Protein AF-0000000065926075 (afdb_homodimer)

Sequence (396 aa):
MTAQNENAQAQAEQVEVANEAQLEQTAEVQQEQPVEAELAAAYARINELETYVAEADNREKDIQLRAQAEIQNIRRRAEQDIEKAHKFALEKFSKELLTVVDNLERGLNALDTAVTDEKTQALVDGVEMTHKEFISTLAKFGVEAVGVVGEAFNPEVHEAISMQPAEGIEANHISVVLQKGYTLQGRVLRPAMVMVAGMTAQNENAQAQAEQVEVANEAQLEQTAEVQQEQPVEAELAAAYARINELETYVAEADNREKDIQLRAQAEIQNIRRRAEQDIEKAHKFALEKFSKELLTVVDNLERGLNALDTAVTDEKTQALVDGVEMTHKEFISTLAKFGVEAVGVVGEAFNPEVHEAISMQPAEGIEANHISVVLQKGYTLQGRVLRPAMVMVAG

InterPro domains:
  IPR000740 GrpE nucleotide exchange factor [MF_01151] (4-198)
  IPR000740 GrpE nucleotide exchange factor [PF01025] (30-197)
  IPR000740 GrpE nucleotide exchange factor [PR00773] (65-81)
  IPR000740 GrpE nucleotide exchange factor [PR00773] (93-108)
  IPR000740 GrpE nucleotide exchange factor [PR00773] (150-165)
  IPR000740 GrpE nucleotide exchange factor [PR00773] (177-196)
  IPR000740 GrpE nucleotide exchange factor [PS01071] (153-196)
  IPR000740 GrpE nucleotide exchange factor [PTHR21237] (4-197)
  IPR000740 GrpE nucleotide exchange factor [cd00446] (61-196)
  IPR009012 GrpE nucleotide exchange factor, head [G3DSA:2.30.22.10] (142-197)
  IPR009012 GrpE nucleotide exchange factor, head [SSF51064] (143-197)
  IPR013805 GrpE nucleotide exchange factor, coiled-coil [G3DSA:3.90.20.20] (36-141)
  IPR013805 GrpE nucleotide exchange factor, coiled-coil [SSF58014] (57-142)

Secondary structure (DSSP, 8-state):
----------GGGSGGGGGGSS-----------HHHHHHHHHHHHHHHHHHHHHHHHHHHHHHHHHHHHHHHHHHHHHHHHHHHHHHHHHHHHHHHHHHHHHHHHHHHHHHHTT--SHHHHHHHHHHHHHHHHHHHHHHHTTEEEE--TTSBP-TTTEEEEEEE--TTS-TTBEEEEEE-EEEETTEEEEPEEEEEE-/-------TTSGGGGGGGGGGSS-----------HHHHHHHHHHHHHHHHHHHHHHHHHHHHHHHHHHHHHHHHHHHHHHHHHHHHHHHHHHHHHHHHHHHHHHHHHHHHHHHTT--SHHHHHHHHHHHHHHHHHHHHHHHTTEEEE--TTSBP-TTTEEEEEEE--TTS-TTBEEEEEE-EEEETTEEEEPEEEEEE-

Solvent-accessible surface area (backbone atoms only — not comparable to full-atom values): 22048 Å² total; per-residue (Å²): 147,89,76,76,96,95,82,87,81,69,77,80,74,69,73,76,72,65,81,72,67,74,77,69,67,76,73,70,71,74,67,76,49,76,61,59,58,52,36,54,52,36,52,51,51,36,52,53,40,52,52,48,42,54,52,49,54,50,49,38,52,48,51,52,53,50,42,52,51,49,46,53,50,50,54,52,51,39,55,52,47,27,54,49,34,29,52,50,47,49,48,58,54,48,58,60,48,46,56,42,54,50,48,50,51,54,48,49,58,56,40,65,75,58,53,80,48,71,68,47,43,52,49,46,50,50,53,49,50,43,49,50,48,43,50,49,54,39,38,75,72,38,34,38,81,36,77,52,70,66,37,71,68,42,80,84,49,36,39,77,77,46,72,41,79,37,90,96,45,58,68,51,11,25,63,40,72,80,36,76,10,32,23,48,77,84,39,72,74,39,56,8,35,26,29,26,10,83,144,82,75,87,82,72,78,93,73,74,78,83,68,74,71,79,68,70,78,72,66,74,74,68,67,76,72,73,70,74,66,74,48,75,63,58,59,51,36,53,53,36,51,51,49,36,52,53,40,52,53,48,43,54,50,49,53,51,49,39,52,48,51,52,52,51,42,51,51,50,45,51,50,51,53,53,50,37,55,52,47,28,53,49,33,31,53,51,49,49,48,60,54,48,58,60,47,47,56,43,54,49,48,50,50,53,50,48,58,56,41,64,75,57,52,80,47,71,70,46,42,52,49,47,49,50,52,50,49,44,49,51,50,43,50,50,54,39,40,77,73,35,35,38,81,35,79,51,70,65,37,72,68,42,79,85,49,35,39,77,78,46,73,41,80,37,91,94,43,58,68,52,12,26,64,39,71,79,36,75,10,31,23,49,76,83,38,74,73,38,54,8,34,25,28,26,9,84

Structure (mmCIF, N/CA/C/O backbone):
data_AF-0000000065926075-model_v1
#
loop_
_entity.id
_entity.type
_entity.pdbx_description
1 polymer 'Protein GrpE'
#
loop_
_atom_site.group_PDB
_atom_site.id
_atom_site.type_symbol
_atom_site.label_atom_id
_atom_site.label_alt_id
_atom_site.label_comp_id
_atom_site.label_asym_id
_atom_site.label_entity_id
_atom_site.label_seq_id
_atom_site.pdbx_PDB_ins_code
_atom_site.Cartn_x
_atom_site.Cartn_y
_atom_site.Cartn_z
_atom_site.occupancy
_atom_site.B_iso_or_equiv
_atom_site.auth_seq_id
_atom_site.auth_comp_id
_atom_site.auth_asym_id
_atom_site.auth_atom_id
_atom_site.pdbx_PDB_model_num
ATOM 1 N N . MET A 1 1 ? -9.992 143.375 -10.656 1 23.66 1 MET A N 1
ATOM 2 C CA . MET A 1 1 ? -10.391 143.375 -9.25 1 23.66 1 MET A CA 1
ATOM 3 C C . MET A 1 1 ? -9.805 142.125 -8.531 1 23.66 1 MET A C 1
ATOM 5 O O . MET A 1 1 ? -9.898 141 -9.016 1 23.66 1 MET A O 1
ATOM 9 N N . THR A 1 2 ? -8.875 142.25 -7.398 1 25.83 2 THR A N 1
ATOM 10 C CA . THR A 1 2 ? -7.844 142 -6.418 1 25.83 2 THR A CA 1
ATOM 11 C C . THR A 1 2 ? -8.359 141 -5.414 1 25.83 2 THR A C 1
ATOM 13 O O . THR A 1 2 ? -7.645 140 -5.043 1 25.83 2 THR A O 1
ATOM 16 N N . ALA A 1 3 ? -9.312 141.25 -4.551 1 27.55 3 ALA A N 1
ATOM 17 C CA . ALA A 1 3 ? -9.312 141.25 -3.088 1 27.55 3 ALA A CA 1
ATOM 18 C C . ALA A 1 3 ? -9.805 139.875 -2.551 1 27.55 3 ALA A C 1
ATOM 20 O O . ALA A 1 3 ? -9.641 139.625 -1.365 1 27.55 3 ALA A O 1
ATOM 21 N N . GLN A 1 4 ? -10.852 139.25 -3.004 1 21.69 4 GLN A N 1
ATOM 22 C CA . GLN A 1 4 ? -11.742 138.875 -1.931 1 21.69 4 GLN A CA 1
ATOM 23 C C . GLN A 1 4 ? -11.148 137.75 -1.144 1 21.69 4 GLN A C 1
ATOM 25 O O . GLN A 1 4 ? -11.195 137.75 0.088 1 21.69 4 GLN A O 1
ATOM 30 N N . ASN A 1 5 ? -11.367 136.375 -1.494 1 26.7 5 ASN A N 1
ATOM 31 C CA . ASN A 1 5 ? -11.977 135.375 -0.561 1 26.7 5 ASN A CA 1
ATOM 32 C C . ASN A 1 5 ? -11.008 135 0.536 1 26.7 5 ASN A C 1
ATOM 34 O O . ASN A 1 5 ? -9.805 134.875 0.292 1 26.7 5 ASN A O 1
ATOM 38 N N . GLU A 1 6 ? -11.453 134.5 1.974 1 25.2 6 GLU A N 1
ATOM 39 C CA . GLU A 1 6 ? -11.688 134.375 3.406 1 25.2 6 GLU A CA 1
ATOM 40 C C . GLU A 1 6 ? -10.773 133.25 4.012 1 25.2 6 GLU A C 1
ATOM 42 O O . GLU A 1 6 ? -10.273 132.375 3.303 1 25.2 6 GLU A O 1
ATOM 47 N N . ASN A 1 7 ? -10.789 132.875 5.473 1 26.73 7 ASN A N 1
ATOM 48 C CA . ASN A 1 7 ? -10.258 132.875 6.828 1 26.73 7 ASN A CA 1
ATOM 49 C C . ASN A 1 7 ? -9.883 131.5 7.227 1 26.73 7 ASN A C 1
ATOM 51 O O . ASN A 1 7 ? -8.844 131.25 7.84 1 26.73 7 ASN A O 1
ATOM 55 N N . ALA A 1 8 ? -10.867 130.375 7.414 1 28.59 8 ALA A N 1
ATOM 56 C CA . ALA A 1 8 ? -11 129.5 8.578 1 28.59 8 ALA A CA 1
ATOM 57 C C . ALA A 1 8 ? -10.055 128.375 8.477 1 28.59 8 ALA A C 1
ATOM 59 O O . ALA A 1 8 ? -10.414 127.312 7.891 1 28.59 8 ALA A O 1
ATOM 60 N N . GLN A 1 9 ? -8.883 128.375 7.965 1 26.55 9 GLN A N 1
ATOM 61 C CA . GLN A 1 9 ? -7.969 127.25 7.906 1 26.55 9 GLN A CA 1
ATOM 62 C C . GLN A 1 9 ? -7.523 126.812 9.305 1 26.55 9 GLN A C 1
ATOM 64 O O . GLN A 1 9 ? -6.453 126.25 9.469 1 26.55 9 GLN A O 1
ATOM 69 N N . ALA A 1 10 ? -8.078 127.562 10.445 1 26.67 10 ALA A N 1
ATOM 70 C CA . ALA A 1 10 ? -7.426 127.5 11.75 1 26.67 10 ALA A CA 1
ATOM 71 C C . ALA A 1 10 ? -7.453 126.062 12.305 1 26.67 10 ALA A C 1
ATOM 73 O O . ALA A 1 10 ? -6.445 125.625 12.82 1 26.67 10 ALA A O 1
ATOM 74 N N . GLN A 1 11 ? -8.641 125.562 12.859 1 24.52 11 GLN A N 1
ATOM 75 C CA . GLN A 1 11 ? -8.758 124.938 14.18 1 24.52 11 GLN A CA 1
ATOM 76 C C . GLN A 1 11 ? -8.391 123.438 14.148 1 24.52 11 GLN A C 1
ATOM 78 O O . GLN A 1 11 ? -8.344 122.812 15.188 1 24.52 11 GLN A O 1
ATOM 83 N N . ALA A 1 12 ? -8.461 122.75 13.031 1 30.38 12 ALA A N 1
ATOM 84 C CA . ALA A 1 12 ? -8.727 121.312 13.203 1 30.38 12 ALA A CA 1
ATOM 85 C C . ALA A 1 12 ? -7.48 120.562 13.688 1 30.38 12 ALA A C 1
ATOM 87 O O . ALA A 1 12 ? -7.457 119.375 13.734 1 30.38 12 ALA A O 1
ATOM 88 N N . GLU A 1 13 ? -6.312 121.25 13.914 1 28.25 13 GLU A N 1
ATOM 89 C CA . GLU A 1 13 ? -5.16 120.375 14.055 1 28.25 13 GLU A CA 1
ATOM 90 C C . GLU A 1 13 ? -5.16 119.688 15.422 1 28.25 13 GLU A C 1
ATOM 92 O O . GLU A 1 13 ? -4.207 118.938 15.766 1 28.25 13 GLU A O 1
ATOM 97 N N . GLN A 1 14 ? -6.008 120.188 16.422 1 28.91 14 GLN A N 1
ATOM 98 C CA . GLN A 1 14 ? -5.574 119.875 17.781 1 28.91 14 GLN A CA 1
ATOM 99 C C . GLN A 1 14 ? -5.723 118.375 18.062 1 28.91 14 GLN A C 1
ATOM 101 O O . GLN A 1 14 ? -5.02 117.812 18.906 1 28.91 14 GLN A O 1
ATOM 106 N N . VAL A 1 15 ? -6.867 117.688 17.75 1 31.95 15 VAL A N 1
ATOM 107 C CA . VAL A 1 15 ? -7.395 116.75 18.703 1 31.95 15 VAL A CA 1
ATOM 108 C C . VAL A 1 15 ? -6.648 115.438 18.578 1 31.95 15 VAL A C 1
ATOM 110 O O . VAL A 1 15 ? -6.957 114.438 19.281 1 31.95 15 VAL A O 1
ATOM 113 N N . GLU A 1 16 ? -5.906 115.125 17.484 1 32.94 16 GLU A N 1
ATOM 114 C CA . GLU A 1 16 ? -5.84 113.688 17.312 1 32.94 16 GLU A CA 1
ATOM 115 C C . GLU A 1 16 ? -4.867 113.062 18.297 1 32.94 16 GLU A 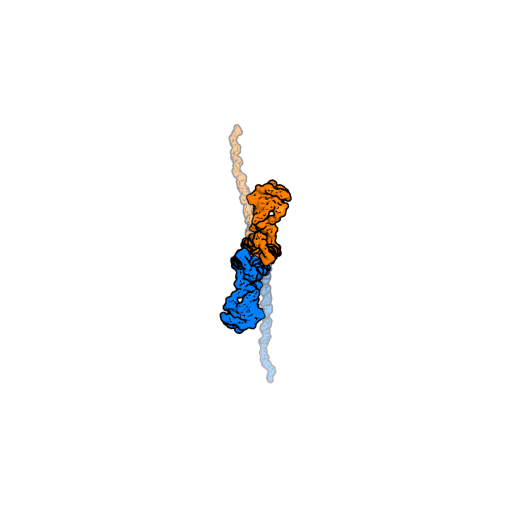C 1
ATOM 117 O O . GLU A 1 16 ? -4.59 111.812 18.219 1 32.94 16 GLU A O 1
ATOM 122 N N . VAL A 1 17 ? -4.035 113.812 19.078 1 35.47 17 VAL A N 1
ATOM 123 C CA . VAL A 1 17 ? -2.865 113.062 19.594 1 35.47 17 VAL A CA 1
ATOM 124 C C . VAL A 1 17 ? -3.27 112.188 20.781 1 35.47 17 VAL A C 1
ATOM 126 O O . VAL A 1 17 ? -2.42 111.562 21.406 1 35.47 17 VAL A O 1
ATOM 129 N N . ALA A 1 18 ? -4.445 112.438 21.391 1 31.17 18 ALA A N 1
ATOM 130 C CA . ALA A 1 18 ? -4.438 112 22.781 1 31.17 18 ALA A CA 1
ATOM 131 C C . ALA A 1 18 ? -4.465 110.5 22.875 1 31.17 18 ALA A C 1
ATOM 133 O O . ALA A 1 18 ? -4.043 109.938 23.891 1 31.17 18 ALA A O 1
ATOM 134 N N . ASN A 1 19 ? -5.215 109.812 21.984 1 32.72 19 ASN A N 1
ATOM 135 C CA . ASN A 1 19 ? -5.77 108.625 22.609 1 32.72 19 ASN A CA 1
ATOM 136 C C . ASN A 1 19 ? -4.73 107.5 22.703 1 32.72 19 ASN A C 1
ATOM 138 O O . ASN A 1 19 ? -4.93 106.438 22.141 1 32.72 19 ASN A O 1
ATOM 142 N N . GLU A 1 20 ? -3.447 107.75 22.328 1 34.22 20 GLU A N 1
ATOM 143 C CA . GLU A 1 20 ? -2.643 106.562 22.172 1 34.22 20 GLU A CA 1
ATOM 144 C C . GLU A 1 20 ? -2.361 105.875 23.531 1 34.22 20 GLU A C 1
ATOM 146 O O . GLU A 1 20 ? -1.607 104.938 23.609 1 34.22 20 GLU A O 1
ATOM 151 N N . ALA A 1 21 ? -2.629 106.625 24.625 1 34.44 21 ALA A N 1
ATOM 152 C CA . ALA A 1 21 ? -1.917 106.125 25.812 1 34.44 21 ALA A CA 1
ATOM 153 C C . ALA A 1 21 ? -2.443 104.812 26.266 1 34.44 21 ALA A C 1
ATOM 155 O O . ALA A 1 21 ? -1.695 104 26.812 1 34.44 21 ALA A O 1
ATOM 156 N N . GLN A 1 22 ? -3.77 104.625 26.406 1 34.62 22 GLN A N 1
ATOM 157 C CA . GLN A 1 22 ? -4.164 103.812 27.547 1 34.62 22 GLN A CA 1
ATOM 158 C C . GLN A 1 22 ? -3.951 102.312 27.25 1 34.62 22 GLN A C 1
ATOM 160 O O . GLN A 1 22 ? -4.227 101.5 28.109 1 34.62 22 GLN A O 1
ATOM 165 N N . LEU A 1 23 ? -3.896 101.938 25.984 1 36.06 23 LEU A N 1
ATOM 166 C CA . LEU A 1 23 ? -4.238 100.5 25.891 1 36.06 23 LEU A CA 1
ATOM 167 C C . LEU A 1 23 ? -3.082 99.625 26.375 1 36.06 23 LEU A C 1
ATOM 169 O O . LEU A 1 23 ? -2.404 99 25.562 1 36.06 23 LEU A O 1
ATOM 173 N N . GLU A 1 24 ? -2.152 100.188 27.141 1 37.41 24 GLU A N 1
ATOM 174 C CA . GLU A 1 24 ? -1.188 99.188 27.5 1 37.41 24 GLU A CA 1
ATOM 175 C C . GLU A 1 24 ? -1.853 98.062 28.297 1 37.41 24 GLU A C 1
ATOM 177 O O . GLU A 1 24 ? -2.053 98.188 29.5 1 37.41 24 GLU A O 1
ATOM 182 N N . GLN A 1 25 ? -3.117 97.562 27.906 1 36.59 25 GLN A N 1
ATOM 183 C CA . GLN A 1 25 ? -3.586 96.375 28.625 1 36.59 25 GLN A CA 1
ATOM 184 C C . GLN A 1 25 ? -2.486 95.312 28.719 1 36.59 25 GLN A C 1
ATOM 186 O O . GLN A 1 25 ? -1.855 95 27.719 1 36.59 25 GLN A O 1
ATOM 191 N N . THR A 1 26 ? -1.886 95.25 29.828 1 39.88 26 THR A N 1
ATOM 192 C CA . THR A 1 26 ? -1.003 94.125 30.25 1 39.88 26 THR A CA 1
ATOM 193 C C . THR A 1 26 ? -1.528 92.812 29.75 1 39.88 26 THR A C 1
ATOM 195 O O . THR A 1 26 ? -2.617 92.375 30.141 1 39.88 26 THR A O 1
ATOM 198 N N . ALA A 1 27 ? -1.444 92.5 28.5 1 42.78 27 ALA A N 1
ATOM 199 C CA . ALA A 1 27 ? -1.615 91.125 28.062 1 42.78 27 ALA A CA 1
ATOM 200 C C . ALA A 1 27 ? -1.082 90.125 29.109 1 42.78 27 ALA A C 1
ATOM 202 O O . ALA A 1 27 ? 0.115 90.125 29.406 1 42.78 27 ALA A O 1
ATOM 203 N N . GLU A 1 28 ? -1.813 90 30.188 1 39.59 28 GLU A N 1
ATOM 204 C CA . GLU A 1 28 ? -1.52 88.812 30.984 1 39.59 28 GLU A CA 1
ATOM 205 C C . GLU A 1 28 ? -1.194 87.562 30.094 1 39.59 28 GLU A C 1
ATOM 207 O O . GLU A 1 28 ? -2.062 87.062 29.375 1 39.59 28 GLU A O 1
ATOM 212 N N . VAL A 1 29 ? -0.122 87.562 29.391 1 44.41 29 VAL A N 1
ATOM 213 C CA . VAL A 1 29 ? 0.396 86.312 28.844 1 44.41 29 VAL A CA 1
ATOM 214 C C . VAL A 1 29 ? 0.031 85.125 29.766 1 44.41 29 VAL A C 1
ATOM 216 O O . VAL A 1 29 ? 0.531 85.062 30.891 1 44.41 29 VAL A O 1
ATOM 219 N N . GLN A 1 30 ? -1.232 84.75 29.828 1 41.62 30 GLN A N 1
ATOM 220 C CA . GLN A 1 30 ? -1.538 83.5 30.469 1 41.62 30 GLN A CA 1
ATOM 221 C C . GLN A 1 30 ? -0.411 82.5 30.266 1 41.62 30 GLN A C 1
ATOM 223 O O . GLN A 1 30 ? -0.199 82 29.156 1 41.62 30 GLN A O 1
ATOM 228 N N . GLN A 1 31 ? 0.698 82.562 30.797 1 46.09 31 GLN A N 1
ATOM 229 C CA . GLN A 1 31 ? 1.706 81.5 30.922 1 46.09 31 GLN A CA 1
ATOM 230 C C . GLN A 1 31 ? 1.059 80.125 31.016 1 46.09 31 GLN A C 1
ATOM 232 O O . GLN A 1 31 ? 0.271 79.875 31.922 1 46.09 31 GLN A O 1
ATOM 237 N N . GLU A 1 32 ? 0.637 79.562 29.984 1 56.25 32 GLU A N 1
ATOM 238 C CA . GLU A 1 32 ? 0.248 78.188 30.047 1 56.25 32 GLU A CA 1
ATOM 239 C C . GLU A 1 32 ? 0.965 77.438 31.188 1 56.25 32 GLU A C 1
ATOM 241 O O . GLU A 1 32 ? 2.197 77.438 31.234 1 56.25 32 GLU A O 1
ATOM 246 N N . GLN A 1 33 ? 0.382 77.312 32.188 1 68.44 33 GLN A N 1
ATOM 247 C CA . GLN A 1 33 ? 0.952 76.75 33.406 1 68.44 33 GLN A CA 1
ATOM 248 C C . GLN A 1 33 ? 1.537 75.375 33.125 1 68.44 33 GLN A C 1
ATOM 250 O O . GLN A 1 33 ? 1.069 74.625 32.25 1 68.44 33 GLN A O 1
ATOM 255 N N . PRO A 1 34 ? 2.738 75.125 33.5 1 83.5 34 PRO A N 1
ATOM 256 C CA . PRO A 1 34 ? 3.49 73.875 33.375 1 83.5 34 PRO A CA 1
ATOM 257 C C . PRO A 1 34 ? 2.613 72.625 33.531 1 83.5 34 PRO A C 1
ATOM 259 O O . PRO A 1 34 ? 2.826 71.625 32.844 1 83.5 34 PRO A O 1
ATOM 262 N N . VAL A 1 35 ? 1.498 72.75 34.094 1 85.44 35 VAL A N 1
ATOM 263 C CA . VAL A 1 35 ? 0.646 71.562 34.375 1 85.44 35 VAL A CA 1
ATOM 264 C C . VAL A 1 35 ? -0.263 71.312 33.188 1 85.44 35 VAL A C 1
ATOM 266 O O . VAL A 1 35 ? -0.575 70.188 32.875 1 85.44 35 VAL A O 1
ATOM 269 N N . GLU A 1 36 ? -0.697 72.375 32.438 1 85.31 36 GLU A N 1
ATOM 270 C CA . GLU A 1 36 ? -1.544 72.25 31.25 1 85.31 36 GLU A CA 1
ATOM 271 C C . GLU A 1 36 ? -0.778 71.625 30.094 1 85.31 36 GLU A C 1
ATOM 273 O O . GLU A 1 36 ? -1.33 70.812 29.359 1 85.31 36 GLU A O 1
ATOM 278 N N . ALA A 1 37 ? 0.458 71.938 29.953 1 89.19 37 ALA A N 1
ATOM 279 C CA . ALA A 1 37 ? 1.319 71.375 28.938 1 89.19 37 ALA A CA 1
ATOM 280 C C . ALA A 1 37 ? 1.571 69.875 29.219 1 89.19 37 ALA A C 1
ATOM 282 O O . ALA A 1 37 ? 1.579 69.062 28.297 1 89.19 37 ALA A O 1
ATOM 283 N N . GLU A 1 38 ? 1.763 69.5 30.453 1 91.25 38 GLU A N 1
ATOM 284 C CA . GLU A 1 38 ? 1.948 68.125 30.859 1 91.25 38 GLU A CA 1
ATOM 285 C C . GLU A 1 38 ? 0.686 67.312 30.625 1 91.25 38 GLU A C 1
ATOM 287 O O . GLU A 1 38 ? 0.762 66.125 30.219 1 91.25 38 GLU A O 1
ATOM 292 N N . LEU A 1 39 ? -0.464 67.875 30.828 1 92.12 39 LEU A N 1
ATOM 293 C CA . LEU A 1 39 ? -1.745 67.25 30.609 1 92.12 39 LEU A CA 1
ATOM 294 C C . LEU A 1 39 ? -1.96 66.938 29.125 1 92.12 39 LEU A C 1
ATOM 296 O O . LEU A 1 39 ? -2.398 65.875 28.75 1 92.12 39 LEU A O 1
ATOM 300 N N . ALA A 1 40 ? -1.624 67.938 28.281 1 92.19 40 ALA A N 1
ATOM 301 C CA . ALA A 1 40 ? -1.728 67.75 26.844 1 92.19 40 ALA A CA 1
ATOM 302 C C . ALA A 1 40 ? -0.816 66.625 26.359 1 92.19 40 ALA A C 1
ATOM 304 O O . ALA A 1 40 ? -1.211 65.812 25.516 1 92.19 40 ALA A O 1
ATOM 305 N N . ALA A 1 41 ? 0.347 66.5 26.906 1 94.12 41 ALA A N 1
ATOM 306 C CA . ALA A 1 41 ? 1.298 65.438 26.578 1 94.12 41 ALA A CA 1
ATOM 307 C C . ALA A 1 41 ? 0.783 64.062 27.031 1 94.12 41 ALA A C 1
ATOM 309 O O . ALA A 1 41 ? 0.95 63.094 26.328 1 94.12 41 ALA A O 1
ATOM 310 N N . ALA A 1 42 ? 0.134 64 28.172 1 94.75 42 ALA A N 1
ATOM 311 C CA . ALA A 1 42 ? -0.427 62.781 28.703 1 94.75 42 ALA A CA 1
ATOM 312 C C . ALA A 1 42 ? -1.563 62.25 27.828 1 94.75 42 ALA A C 1
ATOM 314 O O . ALA A 1 42 ? -1.645 61.062 27.547 1 94.75 42 ALA A O 1
ATOM 315 N N . TYR A 1 43 ? -2.387 63.188 27.359 1 95 43 TYR A N 1
ATOM 316 C CA . TYR A 1 43 ? -3.492 62.812 26.5 1 95 43 TYR A CA 1
ATOM 317 C C . TYR A 1 43 ? -2.98 62.312 25.156 1 95 43 TYR A C 1
ATOM 319 O O . TYR A 1 43 ? -3.535 61.375 24.578 1 95 43 TYR A O 1
ATOM 327 N N . ALA A 1 44 ? -1.901 62.906 24.688 1 95.81 44 ALA A N 1
ATOM 328 C CA . ALA A 1 44 ? -1.277 62.438 23.453 1 95.81 44 ALA A CA 1
ATOM 329 C C . ALA A 1 44 ? -0.734 61.031 23.609 1 95.81 44 ALA A C 1
ATOM 331 O O . ALA A 1 44 ? -0.9 60.188 22.719 1 95.81 44 ALA A O 1
ATOM 332 N N . ARG A 1 45 ? -0.102 60.719 24.703 1 97.12 45 ARG A N 1
ATOM 333 C CA . ARG A 1 45 ? 0.431 59.406 25 1 97.12 45 ARG A CA 1
ATOM 334 C C . ARG A 1 45 ? -0.692 58.375 25.125 1 97.12 45 ARG A C 1
ATOM 336 O O . ARG A 1 45 ? -0.563 57.25 24.641 1 97.12 45 ARG A O 1
ATOM 343 N N . ILE A 1 46 ? -1.782 58.75 25.719 1 96.75 46 ILE A N 1
ATOM 344 C CA . ILE A 1 46 ? -2.943 57.875 25.844 1 96.75 46 ILE A CA 1
ATOM 345 C C . ILE A 1 46 ? -3.482 57.5 24.469 1 96.75 46 ILE A C 1
ATOM 347 O O . ILE A 1 46 ? -3.764 56.312 24.203 1 96.75 46 ILE A O 1
ATOM 351 N N . ASN A 1 47 ? -3.574 58.531 23.625 1 96.75 47 ASN A N 1
ATOM 352 C CA . ASN A 1 47 ? -4.051 58.281 22.266 1 96.75 47 ASN A CA 1
ATOM 353 C C . ASN A 1 47 ? -3.127 57.344 21.516 1 96.75 47 ASN A C 1
ATOM 355 O O . ASN A 1 47 ? -3.596 56.438 20.797 1 96.75 47 ASN A O 1
ATOM 359 N N . GLU A 1 48 ? -1.854 57.5 21.625 1 96.69 48 GLU A N 1
ATOM 360 C CA . GLU A 1 48 ? -0.862 56.656 21 1 96.69 48 GLU A CA 1
ATOM 361 C C . GLU A 1 48 ? -1 55.219 21.5 1 96.69 48 GLU A C 1
ATOM 363 O O . GLU A 1 48 ? -0.996 54.25 20.703 1 96.69 48 GLU A O 1
ATOM 368 N N . LEU A 1 49 ? -1.162 55.031 22.797 1 96.94 49 LEU A N 1
ATOM 369 C CA . LEU A 1 49 ? -1.256 53.719 23.406 1 96.94 49 LEU A CA 1
ATOM 370 C C . LEU A 1 49 ? -2.568 53.031 23.047 1 96.94 49 LEU A C 1
ATOM 372 O O . LEU A 1 49 ? -2.596 51.812 22.781 1 96.94 49 LEU A O 1
ATOM 376 N N . GLU A 1 50 ? -3.646 53.812 22.984 1 96.56 50 GLU A N 1
ATOM 377 C CA . GLU A 1 50 ? -4.941 53.25 22.594 1 96.56 50 GLU A CA 1
ATOM 378 C C . GLU A 1 50 ? -4.922 52.75 21.141 1 96.56 50 GLU A C 1
ATOM 380 O O . GLU A 1 50 ? -5.484 51.719 20.828 1 96.56 50 GLU A O 1
ATOM 385 N N . THR A 1 51 ? -4.254 53.5 20.281 1 96.75 51 THR A N 1
ATOM 386 C CA . THR A 1 51 ? -4.086 53.062 18.891 1 96.75 51 THR A CA 1
ATOM 387 C C . THR A 1 51 ? -3.271 51.781 18.797 1 96.75 51 THR A C 1
ATOM 389 O O . THR A 1 51 ? -3.641 50.875 18.078 1 96.75 51 THR A O 1
ATOM 392 N N . TYR A 1 52 ? -2.223 51.719 19.562 1 96.31 52 TYR A N 1
ATOM 393 C CA . TYR A 1 52 ? -1.368 50.531 19.594 1 96.31 52 TYR A CA 1
ATOM 394 C C . TYR A 1 52 ? -2.135 49.312 20.078 1 96.31 52 TYR A C 1
ATOM 396 O O . TYR A 1 52 ? -2.008 48.25 19.516 1 96.31 52 TYR A O 1
ATOM 404 N N . VAL A 1 53 ? -2.883 49.562 21.125 1 95 53 VAL A N 1
ATOM 405 C CA . VAL A 1 53 ? -3.672 48.469 21.703 1 95 53 VAL A CA 1
ATOM 406 C C . VAL A 1 53 ? -4.641 47.938 20.656 1 95 53 VAL A C 1
ATOM 408 O O . VAL A 1 53 ? -4.754 46.719 20.5 1 95 53 VAL A O 1
ATOM 411 N N . ALA A 1 54 ? -5.297 48.812 19.969 1 94.94 54 ALA A N 1
ATOM 412 C CA . ALA A 1 54 ? -6.246 48.406 18.938 1 94.94 54 ALA A CA 1
ATOM 413 C C . ALA A 1 54 ? -5.551 47.594 17.828 1 94.94 54 ALA A C 1
ATOM 415 O O . ALA A 1 54 ? -6.059 46.562 17.391 1 94.94 54 ALA A O 1
ATOM 416 N N . GLU A 1 55 ? -4.41 48.031 17.422 1 95.31 55 GLU A N 1
ATOM 417 C CA . GLU A 1 55 ? -3.635 47.344 16.375 1 95.31 55 GLU A CA 1
ATOM 418 C C . GLU A 1 55 ? -3.139 45.969 16.859 1 95.31 55 GLU A C 1
ATOM 420 O O . GLU A 1 55 ? -3.174 45 16.125 1 95.31 55 GLU A O 1
ATOM 425 N N . ALA A 1 56 ? -2.686 45.938 18.094 1 93.25 56 ALA A N 1
ATOM 426 C CA . ALA A 1 56 ? -2.178 44.688 18.688 1 93.25 56 ALA A CA 1
ATOM 427 C C . ALA A 1 56 ? -3.279 43.656 18.781 1 93.25 56 ALA A C 1
ATOM 429 O O . ALA A 1 56 ? -3.055 42.469 18.453 1 93.25 56 ALA A O 1
ATOM 430 N N . ASP A 1 57 ? -4.445 44.094 19.188 1 93.62 57 ASP A N 1
ATOM 431 C CA . ASP A 1 57 ? -5.586 43.188 19.297 1 93.62 57 ASP A CA 1
ATOM 432 C C . ASP A 1 57 ? -5.977 42.625 17.938 1 93.62 57 ASP A C 1
ATOM 434 O O . ASP A 1 57 ? -6.273 41.438 17.797 1 93.62 57 ASP A O 1
ATOM 438 N N . ASN A 1 58 ? -5.922 43.531 16.953 1 95.12 58 ASN A N 1
ATOM 439 C CA . ASN A 1 58 ? -6.234 43.094 15.594 1 95.12 58 ASN A CA 1
ATOM 440 C C . ASN A 1 58 ? -5.188 42.125 15.062 1 95.12 58 ASN A C 1
ATOM 442 O O . ASN A 1 58 ? -5.527 41.125 14.406 1 95.12 58 ASN A O 1
ATOM 446 N N . ARG A 1 59 ? -3.949 42.312 15.328 1 93.62 59 ARG A N 1
ATOM 447 C CA . ARG A 1 59 ? -2.865 41.438 14.906 1 93.62 59 ARG A CA 1
ATOM 448 C C . ARG A 1 59 ? -2.988 40.062 15.562 1 93.62 59 ARG A C 1
ATOM 450 O O . ARG A 1 59 ? -2.793 39.031 14.906 1 93.62 59 ARG A O 1
ATOM 457 N N . GLU A 1 60 ? -3.316 40.125 16.797 1 93.75 60 GLU A N 1
ATOM 458 C CA . GLU A 1 60 ? -3.494 38.875 17.547 1 93.75 60 GLU A CA 1
ATOM 459 C C . GLU A 1 60 ? -4.598 38 16.938 1 93.75 60 GLU A C 1
ATOM 461 O O . GLU A 1 60 ? -4.418 36.812 16.719 1 93.75 60 GLU A O 1
ATOM 466 N N . LYS A 1 61 ? -5.691 38.75 16.703 1 93.5 61 LYS A N 1
ATOM 467 C CA . LYS A 1 61 ? -6.824 38.031 16.094 1 93.5 61 LYS A CA 1
ATOM 468 C C . LYS A 1 61 ? -6.453 37.5 14.719 1 93.5 61 LYS A C 1
ATOM 470 O O . LYS A 1 61 ? -6.805 36.375 14.383 1 93.5 61 LYS A O 1
ATOM 475 N N . ASP A 1 62 ? -5.691 38.219 13.969 1 95.25 62 ASP A N 1
ATOM 476 C CA . ASP A 1 62 ? -5.281 37.812 12.625 1 95.25 62 ASP A CA 1
ATOM 477 C C . ASP A 1 62 ? -4.324 36.625 12.68 1 95.25 62 ASP A C 1
ATOM 479 O O . ASP A 1 62 ? -4.457 35.656 11.906 1 95.25 62 ASP A O 1
ATOM 483 N N . ILE A 1 63 ? -3.422 36.719 13.641 1 93.44 63 ILE A N 1
ATOM 484 C CA . ILE A 1 63 ? -2.445 35.656 13.805 1 93.44 63 ILE A CA 1
ATOM 485 C C . ILE A 1 63 ? -3.162 34.344 14.156 1 93.44 63 ILE A C 1
ATOM 487 O O . ILE A 1 63 ? -2.854 33.281 13.594 1 93.44 63 ILE A O 1
ATOM 491 N N . GLN A 1 64 ? -4.137 34.438 15.023 1 93.69 64 GLN A N 1
ATOM 492 C CA . GLN A 1 64 ? -4.891 33.25 15.453 1 93.69 64 GLN A CA 1
ATOM 493 C C . GLN A 1 64 ? -5.676 32.656 14.289 1 93.69 64 GLN A C 1
ATOM 495 O O . GLN A 1 64 ? -5.656 31.422 14.086 1 93.69 64 GLN A O 1
ATOM 500 N N . LEU A 1 65 ? -6.305 33.562 13.555 1 95.62 65 LEU A N 1
ATOM 501 C CA . LEU A 1 65 ? -7.113 33.125 12.43 1 95.62 65 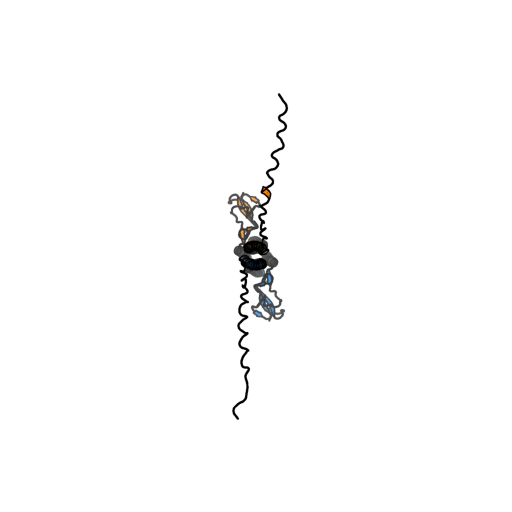LEU A CA 1
ATOM 502 C C . LEU A 1 65 ? -6.234 32.469 11.359 1 95.62 65 LEU A C 1
ATOM 504 O O . LEU A 1 65 ? -6.594 31.438 10.789 1 95.62 65 LEU A O 1
ATOM 508 N N . ARG A 1 66 ? -5.125 33 11.078 1 93.75 66 ARG A N 1
ATOM 509 C CA . ARG A 1 66 ? -4.203 32.469 10.078 1 93.75 66 ARG A CA 1
ATOM 510 C C . ARG A 1 66 ? -3.619 31.141 10.523 1 93.75 66 ARG A C 1
ATOM 512 O O . ARG A 1 66 ? -3.514 30.219 9.727 1 93.75 66 ARG A O 1
ATOM 519 N N . ALA A 1 67 ? -3.305 31.047 11.797 1 93.44 67 ALA A N 1
ATOM 520 C CA . ALA A 1 67 ? -2.773 29.797 12.352 1 93.44 67 ALA A CA 1
ATOM 521 C C . ALA A 1 67 ? -3.787 28.672 12.219 1 93.44 67 ALA A C 1
ATOM 523 O O . ALA A 1 67 ? -3.439 27.562 11.82 1 93.44 67 ALA A O 1
ATOM 524 N N . GLN A 1 68 ? -5.02 28.938 12.523 1 94.12 68 GLN A N 1
ATOM 525 C CA . GLN A 1 68 ? -6.086 27.938 12.445 1 94.12 68 GLN A CA 1
ATOM 526 C C . GLN A 1 68 ? -6.305 27.484 11.008 1 94.12 68 GLN A C 1
ATOM 528 O O . GLN A 1 68 ? -6.477 26.297 10.742 1 94.12 68 GLN A O 1
ATOM 533 N N . ALA A 1 69 ? -6.234 28.453 10.117 1 95.81 69 ALA A N 1
ATOM 534 C CA . ALA A 1 69 ? -6.41 28.125 8.703 1 95.81 69 ALA A CA 1
ATOM 535 C C . ALA A 1 69 ? -5.266 27.25 8.203 1 95.81 69 ALA A C 1
ATOM 537 O O . ALA A 1 69 ? -5.492 26.281 7.473 1 95.81 69 ALA A O 1
ATOM 538 N N . GLU A 1 70 ? -4.117 27.625 8.625 1 95.44 70 GLU A N 1
ATOM 539 C CA . GLU A 1 70 ? -2.941 26.859 8.211 1 95.44 70 GLU A CA 1
ATOM 540 C C . GLU A 1 70 ? -2.99 25.438 8.758 1 95.44 70 GLU A C 1
ATOM 542 O O . GLU A 1 70 ? -2.691 24.484 8.031 1 95.44 70 GLU A O 1
ATOM 547 N N . ILE A 1 71 ? -3.426 25.359 9.992 1 94.56 71 ILE A N 1
ATOM 548 C CA . ILE A 1 71 ? -3.537 24.062 10.641 1 94.56 71 ILE A CA 1
ATOM 549 C C . ILE A 1 71 ? -4.566 23.203 9.898 1 94.56 71 ILE A C 1
ATOM 551 O O . ILE A 1 71 ? -4.312 22.031 9.609 1 94.56 71 ILE A O 1
ATOM 555 N N . GLN A 1 72 ? -5.66 23.75 9.562 1 95.56 72 GLN A N 1
ATOM 556 C CA . GLN A 1 72 ? -6.715 23.031 8.859 1 95.56 72 GLN A CA 1
ATOM 557 C C . GLN A 1 72 ? -6.25 22.594 7.473 1 95.56 72 GLN A C 1
ATOM 559 O O . GLN A 1 72 ? -6.527 21.469 7.047 1 95.56 72 GLN A O 1
ATOM 564 N N . ASN A 1 73 ? -5.473 23.422 6.848 1 96.12 73 ASN A N 1
ATOM 565 C CA . ASN A 1 73 ? -4.938 23.109 5.527 1 96.12 73 ASN A CA 1
ATOM 566 C C . ASN A 1 73 ? -3.938 21.953 5.59 1 96.12 73 ASN A C 1
ATOM 568 O O . ASN A 1 73 ? -3.961 21.062 4.746 1 96.12 73 ASN A O 1
ATOM 572 N N . ILE A 1 74 ? -3.188 22.016 6.602 1 95.38 74 ILE A N 1
ATOM 573 C CA . ILE A 1 74 ? -2.172 20.984 6.77 1 95.38 74 ILE A CA 1
ATOM 574 C C . ILE A 1 74 ? -2.842 19.641 7.051 1 95.38 74 ILE A C 1
ATOM 576 O O . ILE A 1 74 ? -2.438 18.609 6.508 1 95.38 74 ILE A O 1
ATOM 580 N N . ARG A 1 75 ? -3.861 19.672 7.871 1 93.75 75 ARG A N 1
ATOM 581 C CA . ARG A 1 75 ? -4.594 18.453 8.203 1 93.75 75 ARG A CA 1
ATOM 582 C C . ARG A 1 75 ? -5.258 17.859 6.961 1 93.75 75 ARG A C 1
ATOM 584 O O . ARG A 1 75 ? -5.176 16.656 6.723 1 93.75 75 ARG A O 1
ATOM 591 N N . ARG A 1 76 ? -5.816 18.719 6.18 1 95.06 76 ARG A N 1
ATOM 592 C CA . ARG A 1 76 ? -6.484 18.281 4.957 1 95.06 76 ARG A CA 1
ATOM 593 C C . ARG A 1 76 ? -5.488 17.672 3.973 1 95.06 76 ARG A C 1
ATOM 595 O O . ARG A 1 76 ? -5.734 16.609 3.398 1 95.06 76 ARG A O 1
ATOM 602 N N . ARG A 1 77 ? -4.41 18.328 3.758 1 94.38 77 ARG A N 1
ATOM 603 C CA . ARG A 1 77 ? -3.377 17.844 2.848 1 94.38 77 ARG A CA 1
ATOM 604 C C . ARG A 1 77 ? -2.799 16.516 3.336 1 94.38 77 ARG A C 1
ATOM 606 O O . ARG A 1 77 ? -2.547 15.609 2.537 1 94.38 77 ARG A O 1
ATOM 613 N N . ALA A 1 78 ? -2.604 16.469 4.676 1 92.75 78 ALA A N 1
ATOM 614 C CA . ALA A 1 78 ? -2.078 15.242 5.258 1 92.75 78 ALA A CA 1
ATOM 615 C C . ALA A 1 78 ? -3.008 14.062 4.984 1 92.75 78 ALA A C 1
ATOM 617 O O . ALA A 1 78 ? -2.549 12.969 4.633 1 92.75 78 ALA A O 1
ATOM 618 N N . GLU A 1 79 ? -4.25 14.219 5.105 1 93.06 79 GLU A N 1
ATOM 619 C CA . GLU A 1 79 ? -5.238 13.172 4.844 1 93.06 79 GLU A CA 1
ATOM 620 C C . GLU A 1 79 ? -5.18 12.719 3.387 1 93.06 79 GLU A C 1
ATOM 622 O O . GLU A 1 79 ? -5.223 11.516 3.107 1 93.06 79 GLU A O 1
ATOM 627 N N . GLN A 1 80 ? -5.027 13.68 2.5 1 93.5 80 GLN A N 1
ATOM 628 C CA . GLN A 1 80 ? -4.938 13.367 1.079 1 93.5 80 GLN A CA 1
ATOM 629 C C . GLN A 1 80 ? -3.65 12.602 0.766 1 93.5 80 GLN A C 1
ATOM 631 O O . GLN A 1 80 ? -3.664 11.641 -0.006 1 93.5 80 GLN A O 1
ATOM 636 N N . ASP A 1 81 ? -2.668 13.031 1.418 1 92 81 ASP A N 1
ATOM 637 C CA . ASP A 1 81 ? -1.369 12.406 1.19 1 92 81 ASP A CA 1
ATOM 638 C C . ASP A 1 81 ? -1.352 10.969 1.709 1 92 81 ASP A C 1
ATOM 640 O O . ASP A 1 81 ? -0.726 10.094 1.108 1 92 81 ASP A O 1
ATOM 644 N N . ILE A 1 82 ? -2.01 10.789 2.785 1 89.94 82 ILE A N 1
ATOM 645 C CA . ILE A 1 82 ? -2.129 9.445 3.35 1 89.94 82 ILE A CA 1
ATOM 646 C C . ILE A 1 82 ? -2.857 8.531 2.365 1 89.94 82 ILE A C 1
ATOM 648 O O . ILE A 1 82 ? -2.416 7.41 2.105 1 89.94 82 ILE A O 1
ATOM 652 N N . GLU A 1 83 ? -3.863 8.953 1.764 1 87.81 83 GLU A N 1
ATOM 653 C CA . GLU A 1 83 ? -4.637 8.188 0.79 1 87.81 83 GLU A CA 1
ATOM 654 C C . GLU A 1 83 ? -3.814 7.898 -0.463 1 87.81 83 GLU A C 1
ATOM 656 O O . GLU A 1 83 ? -3.832 6.781 -0.978 1 87.81 83 GLU A O 1
ATOM 661 N N . LYS A 1 84 ? -3.098 8.875 -0.883 1 85.94 84 LYS A N 1
ATOM 662 C CA . LYS A 1 84 ? -2.254 8.719 -2.064 1 85.94 84 LYS A CA 1
ATOM 663 C C . LYS A 1 84 ? -1.131 7.719 -1.81 1 85.94 84 LYS A C 1
ATOM 665 O O . LYS A 1 84 ? -0.817 6.898 -2.672 1 85.94 84 LYS A O 1
ATOM 670 N N . ALA A 1 85 ? -0.624 7.824 -0.62 1 85.25 85 ALA A N 1
ATOM 671 C CA . ALA A 1 85 ? 0.444 6.895 -0.257 1 85.25 85 ALA A CA 1
ATOM 672 C C . ALA A 1 85 ? -0.051 5.453 -0.286 1 85.25 85 ALA A C 1
ATOM 674 O O . ALA A 1 85 ? 0.642 4.562 -0.784 1 85.25 85 ALA A O 1
ATOM 675 N N . HIS A 1 86 ? -1.159 5.281 0.24 1 85 86 HIS A N 1
ATOM 676 C CA . HIS A 1 86 ? -1.782 3.963 0.243 1 85 86 HIS A CA 1
ATOM 677 C C . HIS A 1 86 ? -1.991 3.449 -1.178 1 85 86 HIS A C 1
ATOM 679 O O . HIS A 1 86 ? -1.596 2.326 -1.501 1 85 86 HIS A O 1
ATOM 685 N N . LYS A 1 87 ? -2.43 4.195 -2.082 1 83.44 87 LYS A N 1
ATOM 686 C CA . LYS A 1 87 ? -2.723 3.834 -3.467 1 83.44 87 LYS A CA 1
ATOM 687 C C . LYS A 1 87 ? -1.439 3.586 -4.254 1 83.44 87 LYS A C 1
ATOM 689 O O . LYS A 1 87 ? -1.358 2.637 -5.035 1 83.44 87 LYS A O 1
ATOM 694 N N . PHE A 1 88 ? -0.411 4.391 -4.004 1 83.56 88 PHE A N 1
ATOM 695 C CA . PHE A 1 88 ? 0.85 4.273 -4.727 1 83.56 88 PHE A CA 1
ATOM 696 C C . PHE A 1 88 ? 1.585 2.998 -4.328 1 83.56 88 PHE A C 1
ATOM 698 O O . PHE A 1 88 ? 2.188 2.334 -5.172 1 83.56 88 PHE A O 1
ATOM 705 N N . ALA A 1 89 ? 1.457 2.705 -3.086 1 85 89 ALA A N 1
ATOM 706 C CA . ALA A 1 89 ? 2.105 1.479 -2.627 1 85 89 ALA A CA 1
ATOM 707 C C . ALA A 1 89 ? 1.524 0.255 -3.33 1 85 89 ALA A C 1
ATOM 709 O O . ALA A 1 89 ? 2.268 -0.616 -3.787 1 85 89 ALA A O 1
ATOM 710 N N . LEU A 1 90 ? 0.283 0.293 -3.525 1 90.94 90 LEU A N 1
ATOM 711 C CA . LEU A 1 90 ? -0.392 -0.84 -4.145 1 90.94 90 LEU A CA 1
ATOM 712 C C . LEU A 1 90 ? -0.124 -0.877 -5.648 1 90.94 90 LEU A C 1
ATOM 714 O O . LEU A 1 90 ? -0.045 -1.954 -6.242 1 90.94 90 LEU A O 1
ATOM 718 N N . GLU A 1 91 ? 0.119 0.319 -6.148 1 93.12 91 GLU A N 1
ATOM 719 C CA . GLU A 1 91 ? 0.312 0.396 -7.594 1 93.12 91 GLU A CA 1
ATOM 720 C C . GLU A 1 91 ? 1.61 -0.287 -8.016 1 93.12 91 GLU A C 1
ATOM 722 O O . GLU A 1 91 ? 1.606 -1.146 -8.898 1 93.12 91 GLU A O 1
ATOM 727 N N . LYS A 1 92 ? 2.652 0.047 -7.406 1 90.5 92 LYS A N 1
ATOM 728 C CA . LYS A 1 92 ? 3.945 -0.528 -7.766 1 90.5 92 LYS A CA 1
ATOM 729 C C . LYS A 1 92 ? 3.977 -2.027 -7.484 1 90.5 92 LYS A C 1
ATOM 731 O O . LYS A 1 92 ? 4.449 -2.809 -8.312 1 90.5 92 LYS A O 1
ATOM 736 N N . PHE A 1 93 ? 3.461 -2.395 -6.348 1 94.06 93 PHE A N 1
ATOM 737 C CA . PHE A 1 93 ? 3.402 -3.795 -5.945 1 94.06 93 PHE A CA 1
ATOM 738 C C . PHE A 1 93 ? 2.566 -4.605 -6.93 1 94.06 93 PHE A C 1
ATOM 740 O O . PHE A 1 93 ? 3.008 -5.648 -7.41 1 94.06 93 PHE A O 1
ATOM 747 N N . SER A 1 94 ? 1.483 -4.066 -7.301 1 96.62 94 SER A N 1
ATOM 748 C CA . SER A 1 94 ? 0.562 -4.746 -8.211 1 96.62 94 SER A CA 1
ATOM 749 C C . SER A 1 94 ? 1.175 -4.914 -9.594 1 96.62 94 SER A C 1
ATOM 751 O O . SER A 1 94 ? 1.05 -5.977 -10.211 1 96.62 94 SER A O 1
ATOM 753 N N . LYS A 1 95 ? 1.886 -3.941 -10.047 1 95.19 95 LYS A N 1
ATOM 754 C CA . LYS A 1 95 ? 2.51 -4 -11.359 1 95.19 95 LYS A CA 1
ATOM 755 C C . LYS A 1 95 ? 3.523 -5.141 -11.438 1 95.19 95 LYS A C 1
ATOM 757 O O . LYS A 1 95 ? 3.559 -5.879 -12.422 1 95.19 95 LYS A O 1
ATOM 762 N N . GLU A 1 96 ? 4.23 -5.277 -10.422 1 94.69 96 GLU A N 1
ATOM 763 C CA . GLU A 1 96 ? 5.227 -6.344 -10.383 1 94.69 96 GLU A CA 1
ATOM 764 C C . GLU A 1 96 ? 4.566 -7.715 -10.289 1 94.69 96 GLU A C 1
ATOM 766 O O . GLU A 1 96 ? 5.047 -8.688 -10.883 1 94.69 96 GLU A O 1
ATOM 771 N N . LEU A 1 97 ? 3.453 -7.719 -9.602 1 97.06 97 LEU A N 1
ATOM 772 C CA . LEU A 1 97 ? 2.736 -8.977 -9.43 1 97.06 97 LEU A CA 1
ATOM 773 C C . LEU A 1 97 ? 2.113 -9.438 -10.742 1 97.06 97 LEU A C 1
ATOM 775 O O . LEU A 1 97 ? 1.898 -10.633 -10.945 1 97.06 97 LEU A O 1
ATOM 779 N N . LEU A 1 98 ? 1.912 -8.508 -11.617 1 96.75 98 LEU A N 1
ATOM 780 C CA . LEU A 1 98 ? 1.284 -8.852 -12.883 1 96.75 98 LEU A CA 1
ATOM 781 C C . LEU A 1 98 ? 2.186 -9.766 -13.711 1 96.75 98 LEU A C 1
ATOM 783 O O . LEU A 1 98 ? 1.699 -10.602 -14.469 1 96.75 98 LEU A O 1
ATOM 787 N N . THR A 1 99 ? 3.469 -9.672 -13.484 1 94.12 99 THR A N 1
ATOM 788 C CA . THR A 1 99 ? 4.402 -10.555 -14.172 1 94.12 99 THR A CA 1
ATOM 789 C C . THR A 1 99 ? 4.195 -12.008 -13.727 1 94.12 99 THR A C 1
ATOM 791 O O . THR A 1 99 ? 4.258 -12.922 -14.547 1 94.12 99 THR A O 1
ATOM 794 N N . VAL A 1 100 ? 3.869 -12.195 -12.5 1 95.06 100 VAL A N 1
ATOM 795 C CA . VAL A 1 100 ? 3.615 -13.531 -11.969 1 95.06 100 VAL A CA 1
ATOM 796 C C . VAL A 1 100 ? 2.301 -14.07 -12.523 1 95.06 100 VAL A C 1
ATOM 798 O O . VAL A 1 100 ? 2.229 -15.227 -12.945 1 95.06 100 VAL A O 1
ATOM 801 N N . VAL A 1 101 ? 1.317 -13.234 -12.547 1 95.56 101 VAL A N 1
ATOM 802 C CA . VAL A 1 101 ? 0.018 -13.609 -13.094 1 95.56 101 VAL A CA 1
ATOM 803 C C . VAL A 1 101 ? 0.174 -14.039 -14.555 1 95.56 101 VAL A C 1
ATOM 805 O O . VAL A 1 101 ? -0.326 -15.094 -14.953 1 95.56 101 VAL A O 1
ATOM 808 N N . ASP A 1 102 ? 0.965 -13.25 -15.25 1 93.12 102 ASP A N 1
ATOM 809 C CA . ASP A 1 102 ? 1.184 -13.523 -16.672 1 93.12 102 ASP A CA 1
ATOM 810 C C . ASP A 1 102 ? 1.93 -14.836 -16.859 1 93.12 102 ASP A C 1
ATOM 812 O O . ASP A 1 102 ? 1.619 -15.602 -17.781 1 93.12 102 ASP A O 1
ATOM 816 N N . ASN A 1 103 ? 2.854 -15.031 -16.047 1 90.69 103 ASN A N 1
ATOM 817 C CA . ASN A 1 103 ? 3.621 -16.266 -16.141 1 90.69 103 ASN A CA 1
ATOM 818 C C . ASN A 1 103 ? 2.754 -17.484 -15.844 1 90.69 103 ASN A C 1
ATOM 820 O O . ASN A 1 103 ? 2.869 -18.516 -16.516 1 90.69 103 ASN A O 1
ATOM 824 N N . LEU A 1 104 ? 1.885 -17.375 -14.867 1 91.69 104 LEU A N 1
ATOM 825 C CA . LEU A 1 104 ? 0.959 -18.453 -14.555 1 91.69 104 LEU A CA 1
ATOM 826 C C . LEU A 1 104 ? 0.024 -18.719 -15.734 1 91.69 104 LEU A C 1
ATOM 828 O O . LEU A 1 104 ? -0.227 -19.875 -16.078 1 91.69 104 LEU A O 1
ATOM 832 N N . GLU A 1 105 ? -0.418 -17.672 -16.328 1 90.31 105 GLU A N 1
ATOM 833 C CA . GLU A 1 105 ? -1.312 -17.797 -17.469 1 90.31 105 GLU A CA 1
ATOM 834 C C . GLU A 1 105 ? -0.603 -18.469 -18.656 1 90.31 105 GLU A C 1
ATOM 836 O O . GLU A 1 105 ? -1.171 -19.328 -19.328 1 90.31 105 GLU A O 1
ATOM 841 N N . ARG A 1 106 ? 0.583 -18.062 -18.891 1 86.69 106 ARG A N 1
ATOM 842 C CA . ARG A 1 106 ? 1.383 -18.656 -19.953 1 86.69 106 ARG A CA 1
ATOM 843 C C . ARG A 1 106 ? 1.622 -20.141 -19.688 1 86.69 106 ARG A C 1
ATOM 845 O O . ARG A 1 106 ? 1.544 -20.969 -20.594 1 86.69 106 ARG A O 1
ATOM 852 N N . GLY A 1 107 ? 1.893 -20.391 -18.484 1 83.88 107 GLY A N 1
ATOM 853 C CA . GLY A 1 107 ? 2.062 -21.781 -18.078 1 83.88 107 GLY A CA 1
ATOM 854 C C . GLY A 1 107 ? 0.812 -22.625 -18.297 1 83.88 107 GLY A C 1
ATOM 855 O O . GLY A 1 107 ? 0.888 -23.75 -18.781 1 83.88 107 GLY A O 1
ATOM 856 N N . LEU A 1 108 ? -0.293 -22.047 -17.969 1 86 108 LEU A N 1
ATOM 857 C CA . LEU A 1 108 ? -1.57 -22.734 -18.141 1 86 108 LEU A CA 1
ATOM 858 C C . LEU A 1 108 ? -1.846 -23.016 -19.609 1 86 108 LEU A C 1
ATOM 860 O O . LEU A 1 108 ? -2.287 -24.109 -19.953 1 86 108 LEU A O 1
ATOM 864 N N . ASN A 1 109 ? -1.567 -22.094 -20.453 1 83.62 109 ASN A N 1
ATOM 865 C CA . ASN A 1 109 ? -1.77 -22.281 -21.891 1 83.62 109 ASN A CA 1
ATOM 866 C C . ASN A 1 109 ? -0.876 -23.391 -22.438 1 83.62 109 ASN A C 1
ATOM 868 O O . ASN A 1 109 ? -1.313 -24.188 -23.266 1 83.62 109 ASN A O 1
ATOM 872 N N . ALA A 1 110 ? 0.288 -23.453 -21.906 1 78.12 110 ALA A N 1
ATOM 873 C CA . ALA A 1 110 ? 1.233 -24.484 -22.344 1 78.12 110 ALA A CA 1
ATOM 874 C C . ALA A 1 110 ? 0.801 -25.875 -21.875 1 78.12 110 ALA A C 1
ATOM 876 O O . ALA A 1 110 ? 0.932 -26.859 -22.594 1 78.12 110 ALA A O 1
ATOM 877 N N . LEU A 1 111 ? 0.252 -25.922 -20.641 1 77.19 111 LEU A N 1
ATOM 878 C CA . LEU A 1 111 ? -0.18 -27.172 -20.047 1 77.19 111 LEU A CA 1
ATOM 879 C C . LEU A 1 111 ? -1.429 -27.703 -20.734 1 77.19 111 LEU A C 1
ATOM 881 O O . LEU A 1 111 ? -1.561 -28.922 -20.938 1 77.19 111 LEU A O 1
ATOM 885 N N . ASP A 1 112 ? -2.289 -26.828 -21.047 1 77 112 ASP A N 1
ATOM 886 C CA . ASP A 1 112 ? -3.541 -27.234 -21.688 1 77 112 ASP A CA 1
ATOM 887 C C . ASP A 1 112 ? -3.277 -27.969 -23 1 77 112 ASP A C 1
ATOM 889 O O . ASP A 1 112 ? -3.959 -28.938 -23.312 1 77 112 ASP A O 1
ATOM 893 N N . THR A 1 113 ? -2.209 -27.609 -23.625 1 74.81 113 THR A N 1
ATOM 894 C CA . THR A 1 113 ? -1.88 -28.219 -24.906 1 74.81 113 THR A CA 1
ATOM 895 C C . THR A 1 113 ? -1.159 -29.547 -24.688 1 74.81 113 THR A C 1
ATOM 897 O O . THR A 1 113 ? -1.072 -30.359 -25.609 1 74.81 113 THR A O 1
ATOM 900 N N . ALA A 1 114 ? -0.803 -29.719 -23.406 1 68.69 114 ALA A N 1
ATOM 901 C CA . ALA A 1 114 ? 0.01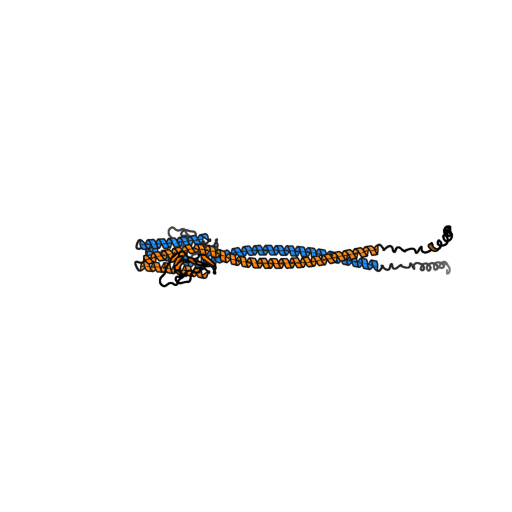6 -30.906 -23.141 1 68.69 114 ALA A CA 1
ATOM 902 C C . ALA A 1 114 ? -0.778 -31.969 -22.391 1 68.69 114 ALA A C 1
ATOM 904 O O . ALA A 1 114 ? -0.239 -33 -22.047 1 68.69 114 ALA A O 1
ATOM 905 N N . VAL A 1 115 ? -2.01 -31.703 -22.172 1 72 115 VAL A N 1
ATOM 906 C CA . VAL A 1 115 ? -2.811 -32.656 -21.406 1 72 115 VAL A CA 1
ATOM 907 C C . VAL A 1 115 ? -2.936 -33.969 -22.172 1 72 115 VAL A C 1
ATOM 909 O O . VAL A 1 115 ? -3.428 -34 -23.312 1 72 115 VAL A O 1
ATOM 912 N N . THR A 1 116 ? -2.316 -35.031 -21.625 1 70.62 116 THR A N 1
ATOM 913 C CA . THR A 1 116 ? -2.346 -36.312 -22.312 1 70.62 116 THR A CA 1
ATOM 914 C C . THR A 1 116 ? -3.061 -37.344 -21.469 1 70.62 116 THR A C 1
ATOM 916 O O . THR A 1 116 ? -3.471 -38.406 -21.969 1 70.62 116 THR A O 1
ATOM 919 N N . ASP A 1 117 ? -3.176 -37.062 -20.172 1 77.25 117 ASP A N 1
ATOM 920 C CA . ASP A 1 117 ? -3.781 -38.062 -19.281 1 77.25 117 ASP A CA 1
ATOM 921 C C . ASP A 1 117 ? -4.465 -37.344 -18.094 1 77.25 117 ASP A C 1
ATOM 923 O 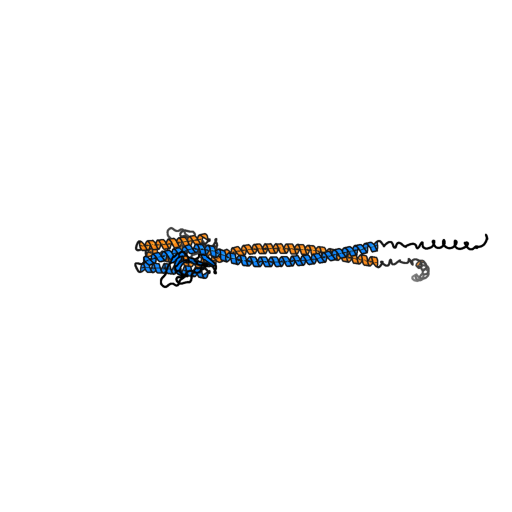O . ASP A 1 117 ? -4.523 -36.125 -18.047 1 77.25 117 ASP A O 1
ATOM 927 N N . GLU A 1 118 ? -5.059 -38.125 -17.25 1 77.12 118 GLU A N 1
ATOM 928 C CA . GLU A 1 118 ? -5.848 -37.625 -16.125 1 77.12 118 GLU A CA 1
ATOM 929 C C . GLU A 1 118 ? -4.969 -36.875 -15.125 1 77.12 118 GLU A C 1
ATOM 931 O O . GLU A 1 118 ? -5.391 -35.875 -14.539 1 77.12 118 GLU A O 1
ATOM 936 N N . LYS A 1 119 ? -3.791 -37.344 -14.992 1 72.44 119 LYS A N 1
ATOM 937 C CA . LYS A 1 119 ? -2.877 -36.719 -14.039 1 72.44 119 LYS A CA 1
ATOM 938 C C . LYS A 1 119 ? -2.482 -35.312 -14.492 1 72.44 119 LYS A C 1
ATOM 940 O O . LYS A 1 119 ? -2.451 -34.406 -13.68 1 72.44 119 LYS A O 1
ATOM 945 N N . THR A 1 120 ? -2.291 -35.25 -15.75 1 76.06 120 THR A N 1
ATOM 946 C CA . THR A 1 120 ? -1.917 -33.938 -16.297 1 76.06 120 THR A CA 1
ATOM 947 C C . THR A 1 120 ? -3.098 -32.969 -16.25 1 76.06 120 THR A C 1
ATOM 949 O O . THR A 1 120 ? -2.916 -31.781 -16.031 1 76.06 120 THR A O 1
ATOM 952 N N . GLN A 1 121 ? -4.246 -33.531 -16.391 1 83.19 121 GLN A N 1
ATOM 953 C CA . GLN A 1 121 ? -5.441 -32.719 -16.281 1 83.19 121 GLN A CA 1
ATOM 954 C C . GLN A 1 121 ? -5.613 -32.156 -14.875 1 83.19 121 GLN A C 1
ATOM 956 O O . GLN A 1 121 ? -6.012 -31.016 -14.695 1 83.19 121 GLN A O 1
ATOM 961 N N . ALA A 1 122 ? -5.359 -32.969 -13.969 1 80.94 122 ALA A N 1
ATOM 962 C CA . ALA A 1 122 ? -5.469 -32.531 -12.578 1 80.94 122 ALA A CA 1
ATOM 963 C C . ALA A 1 122 ? -4.504 -31.406 -12.281 1 80.94 122 ALA A C 1
ATOM 965 O O . ALA A 1 122 ? -4.836 -30.484 -11.531 1 80.94 122 ALA A O 1
ATOM 966 N N . LEU A 1 123 ? -3.416 -31.453 -12.93 1 77.75 123 LEU A N 1
ATOM 967 C CA . LEU A 1 123 ? -2.412 -30.406 -12.758 1 77.75 123 LEU A CA 1
ATOM 968 C C . LEU A 1 123 ? -2.877 -29.094 -13.391 1 77.75 123 LEU A C 1
ATOM 970 O O . LEU A 1 123 ? -2.736 -28.031 -12.789 1 77.75 123 LEU A O 1
ATOM 974 N N . VAL A 1 124 ? -3.385 -29.266 -14.516 1 83.12 124 VAL A N 1
ATOM 975 C CA . VAL A 1 124 ? -3.908 -28.094 -15.211 1 83.12 124 VAL A CA 1
ATOM 976 C C . VAL A 1 124 ? -5.008 -27.438 -14.375 1 83.12 124 VAL A C 1
ATOM 978 O O . VAL A 1 124 ? -5.023 -26.219 -14.188 1 83.12 124 VAL A O 1
ATOM 981 N N . ASP A 1 125 ? -5.758 -28.266 -13.812 1 87.69 125 ASP A N 1
ATOM 982 C CA . ASP A 1 125 ? -6.859 -27.766 -12.992 1 87.69 125 ASP A CA 1
ATOM 983 C C . ASP A 1 125 ? -6.34 -27.062 -11.742 1 87.69 125 ASP A C 1
ATOM 985 O O . ASP A 1 125 ? -6.863 -26.016 -11.344 1 87.69 125 ASP A O 1
ATOM 989 N N . GLY A 1 126 ? -5.305 -27.562 -11.164 1 85.69 126 GLY A N 1
ATOM 990 C CA . GLY A 1 126 ? -4.703 -26.969 -9.984 1 85.69 126 GLY A CA 1
ATOM 991 C C . GLY A 1 126 ? -4.094 -25.609 -10.25 1 85.69 126 GLY A C 1
ATOM 992 O O . GLY A 1 126 ? -4.289 -24.672 -9.469 1 85.69 126 GLY A O 1
ATOM 993 N N . VAL A 1 127 ? -3.402 -25.562 -11.352 1 86.69 127 VAL A N 1
ATOM 994 C CA . VAL A 1 127 ? -2.77 -24.297 -11.719 1 86.69 127 VAL A CA 1
ATOM 995 C C . VAL A 1 127 ? -3.838 -23.266 -12.078 1 86.69 127 VAL A C 1
ATOM 997 O O . VAL A 1 127 ? -3.711 -22.094 -11.734 1 86.69 127 VAL A O 1
ATOM 1000 N N . GLU A 1 128 ? -4.867 -23.734 -12.727 1 91.25 128 GLU A N 1
ATOM 1001 C CA . GLU A 1 128 ? -5.969 -22.844 -13.086 1 91.25 128 GLU A CA 1
ATOM 1002 C C . GLU A 1 128 ? -6.664 -22.297 -11.844 1 91.25 128 GLU A C 1
ATOM 1004 O O . GLU A 1 128 ? -6.984 -21.109 -11.781 1 91.25 128 GLU A O 1
ATOM 1009 N N . MET A 1 129 ? -6.832 -23.141 -10.906 1 92.31 129 MET A N 1
ATOM 1010 C CA . MET A 1 129 ? -7.465 -22.719 -9.664 1 92.31 129 MET A CA 1
ATOM 1011 C C . MET A 1 129 ? -6.609 -21.688 -8.938 1 92.31 129 MET A C 1
ATOM 1013 O O . MET A 1 129 ? -7.129 -20.703 -8.398 1 92.31 129 MET A O 1
ATOM 1017 N N . THR A 1 130 ? -5.344 -21.922 -8.945 1 92.44 130 THR A N 1
ATOM 1018 C CA . THR A 1 130 ? -4.422 -20.984 -8.305 1 92.44 130 THR A CA 1
ATOM 1019 C C . THR A 1 130 ? -4.438 -19.641 -9.023 1 92.44 130 THR A C 1
ATOM 1021 O O . THR A 1 130 ? -4.453 -18.578 -8.383 1 92.44 130 THR A O 1
ATOM 1024 N N . HIS A 1 131 ? -4.453 -19.719 -10.328 1 93.81 131 HIS A N 1
ATOM 1025 C CA . HIS A 1 131 ? -4.508 -18.516 -11.133 1 93.81 131 HIS A CA 1
ATOM 1026 C C . HIS A 1 131 ? -5.781 -17.719 -10.852 1 93.81 131 HIS A C 1
ATOM 1028 O O . HIS A 1 131 ? -5.73 -16.516 -10.633 1 93.81 131 HIS A O 1
ATOM 1034 N N . LYS A 1 132 ? -6.879 -18.375 -10.773 1 94.69 132 LYS A N 1
ATOM 1035 C CA . LYS A 1 132 ? -8.164 -17.734 -10.484 1 94.69 132 LYS A CA 1
ATOM 1036 C C . LYS A 1 132 ? -8.172 -17.125 -9.094 1 94.69 132 LYS A C 1
ATOM 1038 O O . LYS A 1 132 ? -8.664 -16 -8.914 1 94.69 132 LYS A O 1
ATOM 1043 N N . GLU A 1 133 ? -7.617 -17.859 -8.25 1 95.06 133 GLU A N 1
ATOM 1044 C CA . GLU A 1 133 ? -7.523 -17.344 -6.883 1 95.06 133 GLU A CA 1
ATOM 1045 C C . GLU A 1 133 ? -6.648 -16.094 -6.82 1 95.06 133 GLU A C 1
ATOM 1047 O O . GLU A 1 133 ? -6.945 -15.164 -6.078 1 95.06 133 GLU A O 1
ATOM 1052 N N . PHE A 1 134 ? -5.574 -16.094 -7.496 1 96.94 134 PHE A N 1
ATOM 1053 C CA . PHE A 1 134 ? -4.68 -14.953 -7.562 1 96.94 134 PHE A CA 1
ATOM 1054 C C . PHE A 1 134 ? -5.41 -13.727 -8.086 1 96.94 134 PHE A C 1
ATOM 1056 O O . PHE A 1 134 ? -5.395 -12.664 -7.449 1 96.94 134 PHE A O 1
ATOM 1063 N N . ILE A 1 135 ? -6.121 -13.906 -9.141 1 96.38 135 ILE A N 1
ATOM 1064 C CA . ILE A 1 135 ? -6.859 -12.812 -9.766 1 96.38 135 ILE A CA 1
ATOM 1065 C C . ILE A 1 135 ? -7.934 -12.305 -8.805 1 96.38 135 ILE A C 1
ATOM 1067 O O . ILE A 1 135 ? -8.133 -11.094 -8.672 1 96.38 135 ILE A O 1
ATOM 1071 N N . SER A 1 136 ? -8.562 -13.219 -8.203 1 96.5 136 SER A N 1
ATOM 1072 C CA . SER A 1 136 ? -9.602 -12.852 -7.246 1 96.5 136 SER A CA 1
ATOM 1073 C C . SER A 1 136 ? -9.023 -12.047 -6.09 1 96.5 136 SER A C 1
ATOM 1075 O O . SER A 1 136 ? -9.641 -11.078 -5.641 1 96.5 136 SER A O 1
ATOM 1077 N N . THR A 1 137 ? -7.867 -12.453 -5.633 1 96.56 137 THR A N 1
ATOM 1078 C CA . THR A 1 137 ? -7.207 -11.734 -4.551 1 96.56 137 THR A CA 1
ATOM 1079 C C . THR A 1 137 ? -6.836 -10.32 -4.984 1 96.56 137 THR A C 1
ATOM 1081 O O . THR A 1 137 ? -7.07 -9.359 -4.25 1 96.56 137 THR A O 1
ATOM 1084 N N . LEU A 1 138 ? -6.316 -10.203 -6.137 1 96.75 138 LEU A N 1
ATOM 1085 C CA . LEU A 1 138 ? -5.984 -8.883 -6.676 1 96.75 138 LEU A CA 1
ATOM 1086 C C . LEU A 1 138 ? -7.23 -8.008 -6.77 1 96.75 138 LEU A C 1
ATOM 1088 O O . LEU A 1 138 ? -7.191 -6.828 -6.414 1 96.75 138 LEU A O 1
ATOM 1092 N N . ALA A 1 139 ? -8.32 -8.633 -7.148 1 96.06 139 ALA A N 1
ATOM 1093 C CA . ALA A 1 139 ? -9.57 -7.895 -7.309 1 96.06 139 ALA A CA 1
ATOM 1094 C C . ALA A 1 139 ? -10.078 -7.379 -5.965 1 96.06 139 ALA A C 1
ATOM 1096 O O . ALA A 1 139 ? -10.633 -6.277 -5.887 1 96.06 139 ALA A O 1
ATOM 1097 N N . LYS A 1 140 ? -9.906 -8.109 -4.949 1 93.69 140 LYS A N 1
ATOM 1098 C CA . LYS A 1 140 ? -10.305 -7.715 -3.602 1 93.69 140 LYS A CA 1
ATOM 1099 C C . LYS A 1 140 ? -9.609 -6.418 -3.184 1 93.69 140 LYS A C 1
ATOM 1101 O O . LYS A 1 140 ? -10.148 -5.648 -2.389 1 93.69 140 LYS A O 1
ATOM 1106 N N . PHE A 1 141 ? -8.484 -6.18 -3.779 1 92.94 141 PHE A N 1
ATOM 1107 C CA . PHE A 1 141 ? -7.715 -5 -3.404 1 92.94 141 PHE A CA 1
ATOM 1108 C C . PHE A 1 141 ? -7.77 -3.949 -4.504 1 92.94 141 PHE A C 1
ATOM 1110 O O . PHE A 1 141 ? -6.922 -3.055 -4.559 1 92.94 141 PHE A O 1
ATOM 1117 N N . GLY A 1 142 ? -8.711 -4.137 -5.398 1 93.56 142 GLY A N 1
ATOM 1118 C CA . GLY A 1 142 ? -9.016 -3.088 -6.359 1 93.56 142 GLY A CA 1
ATOM 1119 C C . GLY A 1 142 ? -8.289 -3.26 -7.68 1 93.56 142 GLY A C 1
ATOM 1120 O O . GLY A 1 142 ? -8.359 -2.391 -8.555 1 93.56 142 GLY A O 1
ATOM 1121 N N . VAL A 1 143 ? -7.531 -4.32 -7.816 1 96.62 143 VAL A N 1
ATOM 1122 C CA . VAL A 1 143 ? -6.871 -4.609 -9.086 1 96.62 143 VAL A CA 1
ATOM 1123 C C . VAL A 1 143 ? -7.785 -5.465 -9.961 1 96.62 143 VAL A C 1
ATOM 1125 O O . VAL A 1 143 ? -8.023 -6.637 -9.664 1 96.62 143 VAL A O 1
ATOM 1128 N N . GLU A 1 144 ? -8.219 -4.875 -11.008 1 96.62 144 GLU A N 1
ATOM 1129 C CA . GLU A 1 144 ? -9.227 -5.559 -11.82 1 96.62 144 GLU A CA 1
ATOM 1130 C C . GLU A 1 144 ? -8.75 -5.742 -13.258 1 96.62 144 GLU A C 1
ATOM 1132 O O . GLU A 1 144 ? -8.156 -4.836 -13.844 1 96.62 144 GLU A O 1
ATOM 1137 N N . ALA A 1 145 ? -9.016 -6.926 -13.773 1 96.38 145 ALA A N 1
ATOM 1138 C CA . ALA A 1 145 ? -8.609 -7.246 -15.141 1 96.38 145 ALA A CA 1
ATOM 1139 C C . ALA A 1 145 ? -9.484 -6.52 -16.156 1 96.38 145 ALA A C 1
ATOM 1141 O O . ALA A 1 145 ? -10.672 -6.297 -15.914 1 96.38 145 ALA A O 1
ATOM 1142 N N . VAL A 1 146 ? -8.766 -6.125 -17.297 1 96 146 VAL A N 1
ATOM 1143 C CA . VAL A 1 146 ? -9.5 -5.508 -18.406 1 96 146 VAL A CA 1
ATOM 1144 C C . VAL A 1 146 ? -9.102 -6.164 -19.719 1 96 146 VAL A C 1
ATOM 1146 O O . VAL A 1 146 ? -7.992 -6.695 -19.844 1 96 146 VAL A O 1
ATOM 1149 N N . GLY A 1 147 ? -10.07 -6.199 -20.656 1 94.38 147 GLY A N 1
ATOM 1150 C CA . GLY A 1 147 ? -9.844 -6.812 -21.953 1 94.38 147 GLY A CA 1
ATOM 1151 C C . GLY A 1 147 ? -10.539 -8.148 -22.125 1 94.38 147 GLY A C 1
ATOM 1152 O O . GLY A 1 147 ? -10.062 -9.164 -21.594 1 94.38 147 GLY A O 1
ATOM 1153 N N . VAL A 1 148 ? -11.641 -8.156 -22.672 1 94.06 148 VAL A N 1
ATOM 1154 C CA . VAL A 1 148 ? -12.422 -9.359 -22.938 1 94.06 148 VAL A CA 1
ATOM 1155 C C . VAL A 1 148 ? -12.797 -9.406 -24.422 1 94.06 148 VAL A C 1
ATOM 1157 O O . VAL A 1 148 ? -13.172 -8.383 -25 1 94.06 148 VAL A O 1
ATOM 1160 N N . VAL A 1 149 ? -12.688 -10.578 -24.922 1 95.06 149 VAL A N 1
ATOM 1161 C CA . VAL A 1 149 ? -13.062 -10.742 -26.312 1 95.06 149 VAL A CA 1
ATOM 1162 C C . VAL A 1 149 ? -14.531 -10.359 -26.5 1 95.06 149 VAL A C 1
ATOM 1164 O O . VAL A 1 149 ? -15.383 -10.719 -25.703 1 95.06 149 VAL A O 1
ATOM 1167 N N . GLY A 1 150 ? -14.75 -9.586 -27.5 1 94.88 150 GLY A N 1
ATOM 1168 C CA . GLY A 1 150 ? -16.109 -9.18 -27.797 1 94.88 150 GLY A CA 1
ATOM 1169 C C . GLY A 1 150 ? -16.453 -7.797 -27.266 1 94.88 150 GLY A C 1
ATOM 1170 O O . GLY A 1 150 ? -17.438 -7.188 -27.688 1 94.88 150 GLY A O 1
ATOM 1171 N N . GLU A 1 151 ? -15.695 -7.27 -26.453 1 95.19 151 GLU A N 1
ATOM 1172 C CA . GLU A 1 151 ? -15.898 -5.938 -25.891 1 95.19 151 GLU A CA 1
ATOM 1173 C C . GLU A 1 151 ? -15.453 -4.852 -26.875 1 95.19 151 GLU A C 1
ATOM 1175 O O . GLU A 1 151 ? -14.57 -5.078 -27.703 1 95.19 151 GLU A O 1
ATOM 1180 N N . ALA A 1 152 ? -16.125 -3.688 -26.688 1 96.94 152 ALA A N 1
ATOM 1181 C CA . ALA A 1 152 ? -15.734 -2.555 -27.516 1 96.94 152 ALA A CA 1
ATOM 1182 C C . ALA A 1 152 ? -14.344 -2.055 -27.141 1 96.94 152 ALA A C 1
ATOM 1184 O O . ALA A 1 152 ? -14.008 -1.978 -25.953 1 96.94 152 ALA A O 1
ATOM 1185 N N . PHE A 1 153 ? -13.578 -1.715 -28.203 1 97.44 153 PHE A N 1
ATOM 1186 C CA . PHE A 1 153 ? -12.242 -1.183 -27.984 1 97.44 153 PHE A CA 1
ATOM 1187 C C . PHE A 1 153 ? -12.305 0.167 -27.281 1 97.44 153 PHE A C 1
ATOM 1189 O O . PHE A 1 153 ? -13.07 1.044 -27.672 1 97.44 153 PHE A O 1
ATOM 1196 N N . ASN A 1 154 ? -11.625 0.279 -26.203 1 97.25 154 ASN A N 1
ATOM 1197 C CA . ASN A 1 154 ? -11.492 1.517 -25.438 1 97.25 154 ASN A CA 1
ATOM 1198 C C . ASN A 1 154 ? -10.031 1.942 -25.328 1 97.25 154 ASN A C 1
ATOM 1200 O O . ASN A 1 154 ? -9.258 1.325 -24.594 1 97.25 154 ASN A O 1
ATOM 1204 N N . PRO A 1 155 ? -9.617 3.008 -25.938 1 96.06 155 PRO A N 1
ATOM 1205 C CA . PRO A 1 155 ? -8.211 3.414 -25.969 1 96.06 155 PRO A CA 1
ATOM 1206 C C . PRO A 1 155 ? -7.676 3.783 -24.594 1 96.06 155 PRO A C 1
ATOM 1208 O O . PRO A 1 155 ? -6.461 3.879 -24.406 1 96.06 155 PRO A O 1
ATOM 1211 N N . GLU A 1 156 ? -8.531 3.957 -23.656 1 95.81 156 GLU A N 1
ATOM 1212 C CA . GLU A 1 156 ? -8.094 4.316 -22.312 1 95.81 156 GLU A CA 1
ATOM 1213 C C . GLU A 1 156 ? -7.57 3.098 -21.562 1 95.81 156 GLU A C 1
ATOM 1215 O O . GLU A 1 156 ? -6.734 3.229 -20.656 1 95.81 156 GLU A O 1
ATOM 1220 N N . VAL A 1 157 ? -8.07 1.938 -21.953 1 97.25 157 VAL A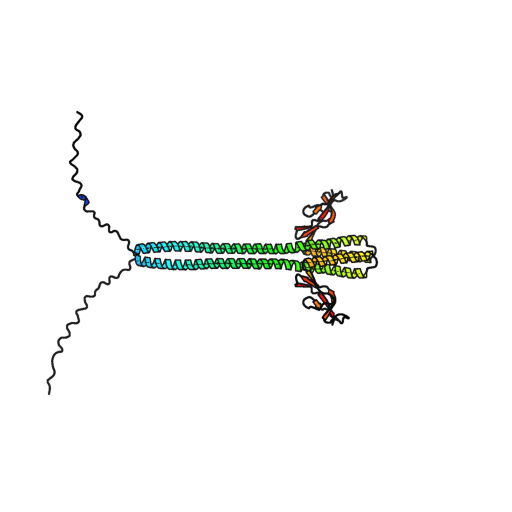 N 1
ATOM 1221 C CA . VAL A 1 157 ? -7.691 0.766 -21.172 1 97.25 157 VAL A CA 1
ATOM 1222 C C . VAL A 1 157 ? -7.207 -0.343 -22.094 1 97.25 157 VAL A C 1
ATOM 1224 O O . VAL A 1 157 ? -6.793 -1.41 -21.641 1 97.25 157 VAL A O 1
ATOM 1227 N N . HIS A 1 158 ? -7.234 -0.074 -23.391 1 97.94 158 HIS A N 1
ATOM 1228 C CA . HIS A 1 158 ? -6.781 -1.055 -24.375 1 97.94 158 HIS A CA 1
ATOM 1229 C C . HIS A 1 158 ? -5.695 -0.473 -25.266 1 97.94 158 HIS A C 1
ATOM 1231 O O . HIS A 1 158 ? -5.699 0.726 -25.562 1 97.94 158 HIS A O 1
ATOM 1237 N N . GLU A 1 159 ? -4.77 -1.285 -25.609 1 97.56 159 GLU A N 1
ATOM 1238 C CA . GLU A 1 159 ? -3.762 -0.988 -26.625 1 97.56 159 GLU A CA 1
ATOM 1239 C C . GLU A 1 159 ? -3.916 -1.896 -27.844 1 97.56 159 GLU A C 1
ATOM 1241 O O . GLU A 1 159 ? -3.705 -3.107 -27.75 1 97.56 159 GLU A O 1
ATOM 1246 N N . ALA A 1 160 ? -4.184 -1.284 -28.922 1 97.12 160 ALA A N 1
ATOM 1247 C CA . ALA A 1 160 ? -4.383 -2.068 -30.141 1 97.12 160 ALA A CA 1
ATOM 1248 C C . ALA A 1 160 ? -3.049 -2.369 -30.828 1 97.12 160 ALA A C 1
ATOM 1250 O O . ALA A 1 160 ? -2.309 -1.452 -31.188 1 97.12 160 ALA A O 1
ATOM 1251 N N . ILE A 1 161 ? -2.84 -3.611 -31.031 1 96.19 161 ILE A N 1
ATOM 1252 C CA . ILE A 1 161 ? -1.599 -4.031 -31.672 1 96.19 161 ILE A CA 1
ATOM 1253 C C . ILE A 1 161 ? -1.817 -4.172 -33.188 1 96.19 161 ILE A C 1
ATOM 1255 O O . ILE A 1 161 ? -0.916 -3.895 -33.969 1 96.19 161 ILE A O 1
ATOM 1259 N N . SER A 1 162 ? -3.033 -4.699 -33.469 1 94.62 162 SER A N 1
ATOM 1260 C CA . SER A 1 162 ? -3.377 -4.898 -34.875 1 94.62 162 SER A CA 1
ATOM 1261 C C . SER A 1 162 ? -4.887 -4.883 -35.062 1 94.62 162 SER A C 1
ATOM 1263 O O . SER A 1 162 ? -5.652 -5.082 -34.125 1 94.62 162 SER A O 1
ATOM 1265 N N . MET A 1 163 ? -5.215 -4.598 -36.312 1 93.81 163 MET A N 1
ATOM 1266 C CA . MET A 1 163 ? -6.605 -4.668 -36.75 1 93.81 163 MET A CA 1
ATOM 1267 C C . MET A 1 163 ? -6.781 -5.703 -37.844 1 93.81 163 MET A C 1
ATOM 1269 O O . MET A 1 163 ? -6.062 -5.68 -38.844 1 93.81 163 MET A O 1
ATOM 1273 N N . GLN A 1 164 ? -7.586 -6.66 -37.469 1 91.94 164 GLN A N 1
ATOM 1274 C CA . GLN A 1 164 ? -7.812 -7.707 -38.469 1 91.94 164 GLN A CA 1
ATOM 1275 C C . GLN A 1 164 ? -9.289 -8.094 -38.531 1 91.94 164 GLN A C 1
ATOM 1277 O O . GLN A 1 164 ? -10 -8.023 -37.531 1 91.94 164 GLN A O 1
ATOM 1282 N N . PRO A 1 165 ? -9.703 -8.484 -39.781 1 89.38 165 PRO A N 1
ATOM 1283 C CA . PRO A 1 165 ? -11.078 -8.984 -39.844 1 89.38 165 PRO A CA 1
ATOM 1284 C C . PRO A 1 165 ? -11.305 -10.203 -38.969 1 89.38 165 PRO A C 1
ATOM 1286 O O . PRO A 1 165 ? -10.414 -11.047 -38.812 1 89.38 165 PRO A O 1
ATOM 1289 N N . ALA A 1 166 ? -12.422 -10.141 -38.125 1 87.44 166 ALA A N 1
ATOM 1290 C CA . ALA A 1 166 ? -12.773 -11.258 -37.281 1 87.44 166 ALA A CA 1
ATOM 1291 C C . ALA A 1 166 ? -14.234 -11.656 -37.469 1 87.44 166 ALA A C 1
ATOM 1293 O O . ALA A 1 166 ? -15.141 -10.836 -37.281 1 87.44 166 ALA A O 1
ATOM 1294 N N . GLU A 1 167 ? -14.328 -12.875 -37.875 1 88.25 167 GLU A N 1
ATOM 1295 C CA . GLU A 1 167 ? -15.695 -13.344 -38.094 1 88.25 167 GLU A CA 1
ATOM 1296 C C . GLU A 1 167 ? -16.5 -13.383 -36.812 1 88.25 167 GLU A C 1
ATOM 1298 O O . GLU A 1 167 ? -16.016 -13.891 -35.781 1 88.25 167 GLU A O 1
ATOM 1303 N N . GLY A 1 168 ? -17.641 -12.742 -36.812 1 91.88 168 GLY A N 1
ATOM 1304 C CA . GLY A 1 168 ? -18.547 -12.852 -35.688 1 91.88 168 GLY A CA 1
ATOM 1305 C C . GLY A 1 168 ? -18.328 -11.781 -34.625 1 91.88 168 GLY A C 1
ATOM 1306 O O . GLY A 1 168 ? -19 -11.766 -33.594 1 91.88 168 GLY A O 1
ATOM 1307 N N . ILE A 1 169 ? -17.312 -11 -34.938 1 91.12 169 ILE A N 1
ATOM 1308 C CA . ILE A 1 169 ? -17.047 -9.914 -33.969 1 91.12 169 ILE A CA 1
ATOM 1309 C C . ILE A 1 169 ? -17.266 -8.57 -34.656 1 91.12 169 ILE A C 1
ATOM 1311 O O . ILE A 1 169 ? -16.781 -8.336 -35.781 1 91.12 169 ILE A O 1
ATOM 1315 N N . GLU A 1 170 ? -18.062 -7.73 -34 1 92.56 170 GLU A N 1
ATOM 1316 C CA . GLU A 1 170 ? -18.391 -6.41 -34.531 1 92.56 170 GLU A CA 1
ATOM 1317 C C . GLU A 1 170 ? -17.125 -5.574 -34.719 1 92.56 170 GLU A C 1
ATOM 1319 O O . GLU A 1 170 ? -16.141 -5.754 -34 1 92.56 170 GLU A O 1
ATOM 1324 N N . ALA A 1 171 ? -17.203 -4.633 -35.688 1 93.75 171 ALA A N 1
ATOM 1325 C CA . ALA A 1 171 ? -16.094 -3.707 -35.906 1 93.75 171 ALA A CA 1
ATOM 1326 C C . ALA A 1 171 ? -15.781 -2.908 -34.656 1 93.75 171 ALA A C 1
ATOM 1328 O O . ALA A 1 171 ? -16.688 -2.492 -33.938 1 93.75 171 ALA A O 1
ATOM 1329 N N . ASN A 1 172 ? -14.492 -2.785 -34.469 1 95.62 172 ASN A N 1
ATOM 1330 C CA . ASN A 1 172 ? -13.984 -2 -33.344 1 95.62 172 ASN A CA 1
ATOM 1331 C C . ASN A 1 172 ? -14.203 -2.715 -32 1 95.62 172 ASN A C 1
ATOM 1333 O O . ASN A 1 172 ? -14.367 -2.07 -30.969 1 95.62 172 ASN A O 1
ATOM 1337 N N . HIS A 1 173 ? -14.328 -4 -32.094 1 97.62 173 HIS A N 1
ATOM 1338 C CA . HIS A 1 173 ? -14.398 -4.824 -30.906 1 97.62 173 HIS A CA 1
ATOM 1339 C C . HIS A 1 173 ? -13.188 -5.746 -30.797 1 97.62 173 HIS A C 1
ATOM 1341 O O . HIS A 1 173 ? -12.539 -6.043 -31.797 1 97.62 173 HIS A O 1
ATOM 1347 N N . ILE A 1 174 ? -12.883 -6.145 -29.594 1 97.56 174 ILE A N 1
ATOM 1348 C CA . ILE A 1 174 ? -11.695 -6.949 -29.328 1 97.56 174 ILE A CA 1
ATOM 1349 C C . ILE A 1 174 ? -11.891 -8.352 -29.891 1 97.56 174 ILE A C 1
ATOM 1351 O O . ILE A 1 174 ? -12.852 -9.047 -29.547 1 97.56 174 ILE A O 1
ATOM 1355 N N . SER A 1 175 ? -10.953 -8.75 -30.766 1 96.62 175 SER A N 1
ATOM 1356 C CA . SER A 1 175 ? -11.023 -10.078 -31.375 1 96.62 175 SER A CA 1
ATOM 1357 C C . SER A 1 175 ? -10.125 -11.062 -30.641 1 96.62 175 SER A C 1
ATOM 1359 O O . SER A 1 175 ? -10.453 -12.25 -30.531 1 96.62 175 SER A O 1
ATOM 1361 N N . VAL A 1 176 ? -8.984 -10.562 -30.203 1 95.06 176 VAL A N 1
ATOM 1362 C CA . VAL A 1 176 ? -8.031 -11.383 -29.469 1 95.06 176 VAL A CA 1
ATOM 1363 C C . VAL A 1 176 ? -7.383 -10.562 -28.359 1 95.06 176 VAL A C 1
ATOM 1365 O O . VAL A 1 176 ? -7.051 -9.391 -28.562 1 95.06 176 VAL A O 1
ATOM 1368 N N . VAL A 1 177 ? -7.277 -11.211 -27.234 1 95.38 177 VAL A N 1
ATOM 1369 C CA . VAL A 1 177 ? -6.516 -10.594 -26.156 1 95.38 177 VAL A CA 1
ATOM 1370 C C . VAL A 1 177 ? -5.129 -11.234 -26.078 1 95.38 177 VAL A C 1
ATOM 1372 O O . VAL A 1 177 ? -5 -12.414 -25.75 1 95.38 177 VAL A O 1
ATOM 1375 N N . LEU A 1 178 ? -4.09 -10.469 -26.375 1 93.62 178 LEU A N 1
ATOM 1376 C CA . LEU A 1 178 ? -2.721 -10.969 -26.312 1 93.62 178 LEU A CA 1
ATOM 1377 C C . LEU A 1 178 ? -2.188 -10.953 -24.891 1 93.62 178 LEU A C 1
ATOM 1379 O O . LEU A 1 178 ? -1.438 -11.844 -24.5 1 93.62 178 LEU A O 1
ATOM 1383 N N . GLN A 1 179 ? -2.584 -9.891 -24.219 1 94.38 179 GLN A N 1
ATOM 1384 C CA . GLN A 1 179 ? -2.221 -9.711 -22.812 1 94.38 179 GLN A CA 1
ATOM 1385 C C . GLN A 1 179 ? -3.289 -8.922 -22.062 1 94.38 179 GLN A C 1
ATOM 1387 O O . GLN A 1 179 ? -3.67 -7.828 -22.484 1 94.38 179 GLN A O 1
ATOM 1392 N N . LYS A 1 180 ? -3.715 -9.516 -21 1 95.56 180 LYS A N 1
ATOM 1393 C CA . LYS A 1 180 ? -4.734 -8.844 -20.203 1 95.56 180 LYS A CA 1
ATOM 1394 C C . LYS A 1 180 ? -4.188 -7.559 -19.594 1 95.56 180 LYS A C 1
ATOM 1396 O O . LYS A 1 180 ? -3.002 -7.48 -19.25 1 95.56 180 LYS A O 1
ATOM 1401 N N . GLY A 1 181 ? -5.047 -6.527 -19.5 1 97.38 181 GLY A N 1
ATOM 1402 C CA . GLY A 1 181 ? -4.754 -5.316 -18.75 1 97.38 181 GLY A CA 1
ATOM 1403 C C . GLY A 1 181 ? -5.34 -5.324 -17.344 1 97.38 181 GLY A C 1
ATOM 1404 O O . GLY A 1 181 ? -6.09 -6.234 -16.984 1 97.38 181 GLY A O 1
ATOM 1405 N N . TYR A 1 182 ? -4.887 -4.324 -16.609 1 98.12 182 TYR A N 1
ATOM 1406 C CA . TYR A 1 182 ? -5.379 -4.227 -15.234 1 98.12 182 TYR A CA 1
ATOM 1407 C C . TYR A 1 182 ? -5.52 -2.773 -14.805 1 98.12 182 TYR A C 1
ATOM 1409 O O . TYR A 1 182 ? -4.766 -1.91 -15.258 1 98.12 182 TYR A O 1
ATOM 1417 N N . THR A 1 183 ? -6.527 -2.551 -14.023 1 96.94 183 THR A N 1
ATOM 1418 C CA . THR A 1 183 ? -6.703 -1.252 -13.383 1 96.94 183 THR A CA 1
ATOM 1419 C C . THR A 1 183 ? -6.621 -1.382 -11.867 1 96.94 183 THR A C 1
ATOM 1421 O O . THR A 1 183 ? -6.859 -2.459 -11.32 1 96.94 183 THR A O 1
ATOM 1424 N N . LEU A 1 184 ? -6.152 -0.275 -11.266 1 95.31 184 LEU A N 1
ATOM 1425 C CA . LEU A 1 184 ? -6.199 -0.153 -9.812 1 95.31 184 LEU A CA 1
ATOM 1426 C C . LEU A 1 184 ? -7.133 0.974 -9.391 1 95.31 184 LEU A C 1
ATOM 1428 O O . LEU A 1 184 ? -6.836 2.15 -9.609 1 95.31 184 LEU A O 1
ATOM 1432 N N . GLN A 1 185 ? -8.219 0.58 -8.844 1 90.19 185 GLN A N 1
ATOM 1433 C CA . GLN A 1 185 ? -9.211 1.568 -8.445 1 90.19 185 GLN A CA 1
ATOM 1434 C C . GLN A 1 185 ? -9.555 2.502 -9.602 1 90.19 185 GLN A C 1
ATOM 1436 O O . GLN A 1 185 ? -9.578 3.725 -9.43 1 90.19 185 GLN A O 1
ATOM 1441 N N . GLY A 1 186 ? -9.664 1.874 -10.703 1 90.88 186 GLY A N 1
ATOM 1442 C CA . GLY A 1 186 ? -10.125 2.613 -11.875 1 90.88 186 GLY A CA 1
ATOM 1443 C C . GLY A 1 186 ? -8.992 3.203 -12.688 1 90.88 186 GLY A C 1
ATOM 1444 O O . GLY A 1 186 ? -9.195 3.621 -13.828 1 90.88 186 GLY A O 1
ATOM 14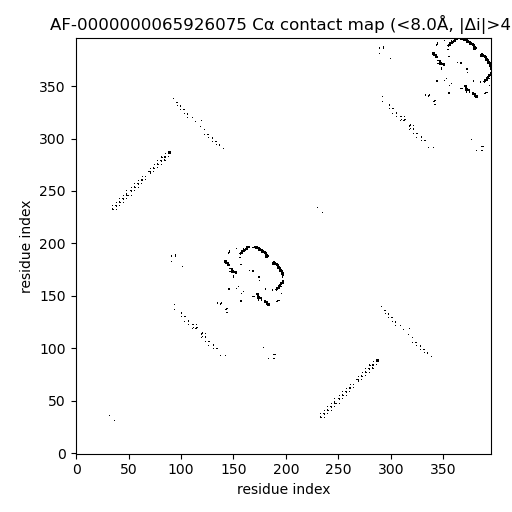45 N N . ARG A 1 187 ? -7.844 3.258 -12.164 1 92.75 187 ARG A N 1
ATOM 1446 C CA . ARG A 1 187 ? -6.688 3.777 -12.891 1 92.75 187 ARG A CA 1
ATOM 1447 C C . ARG A 1 187 ? -5.918 2.652 -13.57 1 92.75 187 ARG A C 1
ATOM 1449 O O . ARG A 1 187 ? -5.711 1.587 -12.984 1 92.75 187 ARG A O 1
ATOM 1456 N N . VAL A 1 188 ? -5.457 3.016 -14.75 1 96.5 188 VAL A N 1
ATOM 1457 C CA . VAL A 1 188 ? -4.824 1.976 -15.555 1 96.5 188 VAL A CA 1
ATOM 1458 C C . VAL A 1 188 ? -3.445 1.65 -14.984 1 96.5 188 VAL A C 1
ATOM 1460 O O . VAL A 1 188 ? -2.609 2.543 -14.82 1 96.5 188 VAL A O 1
ATOM 1463 N N . LEU A 1 189 ? -3.242 0.411 -14.648 1 96.44 189 LEU A N 1
ATOM 1464 C CA . LEU A 1 189 ? -1.92 -0.098 -14.305 1 96.44 189 LEU A CA 1
ATOM 1465 C C . LEU A 1 189 ? -1.153 -0.516 -15.555 1 96.44 189 LEU A C 1
ATOM 1467 O O . LEU A 1 189 ? 0.047 -0.256 -15.664 1 96.44 189 LEU A O 1
ATOM 1471 N N . ARG A 1 190 ? -1.831 -1.192 -16.406 1 96.25 190 ARG A N 1
ATOM 1472 C CA . ARG A 1 190 ? -1.353 -1.684 -17.688 1 96.25 190 ARG A CA 1
ATOM 1473 C C . ARG A 1 190 ? -2.51 -1.896 -18.656 1 96.25 190 ARG A C 1
ATOM 1475 O O . ARG A 1 190 ? -3.488 -2.568 -18.328 1 96.25 190 ARG A O 1
ATOM 1482 N N . PRO A 1 191 ? -2.383 -1.271 -19.812 1 97.5 191 PRO A N 1
ATOM 1483 C CA . PRO A 1 191 ? -3.459 -1.521 -20.766 1 97.5 191 PRO A CA 1
ATOM 1484 C C . PRO A 1 191 ? -3.447 -2.947 -21.312 1 97.5 191 PRO A C 1
ATOM 1486 O O . PRO A 1 191 ? -2.4 -3.602 -21.312 1 97.5 191 PRO A O 1
ATOM 1489 N N . ALA A 1 192 ? -4.664 -3.414 -21.719 1 98.06 192 ALA A N 1
ATOM 1490 C CA . ALA A 1 192 ? -4.727 -4.711 -22.375 1 98.06 192 ALA A CA 1
ATOM 1491 C C . ALA A 1 192 ? -4.199 -4.621 -23.812 1 98.06 192 ALA A C 1
ATOM 1493 O O . ALA A 1 192 ? -4.543 -3.693 -24.547 1 98.06 192 ALA A O 1
ATOM 1494 N N . MET A 1 193 ? -3.303 -5.531 -24.094 1 97.44 193 MET A N 1
ATOM 1495 C CA . MET A 1 193 ? -2.865 -5.641 -25.484 1 97.44 193 MET A CA 1
ATOM 1496 C C . MET A 1 193 ? -3.814 -6.523 -26.281 1 97.44 193 MET A C 1
ATOM 1498 O O . MET A 1 193 ? -3.963 -7.711 -25.984 1 97.44 193 MET A O 1
ATOM 1502 N N . VAL A 1 194 ? -4.414 -5.852 -27.328 1 97.75 194 VAL A N 1
ATOM 1503 C CA . VAL A 1 194 ? -5.516 -6.562 -27.969 1 97.75 194 VAL A CA 1
ATOM 1504 C C . VAL A 1 194 ? -5.418 -6.414 -29.484 1 97.75 194 VAL A C 1
ATOM 1506 O O . VAL A 1 194 ? -4.73 -5.52 -29.984 1 97.75 194 VAL A O 1
ATOM 1509 N N . MET A 1 195 ? -6.047 -7.418 -30.109 1 97.31 195 MET A N 1
ATOM 1510 C CA . MET A 1 195 ? -6.379 -7.262 -31.516 1 97.31 195 MET A CA 1
ATOM 1511 C C . MET A 1 195 ? -7.832 -6.836 -31.688 1 97.31 195 MET A C 1
ATOM 1513 O O . MET A 1 195 ? -8.711 -7.297 -30.969 1 97.31 195 MET A O 1
ATOM 1517 N N . VAL A 1 196 ? -8.078 -5.961 -32.656 1 97.06 196 VAL A N 1
ATOM 1518 C CA . VAL A 1 196 ? -9.414 -5.398 -32.844 1 97.06 196 VAL A CA 1
ATOM 1519 C C . VAL A 1 196 ? -9.977 -5.828 -34.188 1 97.06 196 VAL A C 1
ATOM 1521 O O . VAL A 1 196 ? -9.242 -5.891 -35.188 1 97.06 196 VAL A O 1
ATOM 1524 N N . ALA A 1 197 ? -11.25 -6.059 -34.094 1 94.94 197 ALA A N 1
ATOM 1525 C CA . ALA A 1 197 ? -11.906 -6.387 -35.375 1 94.94 197 ALA A CA 1
ATOM 1526 C C . ALA A 1 197 ? -12.031 -5.152 -36.25 1 94.94 197 ALA A C 1
ATOM 1528 O O . ALA A 1 197 ? -12.359 -4.066 -35.781 1 94.94 197 ALA A O 1
ATOM 1529 N N . GLY A 1 198 ? -11.633 -5.371 -37.438 1 89.25 198 GLY A N 1
ATOM 1530 C CA . GLY A 1 198 ? -11.758 -4.293 -38.406 1 89.25 198 GLY A CA 1
ATOM 1531 C C . GLY A 1 198 ? -12.945 -4.469 -39.344 1 89.25 198 GLY A C 1
ATOM 1532 O O . GLY A 1 198 ? -13.5 -5.562 -39.438 1 89.25 198 GLY A O 1
ATOM 1533 N N . MET B 1 1 ? -3.232 64.25 114.312 1 27.58 1 MET B N 1
ATOM 1534 C CA . MET B 1 1 ? -2.77 65.375 113.562 1 27.58 1 MET B CA 1
ATOM 1535 C C . MET B 1 1 ? -2.994 65.188 112.062 1 27.58 1 MET B C 1
ATOM 1537 O O . MET B 1 1 ? -2.037 65.125 111.25 1 27.58 1 MET B O 1
ATOM 1541 N N . THR B 1 2 ? -4.121 64.438 111.688 1 27.02 2 THR B N 1
ATOM 1542 C CA . THR B 1 2 ? -4.594 63.656 110.562 1 27.02 2 THR B CA 1
ATOM 1543 C C . THR B 1 2 ? -5.039 64.5 109.375 1 27.02 2 THR B C 1
ATOM 1545 O O . THR B 1 2 ? -4.938 64.125 108.25 1 27.02 2 THR B O 1
ATOM 1548 N N . ALA B 1 3 ? -5.789 65.688 109.75 1 29.69 3 ALA B N 1
ATOM 1549 C CA . ALA B 1 3 ? -6.91 66.062 108.875 1 29.69 3 ALA B CA 1
ATOM 1550 C C . ALA B 1 3 ? -6.422 66.688 107.625 1 29.69 3 ALA B C 1
ATOM 1552 O O . ALA B 1 3 ? -6.836 66.312 106.5 1 29.69 3 ALA B O 1
ATOM 1553 N N . GLN B 1 4 ? -6.207 68.062 107.625 1 27.94 4 GLN B N 1
ATOM 1554 C CA . GLN B 1 4 ? -6.785 69.062 106.812 1 27.94 4 GLN B CA 1
ATOM 1555 C C . GLN B 1 4 ? -5.945 69.312 105.5 1 27.94 4 GLN B C 1
ATOM 1557 O O . GLN B 1 4 ? -5.023 70.125 105.5 1 27.94 4 GLN B O 1
ATOM 1562 N N . ASN B 1 5 ? -5.426 68.25 104.875 1 31.86 5 ASN B N 1
ATOM 1563 C CA . ASN B 1 5 ? -4.547 68.375 103.75 1 31.86 5 ASN B CA 1
ATOM 1564 C C . ASN B 1 5 ? -5.27 69 102.562 1 31.86 5 ASN B C 1
ATOM 1566 O O . ASN B 1 5 ? -4.855 68.812 101.375 1 31.86 5 ASN B O 1
ATOM 1570 N N . GLU B 1 6 ? -6.605 69.5 102.75 1 27.14 6 GLU B N 1
ATOM 1571 C CA . GLU B 1 6 ? -7.582 69.5 101.688 1 27.14 6 GLU B CA 1
ATOM 1572 C C . GLU B 1 6 ? -7.266 70.688 100.688 1 27.14 6 GLU B C 1
ATOM 1574 O O . GLU B 1 6 ? -7.398 70.5 99.5 1 27.14 6 GLU B O 1
ATOM 1579 N N . ASN B 1 7 ? -7.223 71.938 101.125 1 28.7 7 ASN B N 1
ATOM 1580 C CA . ASN B 1 7 ? -7.969 73 100.438 1 28.7 7 ASN B CA 1
ATOM 1581 C C . ASN B 1 7 ? -7.188 73.625 99.312 1 28.7 7 ASN B C 1
ATOM 1583 O O . ASN B 1 7 ? -7.562 74.688 98.75 1 28.7 7 ASN B O 1
ATOM 1587 N N . ALA B 1 8 ? -5.871 73.5 99.188 1 31.06 8 ALA B N 1
ATOM 1588 C CA . ALA B 1 8 ? -5.191 74.438 98.312 1 31.06 8 ALA B CA 1
ATOM 1589 C C . ALA B 1 8 ? -5.52 74.188 96.812 1 31.06 8 ALA B C 1
ATOM 1591 O O . ALA B 1 8 ? -4.848 73.375 96.188 1 31.06 8 ALA B O 1
ATOM 1592 N N . GLN B 1 9 ? -6.887 73.875 96.375 1 26.7 9 GLN B N 1
ATOM 1593 C CA . GLN B 1 9 ? -7.457 73.562 95.062 1 26.7 9 GLN B CA 1
ATOM 1594 C C . GLN B 1 9 ? -7.242 74.75 94.125 1 26.7 9 GLN B C 1
ATOM 1596 O O . GLN B 1 9 ? -6.93 74.5 92.938 1 26.7 9 GLN B O 1
ATOM 1601 N N . ALA B 1 10 ? -7.859 76 94.312 1 29.88 10 ALA B N 1
ATOM 1602 C CA . ALA B 1 10 ? -8.703 76.75 93.375 1 29.88 10 ALA B CA 1
ATOM 1603 C C . ALA B 1 10 ? -7.867 77.688 92.5 1 29.88 10 ALA B C 1
ATOM 1605 O O . ALA B 1 10 ? -8.383 78.25 91.562 1 29.88 10 ALA B O 1
ATOM 1606 N N . GLN B 1 11 ? -6.77 78.188 93 1 25.8 11 GLN B N 1
ATOM 1607 C CA . GLN B 1 11 ? -6.512 79.5 92.438 1 25.8 11 GLN B CA 1
ATOM 1608 C C . GLN B 1 11 ? -6.043 79.438 90.938 1 25.8 11 GLN B C 1
ATOM 1610 O O . GLN B 1 11 ? -6.105 80.375 90.188 1 25.8 11 GLN B O 1
ATOM 1615 N N . ALA B 1 12 ? -5.211 78.375 90.562 1 32.88 12 ALA B N 1
ATOM 1616 C CA . ALA B 1 12 ? -4.336 78.625 89.438 1 32.88 12 ALA B CA 1
ATOM 1617 C C . ALA B 1 12 ? -5.094 78.438 88.125 1 32.88 12 ALA B C 1
ATOM 1619 O O . ALA B 1 12 ? -4.496 78.125 87.125 1 32.88 12 ALA B O 1
ATOM 1620 N N . GLU B 1 13 ? -6.512 78.562 88.062 1 27.23 13 GLU B N 1
ATOM 1621 C CA . GLU B 1 13 ? -7.191 78.25 86.812 1 27.23 13 GLU B CA 1
ATOM 1622 C C . GLU B 1 13 ? -6.887 79.312 85.75 1 27.23 13 GLU B C 1
ATOM 1624 O O . GLU B 1 13 ? -7.07 79.062 84.562 1 27.23 13 GLU B O 1
ATOM 1629 N N . GLN B 1 14 ? -6.773 80.625 86.062 1 31.5 14 GLN B N 1
ATOM 1630 C CA . GLN B 1 14 ? -7.309 81.562 85.125 1 31.5 14 GLN B CA 1
ATOM 1631 C C . GLN B 1 14 ? -6.34 81.812 83.938 1 31.5 14 GLN B C 1
ATOM 1633 O O . GLN B 1 14 ? -6.625 82.562 83.062 1 31.5 14 GLN B O 1
ATOM 1638 N N . VAL B 1 15 ? -5.047 81.5 84.062 1 32.16 15 VAL B N 1
ATOM 1639 C CA . VAL B 1 15 ? -4.164 82.25 83.188 1 32.16 15 VAL B CA 1
ATOM 1640 C C . VAL B 1 15 ? -4.316 81.812 81.75 1 32.16 15 VAL B C 1
ATOM 1642 O O . VAL B 1 15 ? -3.734 82.375 80.875 1 32.16 15 VAL B O 1
ATOM 1645 N N . GLU B 1 16 ? -4.637 80.5 81.562 1 33.53 16 GLU B N 1
ATOM 1646 C CA . GLU B 1 16 ? -4.059 80 80.312 1 33.53 16 GLU B CA 1
ATOM 1647 C C . GLU B 1 16 ? -4.879 80.5 79.062 1 33.53 16 GLU B C 1
ATOM 1649 O O . GLU B 1 16 ? -5.188 79.688 78.188 1 33.53 16 GLU B O 1
ATOM 1654 N N . VAL B 1 17 ? -5.879 81.438 79.188 1 35.31 17 VAL B N 1
ATOM 1655 C CA . VAL B 1 17 ? -6.82 81.5 78.062 1 35.31 17 VAL B CA 1
ATOM 1656 C C . VAL B 1 17 ? -6.168 82.188 76.875 1 35.31 17 VAL B C 1
ATOM 1658 O O . VAL B 1 17 ? -6.805 82.438 75.875 1 35.31 17 VAL B O 1
ATOM 1661 N N . ALA B 1 18 ? -5.113 83 77.125 1 33.09 18 ALA B N 1
ATOM 1662 C CA . ALA B 1 18 ? -4.988 84.062 76.125 1 33.09 18 ALA B CA 1
ATOM 1663 C C . ALA B 1 18 ? -4.527 83.5 74.812 1 33.09 18 ALA B C 1
ATOM 1665 O O . ALA B 1 18 ? -4.703 84.125 73.75 1 33.09 18 ALA B O 1
ATOM 1666 N N . ASN B 1 19 ? -3.686 82.438 74.875 1 33.59 19 ASN B N 1
ATOM 1667 C CA . ASN B 1 19 ? -2.832 82.438 73.688 1 33.59 19 ASN B CA 1
ATOM 1668 C C . ASN B 1 19 ? -3.58 81.938 72.438 1 33.59 19 ASN B C 1
ATOM 1670 O O . ASN B 1 19 ? -2.961 81.562 71.438 1 33.59 19 ASN B O 1
ATOM 1674 N N . GLU B 1 20 ? -4.859 81.562 72.562 1 33.94 20 GLU B N 1
ATOM 1675 C CA . GLU B 1 20 ? -5.332 80.688 71.5 1 33.94 20 GLU B CA 1
ATOM 1676 C C . GLU B 1 20 ? -5.543 81.5 70.188 1 33.94 20 GLU B C 1
ATOM 1678 O O . GLU B 1 20 ? -6.078 81 69.25 1 33.94 20 GLU B O 1
ATOM 1683 N N . ALA B 1 21 ? -5.422 82.812 70.312 1 34.09 21 ALA B N 1
ATOM 1684 C CA . ALA B 1 21 ? -6.09 83.5 69.188 1 34.09 21 ALA B CA 1
ATOM 1685 C C . ALA B 1 21 ? -5.363 83.25 67.875 1 34.09 21 ALA B C 1
ATOM 1687 O O . ALA B 1 21 ? -5.996 83.125 66.812 1 34.09 21 ALA B O 1
ATOM 1688 N N . GLN B 1 22 ? -4.035 83.438 67.875 1 35.81 22 GLN B N 1
ATOM 1689 C CA . GLN B 1 22 ? -3.535 84 66.625 1 35.81 22 GLN B CA 1
ATOM 1690 C C . GLN B 1 22 ? -3.471 82.938 65.5 1 35.81 22 GLN B C 1
ATOM 1692 O O . GLN B 1 22 ? -3.059 83.25 64.375 1 35.81 22 GLN B O 1
ATOM 1697 N N . LEU B 1 23 ? -3.428 81.688 65.875 1 36.75 23 LEU B N 1
ATOM 1698 C CA . LEU B 1 23 ? -2.889 80.812 64.812 1 36.75 23 LEU B CA 1
ATOM 1699 C C . LEU B 1 23 ? -3.918 80.625 63.719 1 36.75 23 LEU B C 1
ATOM 1701 O O . LEU B 1 23 ? -4.531 79.562 63.625 1 36.75 23 LEU B O 1
ATOM 1705 N N . GLU B 1 24 ? -4.895 81.562 63.594 1 36.69 24 GLU B N 1
ATOM 1706 C CA . GLU B 1 24 ? -5.738 81.188 62.438 1 36.69 24 GLU B CA 1
ATOM 1707 C C . GLU B 1 24 ? -4.93 81.188 61.156 1 36.69 24 GLU B C 1
ATOM 1709 O O . GLU B 1 24 ? -4.672 82.188 60.562 1 36.69 24 GLU B O 1
ATOM 1714 N N . GLN B 1 25 ? -3.646 80.625 61.156 1 37.38 25 GLN B N 1
ATOM 1715 C CA . GLN B 1 25 ? -3.027 80.438 59.844 1 37.38 25 GLN B CA 1
ATOM 1716 C C . GLN B 1 25 ? -4.02 79.875 58.812 1 37.38 25 GLN B C 1
ATOM 1718 O O . GLN B 1 25 ? -4.664 78.875 59.094 1 37.38 25 GLN B O 1
ATOM 1723 N N . THR B 1 26 ? -4.582 80.688 58.031 1 39.72 26 THR B N 1
ATOM 1724 C CA . THR B 1 26 ? -5.363 80.375 56.844 1 39.72 26 THR B CA 1
ATOM 1725 C C . THR B 1 26 ? -4.746 79.188 56.094 1 39.72 26 THR B C 1
ATOM 1727 O O . THR B 1 26 ? -3.619 79.25 55.625 1 39.72 26 THR B O 1
ATOM 1730 N N . ALA B 1 27 ? -4.816 78 56.625 1 43.38 27 ALA B N 1
ATOM 1731 C CA . ALA B 1 27 ? -4.559 76.875 55.812 1 43.38 27 ALA B CA 1
ATOM 1732 C C . ALA B 1 27 ? -5.039 77.062 54.375 1 43.38 27 ALA B C 1
ATOM 1734 O O . ALA B 1 27 ? -6.238 77.25 54.125 1 43.38 27 ALA B O 1
ATOM 1735 N N . GLU B 1 28 ? -4.328 77.875 53.594 1 39.38 28 GLU B N 1
ATOM 1736 C CA . GLU B 1 28 ? -4.555 77.812 52.156 1 39.38 28 GLU B CA 1
ATOM 1737 C C . GLU B 1 28 ? -4.789 76.375 51.719 1 39.38 28 GLU B C 1
ATOM 1739 O O . GLU B 1 28 ? -3.879 75.5 51.781 1 39.38 28 GLU B O 1
ATOM 1744 N N . VAL B 1 29 ? -5.836 75.688 52.062 1 44.69 29 VAL B N 1
ATOM 1745 C CA . VAL B 1 29 ? -6.266 74.5 51.375 1 44.69 29 VAL B CA 1
ATOM 1746 C C . VAL B 1 29 ? -5.883 74.562 49.906 1 44.69 29 VAL B C 1
ATOM 1748 O O . VAL B 1 29 ? -6.438 75.375 49.156 1 44.69 29 VAL B O 1
ATOM 1751 N N . GLN B 1 30 ? -4.609 74.5 49.594 1 41.78 30 GLN B N 1
ATOM 1752 C CA . GLN B 1 30 ? -4.273 74.375 48.188 1 41.78 30 GLN B CA 1
ATOM 1753 C C . GLN B 1 30 ? -5.316 73.562 47.438 1 41.78 30 GLN B C 1
ATOM 1755 O O . GLN B 1 30 ? -5.434 72.312 47.688 1 41.78 30 GLN B O 1
ATOM 1760 N N . GLN B 1 31 ? -6.469 73.938 47.156 1 46.31 31 GLN B N 1
ATOM 1761 C CA . GLN B 1 31 ? -7.414 73.375 46.219 1 46.31 31 GLN B CA 1
ATOM 1762 C C . GLN B 1 31 ? -6.688 72.688 45.062 1 46.31 31 GLN B C 1
ATOM 1764 O O . GLN B 1 31 ? -5.91 73.312 44.344 1 46.31 31 GLN B O 1
ATOM 1769 N N . GLU B 1 32 ? -6.227 71.562 45.219 1 56.47 32 GLU B N 1
ATOM 1770 C CA . GLU B 1 32 ? -5.754 70.875 44.062 1 56.47 32 GLU B CA 1
ATOM 1771 C C . GLU B 1 32 ? -6.484 71.312 42.781 1 56.47 32 GLU B C 1
ATOM 1773 O O . GLU B 1 32 ? -7.711 71.188 42.719 1 56.47 32 GLU B O 1
ATOM 1778 N N . GLN B 1 33 ? -5.953 72.062 42.094 1 68.69 33 GLN B N 1
ATOM 1779 C CA . GLN B 1 33 ? -6.543 72.688 40.906 1 68.69 33 GLN B CA 1
ATOM 1780 C C . GLN B 1 33 ? -7.043 71.562 39.938 1 68.69 33 GLN B C 1
ATOM 1782 O O . GLN B 1 33 ? -6.504 70.5 39.906 1 68.69 33 GLN B O 1
ATOM 1787 N N . PRO B 1 34 ? -8.234 71.688 39.5 1 83.44 34 PRO B N 1
ATOM 1788 C CA . PRO B 1 34 ? -8.906 70.812 38.562 1 83.44 34 PRO B CA 1
ATOM 1789 C C . PRO B 1 34 ? -7.969 70.25 37.5 1 83.44 34 PRO B C 1
ATOM 1791 O O . PRO B 1 34 ? -8.094 69.062 37.094 1 83.44 34 PRO B O 1
ATOM 1794 N N . VAL B 1 35 ? -6.887 70.875 37.25 1 85.5 35 VAL B N 1
ATOM 1795 C CA . VAL B 1 35 ? -5.977 70.438 36.188 1 85.5 35 VAL B CA 1
ATOM 1796 C C . VAL B 1 35 ? -5.012 69.375 36.719 1 85.5 35 VAL B C 1
ATOM 1798 O O . VAL B 1 35 ? -4.625 68.438 36 1 85.5 35 VAL B O 1
ATOM 1801 N N . GLU B 1 36 ? -4.621 69.438 38.031 1 85.31 36 GLU B N 1
ATOM 1802 C CA . GLU B 1 36 ? -3.727 68.438 38.656 1 85.31 36 GLU B CA 1
ATOM 1803 C C . GLU B 1 36 ? -4.414 67.125 38.812 1 85.31 36 GLU B C 1
ATOM 1805 O O . GLU B 1 36 ? -3.789 66.062 38.625 1 85.31 36 GLU B O 1
ATOM 1810 N N . ALA B 1 37 ? -5.668 67.125 39.156 1 89.12 37 ALA B N 1
ATOM 1811 C CA . ALA B 1 37 ? -6.457 65.938 39.281 1 89.12 37 ALA B CA 1
ATOM 1812 C C . ALA B 1 37 ? -6.629 65.25 37.938 1 89.12 37 ALA B C 1
ATOM 1814 O O . ALA B 1 37 ? -6.555 64 37.812 1 89.12 37 ALA B O 1
ATOM 1815 N N . GLU B 1 38 ? -6.84 66 36.875 1 91.19 38 GLU B N 1
ATOM 1816 C CA . GLU B 1 38 ? -6.953 65.5 35.5 1 91.19 38 GLU B CA 1
ATOM 1817 C C . GLU B 1 38 ? -5.633 64.875 35.031 1 91.19 38 GLU B C 1
ATOM 1819 O O . GLU B 1 38 ? -5.625 63.844 34.344 1 91.19 38 GLU B O 1
ATOM 1824 N N . LEU B 1 39 ? -4.523 65.438 35.406 1 92.12 39 LEU B N 1
ATOM 1825 C CA . LEU B 1 39 ? -3.195 65 35.062 1 92.12 39 LEU B CA 1
ATOM 1826 C C . LEU B 1 39 ? -2.914 63.625 35.719 1 92.12 39 LEU B C 1
ATOM 1828 O O . LEU B 1 39 ? -2.395 62.719 35.094 1 92.12 39 LEU B O 1
ATOM 1832 N N . ALA B 1 40 ? -3.297 63.531 37 1 92.19 40 ALA B N 1
ATOM 1833 C CA . ALA B 1 40 ? -3.135 62.281 37.75 1 92.19 40 ALA B CA 1
ATOM 1834 C C . ALA B 1 40 ? -3.955 61.156 37.094 1 92.19 40 ALA B C 1
ATOM 1836 O O . ALA B 1 40 ? -3.48 60.031 36.969 1 92.19 40 ALA B O 1
ATOM 1837 N N . ALA B 1 41 ? -5.121 61.469 36.656 1 94 41 ALA B N 1
ATOM 1838 C CA . ALA B 1 41 ? -5.988 60.5 35.969 1 94 41 ALA B CA 1
ATOM 1839 C C . ALA B 1 41 ? -5.406 60.062 34.625 1 94 41 ALA B C 1
ATOM 1841 O O . ALA B 1 41 ? -5.484 58.906 34.25 1 94 41 ALA B O 1
ATOM 1842 N N . ALA B 1 42 ? -4.797 60.969 33.906 1 94.69 42 ALA B N 1
ATOM 1843 C CA . ALA B 1 42 ? -4.172 60.688 32.625 1 94.69 42 ALA B CA 1
ATOM 1844 C C . ALA B 1 42 ? -2.975 59.75 32.781 1 94.69 42 ALA B C 1
ATOM 1846 O O . ALA B 1 42 ? -2.807 58.812 32 1 94.69 42 ALA B O 1
ATOM 1847 N N . TYR B 1 43 ? -2.199 60 33.844 1 94.94 43 TYR B N 1
ATOM 1848 C CA . TYR B 1 43 ? -1.042 59.156 34.062 1 94.94 43 TYR B CA 1
ATOM 1849 C C . TYR B 1 43 ? -1.475 57.75 34.469 1 94.94 43 TYR B C 1
ATOM 1851 O O . TYR B 1 43 ? -0.843 56.781 34.094 1 94.94 43 TYR B O 1
ATOM 1859 N N . ALA B 1 44 ? -2.572 57.688 35.188 1 95.88 44 ALA B N 1
ATOM 1860 C CA . ALA B 1 44 ? -3.121 56.375 35.562 1 95.88 44 ALA B CA 1
ATOM 1861 C C . ALA B 1 44 ? -3.574 55.594 34.312 1 95.88 44 ALA B C 1
ATOM 1863 O O . ALA B 1 44 ? -3.324 54.406 34.188 1 95.88 44 ALA B O 1
ATOM 1864 N N . ARG B 1 45 ? -4.227 56.25 33.406 1 97.12 45 ARG B N 1
ATOM 1865 C CA . ARG B 1 45 ? -4.68 55.656 32.156 1 97.12 45 ARG B CA 1
ATOM 1866 C C . ARG B 1 45 ? -3.496 55.219 31.297 1 97.12 45 ARG B C 1
ATOM 1868 O O . ARG B 1 45 ? -3.533 54.156 30.672 1 97.12 45 ARG B O 1
ATOM 1875 N N . ILE B 1 46 ? -2.445 55.969 31.25 1 96.75 46 ILE B N 1
ATOM 1876 C CA . ILE B 1 46 ? -1.234 55.625 30.516 1 96.75 46 ILE B CA 1
ATOM 1877 C C . ILE B 1 46 ? -0.625 54.344 31.062 1 96.75 46 ILE B C 1
ATOM 1879 O O . ILE B 1 46 ? -0.263 53.438 30.312 1 96.75 46 ILE B O 1
ATOM 1883 N N . ASN B 1 47 ? -0.577 54.312 32.406 1 96.81 47 ASN B N 1
ATOM 1884 C CA . ASN B 1 47 ? -0.04 53.094 33.062 1 96.81 47 ASN B CA 1
ATOM 1885 C C . ASN B 1 47 ? -0.87 51.875 32.719 1 96.81 47 ASN B C 1
ATOM 1887 O O . ASN B 1 47 ? -0.32 50.812 32.438 1 96.81 47 ASN B O 1
ATOM 1891 N N . GLU B 1 48 ? -2.158 51.969 32.75 1 96.75 48 GLU B N 1
ATOM 1892 C CA . GLU B 1 48 ? -3.068 50.906 32.406 1 96.75 48 GLU B CA 1
ATOM 1893 C C . GLU B 1 48 ? -2.852 50.438 30.969 1 96.75 48 GLU B C 1
ATOM 1895 O O . GLU B 1 48 ? -2.764 49.219 30.703 1 96.75 48 GLU B O 1
ATOM 1900 N N . LEU B 1 49 ? -2.727 51.375 30.031 1 96.94 49 LEU B N 1
ATOM 1901 C CA . LEU B 1 49 ? -2.566 51.094 28.625 1 96.94 49 LEU B CA 1
ATOM 1902 C C . LEU B 1 49 ? -1.2 50.469 28.344 1 96.94 49 LEU B C 1
ATOM 1904 O O . LEU B 1 49 ? -1.082 49.531 27.547 1 96.94 49 LEU B O 1
ATOM 1908 N N . GLU B 1 50 ? -0.172 50.938 29.047 1 96.62 50 GLU B N 1
ATOM 1909 C CA . GLU B 1 50 ? 1.168 50.406 28.875 1 96.62 50 GLU B CA 1
ATOM 1910 C C . GLU B 1 50 ? 1.23 48.938 29.359 1 96.62 50 GLU B C 1
ATOM 1912 O O . GLU B 1 50 ? 1.875 48.094 28.734 1 96.62 50 GLU B O 1
ATOM 1917 N N . THR B 1 51 ? 0.549 48.656 30.438 1 96.75 51 THR B N 1
ATOM 1918 C CA . THR B 1 51 ? 0.458 47.281 30.938 1 96.75 51 THR B CA 1
ATOM 1919 C C . THR B 1 51 ? -0.265 46.375 29.953 1 96.75 51 THR B C 1
ATOM 1921 O O . THR B 1 51 ? 0.191 45.281 29.656 1 96.75 51 THR B O 1
ATOM 1924 N N . TYR B 1 52 ? -1.335 46.875 29.391 1 96.31 52 TYR B N 1
ATOM 1925 C CA . TYR B 1 52 ? -2.107 46.125 28.422 1 96.31 52 TYR B CA 1
ATOM 1926 C C . TYR B 1 52 ? -1.278 45.844 27.172 1 96.31 52 TYR B C 1
ATOM 1928 O O . TYR B 1 52 ? -1.312 44.75 26.641 1 96.31 52 TYR B O 1
ATOM 1936 N N . VAL B 1 53 ? -0.578 46.875 26.766 1 95.06 53 VAL B N 1
ATOM 1937 C CA . VAL B 1 53 ? 0.262 46.719 25.578 1 95.06 53 VAL B CA 1
ATOM 1938 C C . VAL B 1 53 ? 1.301 45.625 25.797 1 95.06 53 VAL B C 1
ATOM 1940 O O . VAL B 1 53 ? 1.5 44.781 24.938 1 95.06 53 VAL B O 1
ATOM 1943 N N . ALA B 1 54 ? 1.927 45.656 26.938 1 94.94 54 ALA B N 1
ATOM 1944 C CA . ALA B 1 54 ? 2.936 44.656 27.266 1 94.94 54 ALA B CA 1
ATOM 1945 C C . ALA B 1 54 ? 2.332 43.25 27.281 1 94.94 54 ALA B C 1
ATOM 1947 O O . ALA B 1 54 ? 2.922 42.312 26.75 1 94.94 54 ALA B O 1
ATOM 1948 N N . GLU B 1 55 ? 1.18 43.094 27.812 1 95.38 55 GLU B N 1
ATOM 1949 C CA . GLU B 1 55 ? 0.485 41.812 27.875 1 95.38 55 GLU B CA 1
ATOM 1950 C C . GLU B 1 55 ? 0.068 41.344 26.484 1 95.38 55 GLU B C 1
ATOM 1952 O O . GLU B 1 55 ? 0.195 40.156 26.156 1 95.38 55 GLU B O 1
ATOM 1957 N N . ALA B 1 56 ? -0.43 42.25 25.703 1 93.19 56 ALA B N 1
ATOM 1958 C CA . ALA B 1 56 ? -0.871 41.938 24.344 1 93.19 56 ALA B CA 1
ATOM 1959 C C . ALA B 1 56 ? 0.294 41.469 23.484 1 93.19 56 ALA B C 1
ATOM 1961 O O . ALA B 1 56 ? 0.16 40.5 22.734 1 93.19 56 ALA B O 1
ATOM 1962 N N . ASP B 1 57 ? 1.414 42.125 23.641 1 93.62 57 ASP B N 1
ATOM 1963 C CA . ASP B 1 57 ? 2.607 41.75 22.891 1 93.62 57 ASP B CA 1
ATOM 1964 C C . ASP B 1 57 ? 3.08 40.344 23.281 1 93.62 57 ASP B C 1
ATOM 1966 O O . ASP B 1 57 ? 3.457 39.562 22.422 1 93.62 57 ASP B O 1
ATOM 1970 N N . ASN B 1 58 ? 3.002 40.094 24.578 1 95.19 58 ASN B N 1
ATOM 1971 C CA . ASN B 1 58 ? 3.389 38.781 25.062 1 95.19 58 ASN B CA 1
ATOM 1972 C C . ASN B 1 58 ? 2.428 37.719 24.578 1 95.19 58 ASN B C 1
ATOM 1974 O O . ASN B 1 58 ? 2.857 36.625 24.203 1 95.19 58 ASN B O 1
ATOM 1978 N N . ARG B 1 59 ? 1.171 37.969 24.547 1 93.62 59 ARG B N 1
ATOM 1979 C CA . ARG B 1 59 ? 0.166 37.031 24.062 1 93.62 59 ARG B CA 1
ATOM 1980 C C . ARG B 1 59 ? 0.36 36.719 22.578 1 93.62 59 ARG B C 1
ATOM 1982 O O . ARG B 1 59 ? 0.256 35.562 22.156 1 93.62 59 ARG B O 1
ATOM 1989 N N . GLU B 1 60 ? 0.645 37.75 21.875 1 93.75 60 GLU B N 1
ATOM 1990 C CA . GLU B 1 60 ? 0.883 37.625 20.438 1 93.75 60 GLU B CA 1
ATOM 1991 C C . GLU B 1 60 ? 2.062 36.688 20.172 1 93.75 60 GLU B C 1
ATOM 1993 O O . GLU B 1 60 ? 1.97 35.781 19.328 1 93.75 60 GLU B O 1
ATOM 1998 N N . LYS B 1 61 ? 3.1 37 20.922 1 93.5 61 LYS B N 1
ATOM 1999 C CA . LYS B 1 61 ? 4.293 36.188 20.781 1 93.5 61 LYS B CA 1
ATOM 2000 C C . LYS B 1 61 ? 4.008 34.75 21.172 1 93.5 61 LYS B C 1
ATOM 2002 O O . LYS B 1 61 ? 4.445 33.812 20.484 1 93.5 61 LYS B O 1
ATOM 2007 N N . ASP B 1 62 ? 3.229 34.5 22.156 1 95.25 62 ASP B N 1
ATOM 2008 C CA . ASP B 1 62 ? 2.887 33.188 22.641 1 95.25 62 ASP B CA 1
ATOM 2009 C C . ASP B 1 62 ? 2.012 32.438 21.625 1 95.25 62 ASP B C 1
ATOM 2011 O O . ASP B 1 62 ? 2.234 31.25 21.359 1 95.25 62 ASP B O 1
ATOM 2015 N N . ILE B 1 63 ? 1.073 33.188 21.109 1 93.5 63 ILE B N 1
ATOM 2016 C CA . ILE B 1 63 ? 0.168 32.594 20.125 1 93.5 63 ILE B CA 1
ATOM 2017 C C . ILE B 1 63 ? 0.961 32.156 18.906 1 93.5 63 ILE B C 1
ATOM 2019 O O . ILE B 1 63 ? 0.745 31.047 18.391 1 93.5 63 ILE B O 1
ATOM 2023 N N . GLN B 1 64 ? 1.899 32.969 18.469 1 93.62 64 GLN B N 1
ATOM 2024 C CA . GLN B 1 64 ? 2.717 32.625 17.297 1 93.62 64 GLN B CA 1
ATOM 2025 C C . GLN B 1 64 ? 3.578 31.406 17.547 1 93.62 64 GLN B C 1
ATOM 2027 O O . GLN B 1 64 ? 3.652 30.516 16.703 1 93.62 64 GLN B O 1
ATOM 2032 N N . LEU B 1 65 ? 4.164 31.422 18.75 1 95.62 65 LEU B N 1
ATOM 2033 C CA . LEU B 1 65 ? 5.035 30.312 19.109 1 95.62 65 LEU B CA 1
ATOM 2034 C C . LEU B 1 65 ? 4.242 29.016 19.219 1 95.62 65 LEU B C 1
ATOM 2036 O O . LEU B 1 65 ? 4.691 27.969 18.75 1 95.62 65 LEU B O 1
ATOM 2040 N N . ARG B 1 66 ? 3.113 29.047 19.766 1 93.81 66 ARG B N 1
ATOM 2041 C CA . ARG B 1 66 ? 2.26 27.875 19.922 1 93.81 66 ARG B CA 1
ATOM 2042 C C . ARG B 1 66 ? 1.758 27.375 18.578 1 93.81 66 ARG B C 1
ATOM 2044 O O . ARG B 1 66 ? 1.744 26.172 18.312 1 93.81 66 ARG B O 1
ATOM 2051 N N . ALA B 1 67 ? 1.394 28.297 17.703 1 93.44 67 ALA B N 1
ATOM 2052 C CA . ALA B 1 67 ? 0.933 27.938 16.375 1 93.44 67 ALA B CA 1
ATOM 2053 C C . ALA B 1 67 ? 2.027 27.234 15.578 1 93.44 67 ALA B C 1
ATOM 2055 O O . ALA B 1 67 ? 1.771 26.219 14.93 1 93.44 67 ALA B O 1
ATOM 2056 N N . GLN B 1 68 ? 3.238 27.719 15.656 1 94.19 68 GLN B N 1
ATOM 2057 C CA . GLN B 1 68 ? 4.371 27.141 14.953 1 94.19 68 GLN B CA 1
ATOM 2058 C C . GLN B 1 68 ? 4.672 25.734 15.469 1 94.19 68 GLN B C 1
ATOM 2060 O O . GLN B 1 68 ? 4.938 24.812 14.688 1 94.19 68 GLN B O 1
ATOM 2065 N N . ALA B 1 69 ? 4.562 25.594 16.781 1 95.81 69 ALA B N 1
ATOM 2066 C CA . ALA B 1 69 ? 4.801 24.281 17.375 1 95.81 69 ALA B CA 1
ATOM 2067 C C . ALA B 1 69 ? 3.74 23.281 16.938 1 95.81 69 ALA B C 1
ATOM 2069 O O . ALA B 1 69 ? 4.059 22.125 16.625 1 95.81 69 ALA B O 1
ATOM 2070 N N . GLU B 1 70 ? 2.555 23.766 16.953 1 95.5 70 GLU B N 1
ATOM 2071 C CA . GLU B 1 70 ? 1.449 22.906 16.562 1 95.5 70 GLU B CA 1
ATOM 2072 C C . GLU B 1 70 ? 1.58 22.484 15.102 1 95.5 70 GLU B C 1
ATOM 2074 O O . GLU B 1 70 ? 1.371 21.312 14.766 1 95.5 70 GLU B O 1
ATOM 2079 N N . ILE B 1 71 ? 1.975 23.438 14.305 1 94.56 71 ILE B N 1
ATOM 2080 C CA . ILE B 1 71 ? 2.156 23.172 12.883 1 94.56 71 ILE B CA 1
ATOM 2081 C C . ILE B 1 71 ? 3.268 22.141 12.688 1 94.56 71 ILE B C 1
ATOM 2083 O O . ILE B 1 71 ? 3.105 21.188 11.93 1 94.56 71 ILE B O 1
ATOM 2087 N N . GLN B 1 72 ? 4.332 22.281 13.367 1 95.5 72 GLN B N 1
ATOM 2088 C CA . GLN B 1 72 ? 5.453 21.359 13.258 1 95.5 72 GLN B CA 1
ATOM 2089 C C . GLN B 1 72 ? 5.062 19.969 13.734 1 95.5 72 GLN B C 1
ATOM 2091 O O . GLN B 1 72 ? 5.434 18.969 13.117 1 95.5 72 GLN B O 1
ATOM 2096 N N . ASN B 1 73 ? 4.254 19.922 14.75 1 96.06 73 ASN B N 1
ATOM 2097 C CA . ASN B 1 73 ? 3.785 18.641 15.281 1 96.06 73 ASN B CA 1
ATOM 2098 C C . ASN B 1 73 ? 2.867 17.938 14.289 1 96.06 73 ASN B C 1
ATOM 2100 O O . ASN B 1 73 ? 2.982 16.719 14.094 1 96.06 73 ASN B O 1
ATOM 2104 N N . ILE B 1 74 ? 2.08 18.719 13.703 1 95.25 74 ILE B N 1
ATOM 2105 C CA . ILE B 1 74 ? 1.133 18.156 12.742 1 95.25 74 ILE B CA 1
ATOM 2106 C C . ILE B 1 74 ? 1.887 17.625 11.531 1 95.25 74 ILE B C 1
ATOM 2108 O O . ILE B 1 74 ? 1.571 16.547 11.023 1 95.25 74 ILE B O 1
ATOM 2112 N N . ARG B 1 75 ? 2.871 18.359 11.094 1 93.75 75 ARG B N 1
ATOM 2113 C CA . ARG B 1 75 ? 3.678 17.938 9.961 1 93.75 75 ARG B CA 1
ATOM 2114 C C . ARG B 1 75 ? 4.414 16.641 10.266 1 93.75 75 ARG B C 1
ATOM 2116 O O . ARG B 1 75 ? 4.422 15.711 9.445 1 93.75 75 ARG B O 1
ATOM 2123 N N . ARG B 1 76 ? 4.938 16.547 11.438 1 95.06 76 ARG B N 1
ATOM 2124 C CA . ARG B 1 76 ? 5.672 15.359 11.852 1 95.06 76 ARG B CA 1
ATOM 2125 C C . ARG B 1 76 ? 4.746 14.148 11.938 1 95.06 76 ARG B C 1
ATOM 2127 O O . ARG B 1 76 ? 5.086 13.07 11.445 1 95.06 76 ARG B O 1
ATOM 2134 N N . ARG B 1 77 ? 3.641 14.305 12.531 1 94.38 77 ARG B N 1
ATOM 2135 C CA . ARG B 1 77 ? 2.672 13.219 12.664 1 94.38 77 ARG B CA 1
ATOM 2136 C C . ARG B 1 77 ? 2.172 12.766 11.297 1 94.38 77 ARG B C 1
ATOM 2138 O O . ARG B 1 77 ? 2.004 11.57 11.055 1 94.38 77 ARG B O 1
ATOM 2145 N N . ALA B 1 78 ? 1.936 13.789 10.438 1 92.81 78 ALA B N 1
ATOM 2146 C CA . ALA B 1 78 ? 1.478 13.477 9.094 1 92.81 78 ALA B CA 1
ATOM 2147 C C . ALA B 1 78 ? 2.492 12.602 8.359 1 92.81 78 ALA B C 1
ATOM 2149 O O . ALA B 1 78 ? 2.121 11.633 7.688 1 92.81 78 ALA B O 1
ATOM 2150 N N . GLU B 1 79 ? 3.717 12.883 8.453 1 93.06 79 GLU B N 1
ATOM 2151 C CA . GLU B 1 79 ? 4.781 12.109 7.824 1 93.06 79 GLU B CA 1
ATOM 2152 C C . GLU B 1 79 ? 4.793 10.672 8.336 1 93.06 79 GLU B C 1
ATOM 2154 O O . GLU B 1 79 ? 4.926 9.727 7.559 1 93.06 79 GLU B O 1
ATOM 2159 N N . GLN B 1 80 ? 4.602 10.547 9.641 1 93.38 80 GLN B N 1
ATOM 2160 C CA . GLN B 1 80 ? 4.57 9.219 10.25 1 93.38 80 GLN B CA 1
ATOM 2161 C C . GLN B 1 80 ? 3.348 8.43 9.789 1 93.38 80 GLN B C 1
ATOM 2163 O O . GLN B 1 80 ? 3.445 7.238 9.492 1 93.38 80 GLN B O 1
ATOM 2168 N N . ASP B 1 81 ? 2.32 9.141 9.68 1 91.94 81 ASP B N 1
ATOM 2169 C CA . ASP B 1 81 ? 1.073 8.5 9.273 1 91.94 81 ASP B CA 1
ATOM 2170 C C . ASP B 1 81 ? 1.137 8.047 7.816 1 91.94 81 ASP B C 1
ATOM 2172 O O . ASP B 1 81 ? 0.584 7.004 7.461 1 91.94 81 ASP B O 1
ATOM 2176 N N . ILE B 1 82 ? 1.771 8.828 7.051 1 89.81 82 ILE B N 1
ATOM 2177 C CA . ILE B 1 82 ? 1.963 8.477 5.648 1 89.81 82 ILE B CA 1
ATOM 2178 C C . ILE B 1 82 ? 2.777 7.188 5.551 1 89.81 82 ILE B C 1
ATOM 2180 O O . ILE B 1 82 ? 2.424 6.277 4.793 1 89.81 82 ILE B O 1
ATOM 2184 N N . GLU B 1 83 ? 3.773 7.02 6.289 1 87.56 83 GLU B N 1
ATOM 2185 C CA . GLU B 1 83 ? 4.617 5.832 6.305 1 87.56 83 GLU B CA 1
ATOM 2186 C C . GLU B 1 83 ? 3.846 4.613 6.805 1 87.56 83 GLU B C 1
ATOM 2188 O O . GLU B 1 83 ? 3.951 3.527 6.227 1 87.56 83 GLU B O 1
ATOM 2193 N N . LYS B 1 84 ? 3.076 4.82 7.801 1 85.94 84 LYS B N 1
ATOM 2194 C CA . LYS B 1 84 ? 2.27 3.74 8.359 1 85.94 84 LYS B CA 1
ATOM 2195 C C . LYS B 1 84 ? 1.211 3.275 7.359 1 85.94 84 LYS B C 1
ATOM 2197 O O . LYS B 1 84 ? 0.971 2.074 7.215 1 85.94 84 LYS B O 1
ATOM 2202 N N . ALA B 1 85 ? 0.671 4.258 6.699 1 85.31 85 ALA B N 1
ATOM 2203 C CA . ALA B 1 85 ? -0.338 3.926 5.699 1 85.31 85 ALA B CA 1
ATOM 2204 C C . ALA B 1 85 ? 0.254 3.057 4.59 1 85.31 85 ALA B C 1
ATOM 2206 O O . ALA B 1 85 ? -0.368 2.082 4.16 1 85.31 85 ALA B O 1
ATOM 2207 N N . HIS B 1 86 ? 1.364 3.424 4.184 1 84.62 86 HIS B N 1
ATOM 2208 C CA . HIS B 1 86 ? 2.076 2.656 3.168 1 84.62 86 HIS B CA 1
ATOM 2209 C C . HIS B 1 86 ? 2.338 1.229 3.637 1 84.62 86 HIS B C 1
ATOM 2211 O O . HIS B 1 86 ? 2.02 0.27 2.93 1 84.62 86 HIS B O 1
ATOM 2217 N N . LYS B 1 87 ? 2.748 0.995 4.797 1 83.38 87 LYS B N 1
ATOM 2218 C CA . LYS B 1 87 ? 3.086 -0.308 5.363 1 83.38 87 LYS B CA 1
ATOM 2219 C C . LYS B 1 87 ? 1.834 -1.147 5.598 1 83.38 87 LYS B C 1
ATOM 2221 O O . LYS B 1 87 ? 1.822 -2.348 5.312 1 83.38 87 LYS B O 1
ATOM 2226 N N . PHE B 1 88 ? 0.746 -0.527 6.027 1 83.56 88 PHE B N 1
ATOM 2227 C CA . PHE B 1 88 ? -0.493 -1.237 6.324 1 83.56 88 PHE B CA 1
ATOM 2228 C C . PHE B 1 88 ? -1.155 -1.731 5.043 1 83.56 88 PHE B C 1
ATOM 2230 O O . PHE B 1 88 ? -1.705 -2.834 5.008 1 83.56 88 PHE B O 1
ATOM 2237 N N . ALA B 1 89 ? -1.018 -0.913 4.07 1 84.69 89 ALA B N 1
ATOM 2238 C CA . ALA B 1 89 ? -1.595 -1.33 2.795 1 84.69 89 ALA B CA 1
ATOM 2239 C C . ALA B 1 89 ? -0.933 -2.607 2.285 1 84.69 89 ALA B C 1
ATOM 2241 O O . ALA B 1 89 ? -1.615 -3.533 1.842 1 84.69 89 ALA B O 1
ATOM 2242 N N . LEU B 1 90 ? 0.307 -2.674 2.494 1 91 90 LEU B N 1
ATOM 2243 C CA . LEU B 1 90 ? 1.062 -3.82 2 1 91 90 LEU B CA 1
ATOM 2244 C C . LEU B 1 90 ? 0.84 -5.039 2.891 1 91 90 LEU B C 1
ATOM 2246 O O . LEU B 1 90 ? 0.862 -6.176 2.41 1 91 90 LEU B O 1
ATOM 2250 N N . GLU B 1 91 ? 0.526 -4.719 4.129 1 93.06 91 GLU B N 1
ATOM 2251 C CA . GLU B 1 91 ? 0.379 -5.82 5.078 1 93.06 91 GLU B CA 1
ATOM 2252 C C . GLU B 1 91 ? -0.853 -6.664 4.758 1 93.06 91 GLU B C 1
ATOM 2254 O O . GLU B 1 91 ? -0.759 -7.883 4.625 1 93.06 91 GLU B O 1
ATOM 2259 N N . LYS B 1 92 ? -1.941 -6.047 4.625 1 90.12 92 LYS B N 1
ATOM 2260 C CA . LYS B 1 92 ? -3.178 -6.773 4.352 1 90.12 92 LYS B CA 1
ATOM 2261 C C . LYS B 1 92 ? -3.119 -7.473 2.996 1 90.12 92 LYS B C 1
ATOM 2263 O O . LYS B 1 92 ? -3.506 -8.633 2.873 1 90.12 92 LYS B O 1
ATOM 2268 N N . PHE B 1 93 ? -2.629 -6.758 2.027 1 94 93 PHE B N 1
ATOM 2269 C CA . PHE B 1 93 ? -2.488 -7.293 0.677 1 94 93 PHE B CA 1
ATOM 2270 C C . PHE B 1 93 ? -1.563 -8.508 0.668 1 94 93 PHE B C 1
ATOM 2272 O O . PHE B 1 93 ? -1.912 -9.555 0.122 1 94 93 PHE B O 1
ATOM 2279 N N . SER B 1 94 ? -0.511 -8.391 1.355 1 96.62 94 SER B N 1
ATOM 2280 C CA . SER B 1 94 ? 0.484 -9.461 1.407 1 96.62 94 SER B CA 1
ATOM 2281 C C . SER B 1 94 ? -0.068 -10.695 2.105 1 96.62 94 SER B C 1
ATOM 2283 O O . SER B 1 94 ? 0.146 -11.82 1.647 1 96.62 94 SER B O 1
ATOM 2285 N N . LYS B 1 95 ? -0.822 -10.508 3.125 1 95.06 95 LYS B N 1
ATOM 2286 C CA . LYS B 1 95 ? -1.395 -11.625 3.867 1 95.06 95 LYS B CA 1
ATOM 2287 C C . LYS B 1 95 ? -2.324 -12.453 2.984 1 95.06 95 LYS B C 1
ATOM 2289 O O . LYS B 1 95 ? -2.275 -13.688 3.002 1 95.06 95 LYS B O 1
ATOM 2294 N N . GLU B 1 96 ? -3.053 -11.773 2.23 1 94.69 96 GLU B N 1
ATOM 2295 C CA . GLU B 1 96 ? -3.979 -12.469 1.339 1 94.69 96 GLU B CA 1
ATOM 2296 C C . GLU B 1 96 ? -3.23 -13.188 0.219 1 94.69 96 GLU B C 1
ATOM 2298 O O . GLU B 1 96 ? -3.631 -14.273 -0.2 1 94.69 96 GLU B O 1
ATOM 2303 N N . LEU B 1 97 ? -2.152 -12.57 -0.172 1 97.06 97 LEU B N 1
ATOM 2304 C CA . LEU B 1 97 ? -1.364 -13.156 -1.252 1 97.06 97 LEU B CA 1
ATOM 2305 C C . LEU B 1 97 ? -0.667 -14.43 -0.79 1 97.06 97 LEU B C 1
ATOM 2307 O O . LEU B 1 97 ? -0.36 -15.305 -1.603 1 97.06 97 LEU B O 1
ATOM 2311 N N . LEU B 1 98 ? -0.494 -14.539 0.499 1 96.75 98 LEU B N 1
ATOM 2312 C CA . LEU B 1 98 ? 0.199 -15.711 1.024 1 96.75 98 LEU B CA 1
ATOM 2313 C C . LEU B 1 98 ? -0.613 -16.984 0.779 1 96.75 98 LEU B C 1
ATOM 2315 O O . LEU B 1 98 ? -0.046 -18.062 0.604 1 96.75 98 LEU B O 1
ATOM 2319 N N . THR B 1 99 ? -1.902 -16.828 0.674 1 94.12 99 THR B N 1
ATOM 2320 C CA . THR B 1 99 ? -2.75 -17.984 0.362 1 94.12 99 THR B CA 1
ATOM 2321 C C . THR B 1 99 ? -2.461 -18.5 -1.043 1 94.12 99 THR B C 1
ATOM 2323 O O . THR B 1 99 ? -2.432 -19.703 -1.27 1 94.12 99 THR B O 1
ATOM 2326 N N . VAL B 1 100 ? -2.172 -17.641 -1.938 1 95.12 100 V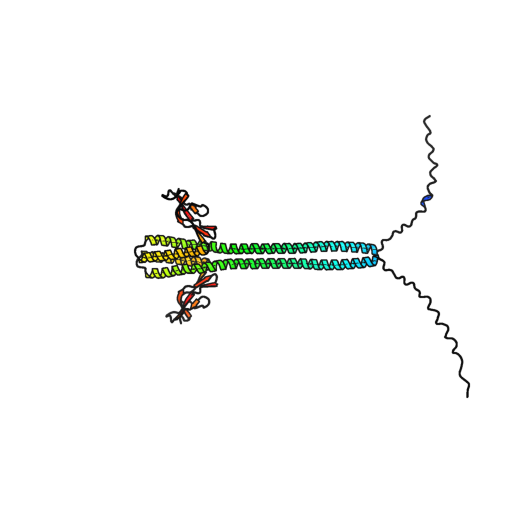AL B N 1
ATOM 2327 C CA . VAL B 1 100 ? -1.847 -18 -3.311 1 95.12 100 VAL B CA 1
ATOM 2328 C C . VAL B 1 100 ? -0.482 -18.688 -3.352 1 95.12 100 VAL B C 1
ATOM 2330 O O . VAL B 1 100 ? -0.32 -19.719 -4 1 95.12 100 VAL B O 1
ATOM 2333 N N . VAL B 1 101 ? 0.45 -18.125 -2.645 1 95.62 101 VAL B N 1
ATOM 2334 C CA . VAL B 1 101 ? 1.789 -18.703 -2.566 1 95.62 101 VAL B CA 1
ATOM 2335 C C . VAL B 1 101 ? 1.71 -20.125 -2.012 1 95.62 101 VAL B C 1
ATOM 2337 O O . VAL B 1 101 ? 2.291 -21.047 -2.58 1 95.62 101 VAL B O 1
ATOM 2340 N N . ASP B 1 102 ? 0.887 -20.25 -0.99 1 93.12 102 ASP B N 1
ATOM 2341 C CA . ASP B 1 102 ? 0.734 -21.547 -0.342 1 93.12 102 ASP B CA 1
ATOM 2342 C C . ASP B 1 102 ? 0.088 -22.562 -1.285 1 93.12 102 ASP B C 1
ATOM 2344 O O . ASP B 1 102 ? 0.48 -23.719 -1.315 1 93.12 102 ASP B O 1
ATOM 2348 N N . ASN B 1 103 ? -0.843 -22.094 -1.966 1 90.69 103 ASN B N 1
ATOM 2349 C CA . ASN B 1 103 ? -1.524 -22.969 -2.908 1 90.69 103 ASN B CA 1
ATOM 2350 C C . ASN B 1 103 ? -0.591 -23.422 -4.027 1 90.69 103 ASN B C 1
ATOM 2352 O O . ASN B 1 103 ? -0.617 -24.594 -4.43 1 90.69 103 ASN B O 1
ATOM 2356 N N . LEU B 1 104 ? 0.231 -22.516 -4.5 1 91.75 104 LEU B N 1
ATOM 2357 C CA . LEU B 1 104 ? 1.217 -22.875 -5.516 1 91.75 104 LEU B CA 1
ATOM 2358 C C . LEU B 1 104 ? 2.205 -23.891 -4.973 1 91.75 104 LEU B C 1
ATOM 2360 O O . LEU B 1 104 ? 2.545 -24.859 -5.66 1 91.75 104 LEU B O 1
ATOM 2364 N N . GLU B 1 105 ? 2.598 -23.703 -3.773 1 90.44 105 GLU B N 1
ATOM 2365 C CA . GLU B 1 105 ? 3.537 -24.625 -3.141 1 90.44 105 GLU B CA 1
ATOM 2366 C C . GLU B 1 105 ? 2.914 -26.016 -2.961 1 90.44 105 GLU B C 1
ATOM 2368 O O . GLU B 1 105 ? 3.562 -27.031 -3.217 1 90.44 105 GLU B O 1
ATOM 2373 N N . ARG B 1 106 ? 1.712 -26.031 -2.535 1 86.81 106 ARG B N 1
ATOM 2374 C CA . ARG B 1 106 ? 0.992 -27.281 -2.389 1 86.81 106 ARG B CA 1
ATOM 2375 C C . ARG B 1 106 ? 0.844 -27.984 -3.732 1 86.81 106 ARG B C 1
ATOM 2377 O O . ARG B 1 106 ? 1.011 -29.203 -3.822 1 86.81 106 ARG B O 1
ATOM 2384 N N . GLY B 1 107 ? 0.55 -27.219 -4.68 1 83.94 107 GLY B N 1
ATOM 2385 C CA . GLY B 1 107 ? 0.462 -27.766 -6.023 1 83.94 107 GLY B CA 1
ATOM 2386 C C . GLY B 1 107 ? 1.771 -28.344 -6.516 1 83.94 107 GLY B C 1
ATOM 2387 O O . GLY B 1 107 ? 1.788 -29.422 -7.109 1 83.94 107 GLY B O 1
ATOM 2388 N N . LEU B 1 108 ? 2.82 -27.672 -6.219 1 86.19 108 LEU B N 1
ATOM 2389 C CA . LEU B 1 108 ? 4.145 -28.141 -6.613 1 86.19 108 LEU B CA 1
ATOM 2390 C C . LEU B 1 108 ? 4.488 -29.453 -5.93 1 86.19 108 LEU B C 1
ATOM 2392 O O . LEU B 1 108 ? 5.016 -30.375 -6.566 1 86.19 108 LEU B O 1
ATOM 2396 N N . ASN B 1 109 ? 4.176 -29.578 -4.691 1 83.81 109 ASN B N 1
ATOM 2397 C CA . ASN B 1 109 ? 4.438 -30.812 -3.947 1 83.81 109 ASN B CA 1
ATOM 2398 C C . ASN B 1 109 ? 3.639 -31.984 -4.508 1 83.81 109 ASN B C 1
ATOM 2400 O O . ASN B 1 109 ? 4.156 -33.094 -4.609 1 83.81 109 ASN B O 1
ATOM 2404 N N . ALA B 1 110 ? 2.461 -31.688 -4.93 1 78.31 110 ALA B N 1
ATOM 2405 C CA . ALA B 1 110 ? 1.602 -32.719 -5.504 1 78.31 110 ALA B CA 1
ATOM 2406 C C . ALA B 1 110 ? 2.109 -33.156 -6.871 1 78.31 110 ALA B C 1
ATOM 2408 O O . ALA B 1 110 ? 2.068 -34.344 -7.203 1 78.31 110 ALA B O 1
ATOM 2409 N N . LEU B 1 111 ? 2.623 -32.188 -7.641 1 77.19 111 LEU B N 1
ATOM 2410 C CA . LEU B 1 111 ? 3.115 -32.469 -8.984 1 77.19 111 LEU B CA 1
ATOM 2411 C C . LEU B 1 111 ? 4.422 -33.25 -8.945 1 77.19 111 LEU B C 1
ATOM 2413 O O . LEU B 1 111 ? 4.641 -34.156 -9.766 1 77.19 111 LEU B O 1
ATOM 2417 N N . ASP B 1 112 ? 5.227 -32.906 -8.039 1 77.12 112 ASP B N 1
ATOM 2418 C CA . ASP B 1 112 ? 6.523 -33.562 -7.93 1 77.12 112 ASP B CA 1
ATOM 2419 C C . ASP B 1 112 ? 6.363 -35.062 -7.707 1 77.12 112 ASP B C 1
ATOM 2421 O O . ASP B 1 112 ? 7.117 -35.875 -8.258 1 77.12 112 ASP B O 1
ATOM 2425 N N . THR B 1 113 ? 5.301 -35.406 -7.074 1 75.12 113 THR B N 1
ATOM 2426 C CA . THR B 1 113 ? 5.062 -36.812 -6.781 1 75.12 113 THR B CA 1
ATOM 2427 C C . THR B 1 113 ? 4.418 -37.531 -7.977 1 75.12 113 THR B C 1
ATOM 2429 O O . THR B 1 113 ? 4.422 -38.75 -8.055 1 75.12 113 THR B O 1
ATOM 2432 N N . ALA B 1 114 ? 4.031 -36.625 -8.906 1 68.88 114 ALA B N 1
ATOM 2433 C CA . ALA B 1 114 ? 3.283 -37.188 -10.023 1 68.88 114 ALA B CA 1
ATOM 2434 C C . ALA B 1 114 ? 4.113 -37.188 -11.305 1 68.88 114 ALA B C 1
ATOM 2436 O O . ALA B 1 114 ? 3.625 -37.562 -12.375 1 68.88 114 ALA B O 1
ATOM 2437 N N . VAL B 1 115 ? 5.328 -36.781 -11.188 1 72.25 115 VAL B N 1
ATOM 2438 C CA . VAL B 1 115 ? 6.16 -36.719 -12.383 1 72.25 115 VAL B CA 1
ATOM 2439 C C . VAL B 1 115 ? 6.387 -38.094 -12.953 1 72.25 115 VAL B C 1
ATOM 2441 O O . VAL B 1 115 ? 6.918 -38.969 -12.273 1 72.25 115 VAL B O 1
ATOM 2444 N N . THR B 1 116 ? 5.809 -38.344 -14.133 1 70.69 116 THR B N 1
ATOM 2445 C CA . THR B 1 116 ? 5.938 -39.688 -14.734 1 70.69 116 THR B CA 1
ATOM 2446 C C . THR B 1 116 ? 6.688 -39.594 -16.062 1 70.69 116 THR B C 1
ATOM 2448 O O . THR B 1 116 ? 7.172 -40.625 -16.562 1 70.69 116 THR B O 1
ATOM 2451 N N . ASP B 1 117 ? 6.75 -38.406 -16.641 1 77.25 117 ASP B N 1
ATOM 2452 C CA . ASP B 1 117 ? 7.387 -38.25 -17.938 1 77.25 117 ASP B CA 1
ATOM 2453 C C . ASP B 1 117 ? 7.988 -36.875 -18.094 1 77.25 117 ASP B C 1
ATOM 2455 O O . ASP B 1 117 ? 7.969 -36.062 -17.156 1 77.25 117 ASP B O 1
ATOM 2459 N N . GLU B 1 118 ? 8.602 -36.625 -19.188 1 77.19 118 GLU B N 1
ATOM 2460 C CA . GLU B 1 118 ? 9.32 -35.375 -19.453 1 77.19 118 GLU B CA 1
ATOM 2461 C C . GLU B 1 118 ? 8.359 -34.188 -19.516 1 77.19 118 GLU B C 1
ATOM 2463 O O . GLU B 1 118 ? 8.703 -33.094 -19.062 1 77.19 118 GLU B O 1
ATOM 2468 N N . LYS B 1 119 ? 7.211 -34.469 -20 1 72.44 119 LYS B N 1
ATOM 2469 C CA . LYS B 1 119 ? 6.227 -33.375 -20.125 1 72.44 119 LYS B CA 1
ATOM 2470 C C . LYS B 1 119 ? 5.758 -32.906 -18.766 1 72.44 119 LYS B C 1
ATOM 2472 O O . LYS B 1 119 ? 5.641 -31.703 -18.516 1 72.44 119 LYS B O 1
ATOM 2477 N N . THR B 1 120 ? 5.605 -33.875 -17.922 1 76 120 THR B N 1
ATOM 2478 C CA . THR B 1 120 ? 5.164 -33.531 -16.578 1 76 120 THR B CA 1
ATOM 2479 C C . THR B 1 120 ? 6.277 -32.812 -15.812 1 76 120 THR B C 1
ATOM 2481 O O . THR B 1 120 ? 6.012 -31.938 -15 1 76 120 THR B O 1
ATOM 2484 N N . GLN B 1 121 ? 7.461 -33.219 -16.125 1 83.25 121 GLN B N 1
ATOM 2485 C CA . GLN B 1 121 ? 8.594 -32.531 -15.492 1 83.25 121 GLN B CA 1
ATOM 2486 C C . GLN B 1 121 ? 8.68 -31.078 -15.922 1 83.25 121 GLN B C 1
ATOM 2488 O O . GLN B 1 121 ? 8.992 -30.203 -15.109 1 83.25 121 GLN B O 1
ATOM 2493 N N . ALA B 1 122 ? 8.469 -30.875 -17.125 1 81 122 ALA B N 1
ATOM 2494 C CA . ALA B 1 122 ? 8.5 -29.516 -17.641 1 81 122 ALA B CA 1
ATOM 2495 C C . ALA B 1 122 ? 7.449 -28.641 -16.953 1 81 122 ALA B C 1
ATOM 2497 O O . ALA B 1 122 ? 7.695 -27.469 -16.688 1 81 122 ALA B O 1
ATOM 2498 N N . LEU B 1 123 ? 6.391 -29.266 -16.625 1 77.81 123 LEU B N 1
ATOM 2499 C CA . LEU B 1 123 ? 5.312 -28.562 -15.945 1 77.81 123 LEU B CA 1
ATOM 2500 C C . LEU B 1 123 ? 5.707 -28.219 -14.508 1 77.81 123 LEU B C 1
ATOM 2502 O O . LEU B 1 123 ? 5.477 -27.094 -14.047 1 77.81 123 LEU B O 1
ATOM 2506 N N . VAL B 1 124 ? 6.258 -29.172 -13.93 1 83.19 124 VAL B N 1
ATOM 2507 C CA . VAL B 1 124 ? 6.727 -28.969 -12.562 1 83.19 124 VAL B CA 1
ATOM 2508 C C . VAL B 1 124 ? 7.754 -27.844 -12.531 1 83.19 124 VAL B C 1
ATOM 2510 O O . VAL B 1 124 ? 7.68 -26.953 -11.68 1 83.19 124 VAL B O 1
ATOM 2513 N N . ASP B 1 125 ? 8.547 -27.844 -13.492 1 87.75 125 ASP B N 1
ATOM 2514 C CA . ASP B 1 125 ? 9.578 -26.812 -13.562 1 87.75 125 ASP B CA 1
ATOM 2515 C C . ASP B 1 125 ? 8.977 -25.438 -13.797 1 87.75 125 ASP B C 1
ATOM 2517 O O . ASP B 1 125 ? 9.422 -24.453 -13.203 1 87.75 125 ASP B O 1
ATOM 2521 N N . GLY B 1 126 ? 7.957 -25.359 -14.586 1 85.69 126 GLY B N 1
ATOM 2522 C CA . GLY B 1 126 ? 7.281 -24.109 -14.859 1 85.69 126 GLY B CA 1
ATOM 2523 C C . GLY B 1 126 ? 6.594 -23.516 -13.641 1 85.69 126 GLY B C 1
ATOM 2524 O O . GLY B 1 126 ? 6.695 -22.312 -13.375 1 85.69 126 GLY B O 1
ATOM 2525 N N . VAL B 1 127 ? 5.934 -24.406 -12.945 1 86.81 127 VAL B N 1
ATOM 2526 C CA . VAL B 1 127 ? 5.23 -23.969 -11.742 1 86.81 127 VAL B CA 1
ATOM 2527 C C . VAL B 1 127 ? 6.242 -23.547 -10.68 1 86.81 127 VAL B C 1
ATOM 2529 O O . VAL B 1 127 ? 6.023 -22.562 -9.961 1 86.81 127 VAL B O 1
ATOM 2532 N N . GLU B 1 128 ? 7.316 -24.266 -10.617 1 91.31 128 GLU B N 1
ATOM 2533 C CA . GLU B 1 128 ? 8.367 -23.938 -9.664 1 91.31 128 GLU B CA 1
ATOM 2534 C C . GLU B 1 128 ? 8.992 -22.578 -9.969 1 91.31 128 GLU B C 1
ATOM 2536 O O . GLU B 1 128 ? 9.227 -21.781 -9.062 1 91.31 128 GLU B O 1
ATOM 2541 N N . MET B 1 129 ? 9.18 -22.344 -11.211 1 92.38 129 MET B N 1
ATOM 2542 C CA . MET B 1 129 ? 9.742 -21.062 -11.625 1 92.38 129 MET B CA 1
ATOM 2543 C C . MET B 1 129 ? 8.797 -19.906 -11.281 1 92.38 129 MET B C 1
ATOM 2545 O O . MET B 1 129 ? 9.242 -18.859 -10.82 1 92.38 129 MET B O 1
ATOM 2549 N N . THR B 1 130 ? 7.551 -20.141 -11.5 1 92.5 130 THR B N 1
ATOM 2550 C CA . THR B 1 130 ? 6.551 -19.141 -11.18 1 92.5 130 THR B CA 1
ATOM 2551 C C . THR B 1 130 ? 6.5 -18.875 -9.68 1 92.5 130 THR B C 1
ATOM 2553 O O . THR B 1 130 ? 6.426 -17.719 -9.242 1 92.5 130 THR B O 1
ATOM 2556 N N . HIS B 1 131 ? 6.57 -19.953 -8.945 1 93.81 131 HIS B N 1
ATOM 2557 C CA . HIS B 1 131 ? 6.574 -19.844 -7.488 1 93.81 131 HIS B CA 1
ATOM 2558 C C . HIS B 1 131 ? 7.785 -19.062 -7 1 93.81 131 HIS B C 1
ATOM 2560 O O . HIS B 1 131 ? 7.645 -18.141 -6.184 1 93.81 131 HIS B O 1
ATOM 2566 N N . LYS B 1 132 ? 8.914 -19.328 -7.535 1 94.75 132 LYS B N 1
ATOM 2567 C CA . LYS B 1 132 ? 10.141 -18.625 -7.164 1 94.75 132 LYS B CA 1
ATOM 2568 C C . LYS B 1 132 ? 10.07 -17.141 -7.527 1 94.75 132 LYS B C 1
ATOM 2570 O O . LYS B 1 132 ? 10.477 -16.281 -6.742 1 94.75 132 LYS B O 1
ATOM 2575 N N . GLU B 1 133 ? 9.539 -16.969 -8.648 1 95.06 133 GLU B N 1
ATOM 2576 C CA . GLU B 1 133 ? 9.375 -15.578 -9.086 1 95.06 133 GLU B CA 1
ATOM 2577 C C . GLU B 1 133 ? 8.414 -14.828 -8.172 1 95.06 133 GLU B C 1
ATOM 2579 O O . GLU B 1 133 ? 8.617 -13.648 -7.879 1 95.06 133 GLU B O 1
ATOM 2584 N N . PHE B 1 134 ? 7.363 -15.438 -7.789 1 96.94 134 PHE B N 1
ATOM 2585 C CA . PHE B 1 134 ? 6.395 -14.844 -6.875 1 96.94 134 PHE B CA 1
ATOM 2586 C C . PHE B 1 134 ? 7.059 -14.461 -5.559 1 96.94 134 PHE B C 1
ATOM 2588 O O . PHE B 1 134 ? 6.949 -13.32 -5.109 1 96.94 134 PHE B O 1
ATOM 2595 N N . ILE B 1 135 ? 7.816 -15.359 -5.031 1 96.38 135 ILE B N 1
ATOM 2596 C CA . ILE B 1 135 ? 8.5 -15.133 -3.764 1 96.38 135 ILE B CA 1
ATOM 2597 C C . ILE B 1 135 ? 9.508 -14 -3.912 1 96.38 135 ILE B C 1
ATOM 2599 O O . ILE B 1 135 ? 9.617 -13.141 -3.035 1 96.38 135 ILE B O 1
ATOM 2603 N N . SER B 1 136 ? 10.172 -14.039 -4.988 1 96.56 136 SER B N 1
ATOM 2604 C CA . SER B 1 136 ? 11.148 -12.984 -5.254 1 96.56 136 SER B CA 1
ATOM 2605 C C . SER B 1 136 ? 10.484 -11.617 -5.344 1 96.56 136 SER B C 1
ATOM 2607 O O . SER B 1 136 ? 11.008 -10.633 -4.832 1 96.56 136 SER B O 1
ATOM 2609 N N . THR B 1 137 ? 9.336 -11.586 -5.98 1 96.62 137 THR B N 1
ATOM 2610 C CA .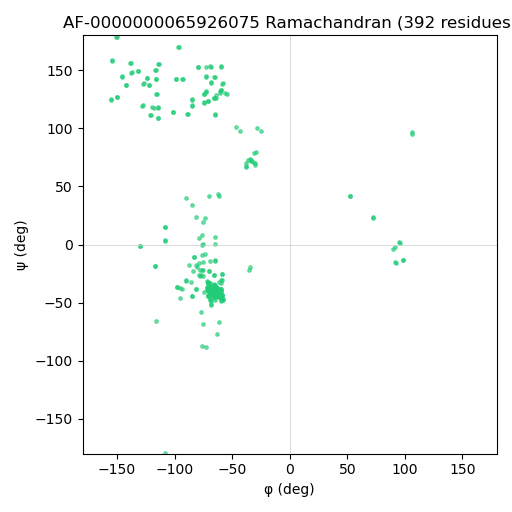 THR B 1 137 ? 8.594 -10.336 -6.102 1 96.62 137 THR B CA 1
ATOM 2611 C C . THR B 1 137 ? 8.141 -9.836 -4.73 1 96.62 137 THR B C 1
ATOM 2613 O O . THR B 1 137 ? 8.289 -8.656 -4.414 1 96.62 137 THR B O 1
ATOM 2616 N N . LEU B 1 138 ? 7.656 -10.719 -3.941 1 96.81 138 LEU B N 1
ATOM 2617 C CA . LEU B 1 138 ? 7.254 -10.359 -2.586 1 96.81 138 LEU B CA 1
ATOM 2618 C C . LEU B 1 138 ? 8.438 -9.812 -1.794 1 96.81 138 LEU B C 1
ATOM 2620 O O . LEU B 1 138 ? 8.305 -8.812 -1.083 1 96.81 138 LEU B O 1
ATOM 2624 N N . ALA B 1 139 ? 9.578 -10.422 -2.018 1 96.12 139 ALA B N 1
ATOM 2625 C CA . ALA B 1 139 ? 10.781 -10.016 -1.298 1 96.12 139 ALA B CA 1
ATOM 2626 C C . ALA B 1 139 ? 11.203 -8.602 -1.697 1 96.12 139 ALA B C 1
ATOM 2628 O O . ALA B 1 139 ? 11.68 -7.832 -0.86 1 96.12 139 ALA B O 1
ATOM 2629 N N . LYS B 1 140 ? 11.047 -8.258 -2.898 1 93.81 140 LYS B N 1
ATOM 2630 C CA . LYS B 1 140 ? 11.367 -6.93 -3.4 1 93.81 140 LYS B CA 1
ATOM 2631 C C . LYS B 1 140 ? 10.578 -5.855 -2.66 1 93.81 140 LYS B C 1
ATOM 2633 O O . LYS B 1 140 ? 11.039 -4.719 -2.523 1 93.81 140 LYS B O 1
ATOM 2638 N N . PHE B 1 141 ? 9.469 -6.254 -2.15 1 93.06 141 PHE B N 1
ATOM 2639 C CA . PHE B 1 141 ? 8.609 -5.289 -1.475 1 93.06 141 PHE B CA 1
ATOM 2640 C C . PHE B 1 141 ? 8.625 -5.508 0.033 1 93.06 141 PHE B C 1
ATOM 2642 O O . PHE B 1 141 ? 7.727 -5.055 0.743 1 93.06 141 PHE B O 1
ATOM 2649 N N . GLY B 1 142 ? 9.602 -6.266 0.468 1 93.62 142 GLY B N 1
ATOM 2650 C CA . GLY B 1 142 ? 9.867 -6.359 1.895 1 93.62 142 GLY B CA 1
ATOM 2651 C C . GLY B 1 142 ? 9.203 -7.559 2.547 1 93.62 142 GLY B C 1
ATOM 2652 O O . GLY B 1 142 ? 9.25 -7.711 3.77 1 93.62 142 GLY B O 1
ATOM 2653 N N . VAL B 1 143 ? 8.508 -8.359 1.764 1 96.69 143 VAL B N 1
ATOM 2654 C CA . VAL B 1 143 ? 7.914 -9.586 2.293 1 96.69 143 VAL B CA 1
ATOM 2655 C C . VAL B 1 143 ? 8.914 -10.734 2.186 1 96.69 143 VAL B C 1
ATOM 2657 O O . VAL B 1 143 ? 9.211 -11.203 1.085 1 96.69 143 VAL B O 1
ATOM 2660 N N . GLU B 1 144 ? 9.352 -11.18 3.312 1 96.69 144 GLU B N 1
ATOM 2661 C CA . GLU B 1 144 ? 10.422 -12.172 3.303 1 96.69 144 GLU B CA 1
ATOM 2662 C C . GLU B 1 144 ? 10.008 -13.445 4.023 1 96.69 144 GLU B C 1
ATOM 2664 O O . GLU B 1 144 ? 9.375 -13.391 5.082 1 96.69 144 GLU B O 1
ATOM 2669 N N . ALA B 1 145 ? 10.359 -14.562 3.412 1 96.44 145 ALA B N 1
ATOM 2670 C CA . ALA B 1 145 ? 10.023 -15.859 3.986 1 96.44 145 ALA B CA 1
ATOM 2671 C C . ALA B 1 145 ? 10.875 -16.156 5.211 1 96.44 145 ALA B C 1
ATOM 2673 O O . ALA B 1 145 ? 12.039 -15.758 5.277 1 96.44 145 ALA B O 1
ATOM 2674 N N . VAL B 1 146 ? 10.164 -16.859 6.203 1 96.12 146 VAL B N 1
ATOM 2675 C CA . VAL B 1 146 ? 10.898 -17.312 7.391 1 96.12 146 VAL B CA 1
ATOM 2676 C C . VAL B 1 146 ? 10.586 -18.781 7.672 1 96.12 146 VAL B C 1
ATOM 2678 O O . VAL B 1 146 ? 9.523 -19.266 7.293 1 96.12 146 VAL B O 1
ATOM 2681 N N . GLY B 1 147 ? 11.586 -19.469 8.258 1 94.44 147 GLY B N 1
ATOM 2682 C CA . GLY B 1 147 ? 11.453 -20.875 8.57 1 94.44 147 GLY B CA 1
ATOM 2683 C C . GLY B 1 147 ? 12.242 -21.781 7.633 1 94.44 147 GLY B C 1
ATOM 2684 O O . GLY B 1 147 ? 11.82 -22.016 6.496 1 94.44 147 GLY B O 1
ATOM 2685 N N . VAL B 1 148 ? 13.352 -22.156 8 1 94.19 148 VAL B N 1
ATOM 2686 C CA . VAL B 1 148 ? 14.219 -23.047 7.246 1 94.19 148 VAL B CA 1
ATOM 2687 C C . VAL B 1 148 ? 14.648 -24.219 8.133 1 94.19 148 VAL B C 1
ATOM 2689 O O . VAL B 1 148 ? 14.969 -24.031 9.305 1 94.19 148 VAL B O 1
ATOM 2692 N N . VAL B 1 149 ? 14.625 -25.328 7.5 1 95.12 149 VAL B N 1
ATOM 2693 C CA . VAL B 1 149 ? 15.055 -26.516 8.242 1 95.12 149 VAL B CA 1
ATOM 2694 C C . VAL B 1 149 ? 16.5 -26.328 8.719 1 95.12 149 VAL B C 1
ATOM 2696 O O . VAL B 1 149 ? 17.344 -25.859 7.961 1 95.12 149 VAL B O 1
ATOM 2699 N N . GLY B 1 150 ? 16.703 -26.625 9.938 1 94.94 150 GLY B N 1
ATOM 2700 C CA . GLY B 1 150 ? 18.047 -26.516 10.492 1 94.94 150 GLY B CA 1
ATOM 2701 C C . GLY B 1 150 ? 18.281 -25.234 11.266 1 94.94 150 GLY B C 1
ATOM 2702 O O . GLY B 1 150 ? 19.234 -25.141 12.039 1 94.94 150 GLY B O 1
ATOM 2703 N N . GLU B 1 151 ? 17.453 -24.328 11.156 1 95.19 151 GLU B N 1
ATOM 2704 C CA . GLU B 1 151 ? 17.547 -23.047 11.859 1 95.19 151 GLU B CA 1
ATOM 2705 C C . GLU B 1 151 ? 17.062 -23.188 13.305 1 95.19 151 GLU B C 1
ATOM 2707 O O . GLU B 1 151 ? 16.234 -24.031 13.602 1 95.19 151 GLU B O 1
ATOM 2712 N N . ALA B 1 152 ? 17.656 -22.281 14.133 1 96.88 152 ALA B N 1
ATOM 2713 C CA . ALA B 1 152 ? 17.219 -22.266 15.523 1 96.88 152 ALA B CA 1
ATOM 2714 C C . ALA B 1 152 ? 15.789 -21.766 15.641 1 96.88 152 ALA B C 1
ATOM 2716 O O . ALA B 1 152 ? 15.406 -20.797 14.961 1 96.88 152 ALA B O 1
ATOM 2717 N N . PHE B 1 153 ? 15.039 -22.453 16.547 1 97.38 153 PHE B N 1
ATOM 2718 C CA . PHE B 1 153 ? 13.656 -22.047 16.781 1 97.38 153 PHE B CA 1
ATOM 2719 C C . PHE B 1 153 ? 13.609 -20.656 17.422 1 97.38 153 PHE B C 1
ATOM 2721 O O . PHE B 1 153 ? 14.328 -20.375 18.375 1 97.38 153 PHE B O 1
ATOM 2728 N N . ASN B 1 154 ? 12.891 -19.797 16.828 1 97.31 154 ASN B N 1
ATOM 2729 C CA . ASN B 1 154 ? 12.648 -18.438 17.328 1 97.31 154 ASN B CA 1
ATOM 2730 C C . ASN B 1 154 ? 11.156 -18.188 17.531 1 97.31 154 ASN B C 1
ATOM 2732 O O . ASN B 1 154 ? 10.406 -18.031 16.578 1 97.31 154 ASN B O 1
ATOM 2736 N N . PRO B 1 155 ? 10.703 -18.047 18.75 1 96.06 155 PRO B N 1
ATOM 2737 C CA . PRO B 1 155 ? 9.273 -17.906 19.047 1 96.06 155 PRO B CA 1
ATOM 2738 C C . PRO B 1 155 ? 8.672 -16.625 18.469 1 96.06 155 PRO B C 1
ATOM 2740 O O . PRO B 1 155 ? 7.445 -16.5 18.375 1 96.06 155 PRO B O 1
ATOM 2743 N N . GLU B 1 156 ? 9.484 -15.727 18.062 1 95.88 156 GLU B N 1
ATOM 2744 C CA . GLU B 1 156 ? 8.984 -14.477 17.5 1 95.88 156 GLU B CA 1
ATOM 2745 C C . GLU B 1 156 ? 8.516 -14.664 16.062 1 95.88 156 GLU B C 1
ATOM 2747 O O . GLU B 1 156 ? 7.652 -13.93 15.578 1 95.88 156 GLU B O 1
ATOM 2752 N N . VAL B 1 157 ? 9.094 -15.641 15.398 1 97.31 157 VAL B N 1
ATOM 2753 C CA . VAL B 1 157 ? 8.773 -15.766 13.984 1 97.31 157 VAL B CA 1
ATOM 2754 C C . VAL B 1 157 ? 8.391 -17.203 13.664 1 97.31 157 VAL B C 1
ATOM 2756 O O . VAL B 1 157 ? 8.039 -17.531 12.523 1 97.31 157 VAL B O 1
ATOM 2759 N N . HIS B 1 158 ? 8.445 -18.062 14.664 1 97.94 158 HIS B N 1
ATOM 2760 C CA . HIS B 1 158 ? 8.094 -19.469 14.477 1 97.94 158 HIS B CA 1
ATOM 2761 C C . HIS B 1 158 ? 7 -19.891 15.453 1 97.94 158 HIS B C 1
ATOM 2763 O O . HIS B 1 158 ? 6.934 -19.391 16.578 1 97.94 158 HIS B O 1
ATOM 2769 N N . GLU B 1 159 ? 6.145 -20.719 15 1 97.56 159 GLU B N 1
ATOM 2770 C CA . GLU B 1 159 ? 5.152 -21.391 15.82 1 97.56 159 GLU B CA 1
ATOM 2771 C C . GLU B 1 159 ? 5.406 -22.906 15.852 1 97.56 159 GLU B C 1
ATOM 2773 O O . GLU B 1 159 ? 5.277 -23.578 14.836 1 97.56 159 GLU B O 1
ATOM 2778 N N . ALA B 1 160 ? 5.656 -23.359 17 1 97.12 160 ALA B N 1
ATOM 2779 C CA . ALA B 1 160 ? 5.941 -24.797 17.141 1 97.12 160 ALA B CA 1
ATOM 2780 C C . ALA B 1 160 ? 4.652 -25.594 17.266 1 97.12 160 ALA B C 1
ATOM 2782 O O . ALA B 1 160 ? 3.857 -25.359 18.188 1 97.12 160 ALA B O 1
ATOM 2783 N N . ILE B 1 161 ? 4.539 -26.547 16.406 1 96.19 161 ILE B N 1
ATOM 2784 C CA . ILE B 1 161 ? 3.352 -27.391 16.438 1 96.19 161 ILE B CA 1
ATOM 2785 C C . ILE B 1 161 ? 3.627 -28.656 17.25 1 96.19 161 ILE B C 1
ATOM 2787 O O . ILE B 1 161 ? 2.732 -29.172 17.922 1 96.19 161 ILE B O 1
ATOM 2791 N N . SER B 1 162 ? 4.891 -29.109 17.047 1 94.62 162 SER B N 1
ATOM 2792 C CA . SER B 1 162 ? 5.289 -30.312 17.766 1 94.62 162 SER B CA 1
ATOM 2793 C C . SER B 1 162 ? 6.801 -30.375 17.969 1 94.62 162 SER B C 1
ATOM 2795 O O . SER B 1 162 ? 7.547 -29.688 17.266 1 94.62 162 SER B O 1
ATOM 2797 N N . MET B 1 163 ? 7.137 -31.156 18.953 1 93.81 163 MET B N 1
ATOM 2798 C CA . MET B 1 163 ? 8.547 -31.438 19.219 1 93.81 163 MET B CA 1
ATOM 2799 C C . MET B 1 163 ? 8.82 -32.938 19.094 1 93.81 163 MET B C 1
ATOM 2801 O O . MET B 1 163 ? 8.148 -33.75 19.719 1 93.81 163 MET B O 1
ATOM 2805 N N . GLN B 1 164 ? 9.688 -33.156 18.141 1 91.94 164 GLN B N 1
ATOM 2806 C CA . GLN B 1 164 ? 10.016 -34.562 17.922 1 91.94 164 GLN B CA 1
ATOM 2807 C C . GLN B 1 164 ? 11.516 -34.75 17.703 1 91.94 164 GLN B C 1
ATOM 2809 O O . GLN B 1 164 ? 12.18 -33.875 17.156 1 91.94 164 GLN B O 1
ATOM 2814 N N . PRO B 1 165 ? 11.992 -35.969 18.188 1 89.25 165 PRO B N 1
ATOM 2815 C CA . PRO B 1 165 ? 13.391 -36.219 17.891 1 89.25 165 PRO B CA 1
ATOM 2816 C C . PRO B 1 165 ? 13.672 -36.25 16.375 1 89.25 165 PRO B C 1
ATOM 2818 O O . PRO B 1 165 ? 12.836 -36.719 15.602 1 89.25 165 PRO B O 1
ATOM 2821 N N . ALA B 1 166 ? 14.75 -35.5 15.969 1 87.44 166 ALA B N 1
ATOM 2822 C CA . ALA B 1 166 ? 15.148 -35.469 14.562 1 87.44 166 ALA B CA 1
ATOM 2823 C C . ALA B 1 166 ? 16.641 -35.781 14.414 1 87.44 166 ALA B C 1
ATOM 2825 O O . ALA B 1 166 ? 17.484 -35.062 14.977 1 87.44 166 ALA B O 1
ATOM 2826 N N . GLU B 1 167 ? 16.812 -36.844 13.703 1 88.31 167 GLU B N 1
ATOM 2827 C CA . GLU B 1 167 ? 18.219 -37.219 13.523 1 88.31 167 GLU B CA 1
ATOM 2828 C C . GLU B 1 167 ? 18.984 -36.156 12.727 1 88.31 167 GLU B C 1
ATOM 2830 O O . GLU B 1 167 ? 18.516 -35.719 11.68 1 88.31 167 GLU B O 1
ATOM 2835 N N . GLY B 1 168 ? 20.094 -35.719 13.258 1 91.88 168 GLY B N 1
ATOM 2836 C CA . GLY B 1 168 ? 20.969 -34.812 12.508 1 91.88 168 GLY B CA 1
ATOM 2837 C C . GLY B 1 168 ? 20.641 -33.344 12.711 1 91.88 168 GLY B C 1
ATOM 2838 O O . GLY B 1 168 ? 21.281 -32.469 12.109 1 91.88 168 GLY B O 1
ATOM 2839 N N . ILE B 1 169 ? 19.594 -33.156 13.461 1 91 169 ILE B N 1
ATOM 2840 C CA . ILE B 1 169 ? 19.234 -31.781 13.734 1 91 169 ILE B CA 1
ATOM 2841 C C . ILE B 1 169 ? 19.375 -31.484 15.219 1 91 169 ILE B C 1
ATOM 2843 O O . ILE B 1 169 ? 18.906 -32.25 16.062 1 91 169 ILE B O 1
ATOM 2847 N N . GLU B 1 170 ? 20.094 -30.391 15.492 1 92.56 170 GLU B N 1
ATOM 2848 C CA . GLU B 1 170 ? 20.344 -29.984 16.875 1 92.56 170 GLU B CA 1
ATOM 2849 C C . GLU B 1 170 ? 19.031 -29.719 17.609 1 92.56 170 GLU B C 1
ATOM 2851 O O . GLU B 1 170 ? 18.031 -29.328 17 1 92.56 170 GLU B O 1
ATOM 2856 N N . ALA B 1 171 ? 19.078 -29.891 18.938 1 93.69 171 ALA B N 1
ATOM 2857 C CA . ALA B 1 171 ? 17.922 -29.578 19.781 1 93.69 171 ALA B CA 1
ATOM 2858 C C . ALA B 1 171 ? 17.516 -28.109 19.625 1 93.69 171 ALA B C 1
ATOM 2860 O O . ALA B 1 171 ? 18.359 -27.234 19.547 1 93.69 171 ALA B O 1
ATOM 2861 N N . ASN B 1 172 ? 16.203 -27.969 19.562 1 95.56 172 ASN B N 1
ATOM 2862 C CA . ASN B 1 172 ? 15.609 -26.641 19.484 1 95.56 172 ASN B CA 1
ATOM 2863 C C . ASN B 1 172 ? 15.836 -26.016 18.109 1 95.56 172 ASN B C 1
ATOM 2865 O O . ASN B 1 172 ? 15.906 -24.781 17.984 1 95.56 172 ASN B O 1
ATOM 2869 N N . HIS B 1 173 ? 16.062 -26.859 17.156 1 97.62 173 HIS B N 1
ATOM 2870 C CA . HIS B 1 173 ? 16.141 -26.422 15.773 1 97.62 173 HIS B CA 1
ATOM 2871 C C . HIS B 1 173 ? 15 -26.969 14.938 1 97.62 173 HIS B C 1
ATOM 2873 O O . HIS B 1 173 ? 14.406 -28 15.289 1 97.62 173 HIS B O 1
ATOM 2879 N N . ILE B 1 174 ? 14.68 -26.297 13.883 1 97.56 174 ILE B N 1
ATOM 2880 C CA . ILE B 1 174 ? 13.539 -26.656 13.047 1 97.56 174 ILE B CA 1
ATOM 2881 C C . ILE B 1 174 ? 13.844 -27.938 12.289 1 97.56 174 ILE B C 1
ATOM 2883 O O . ILE B 1 174 ? 14.836 -28.031 11.562 1 97.56 174 ILE B O 1
ATOM 2887 N N . SER B 1 175 ? 12.969 -28.938 12.477 1 96.69 175 SER B N 1
ATOM 2888 C CA . SER B 1 175 ? 13.156 -30.219 11.805 1 96.69 175 SER B CA 1
ATOM 2889 C C . SER B 1 175 ? 12.297 -30.312 10.547 1 96.69 175 SER B C 1
ATOM 2891 O O . SER B 1 175 ? 12.703 -30.922 9.555 1 96.69 175 SER B O 1
ATOM 2893 N N . VAL B 1 176 ? 11.109 -29.734 10.648 1 95.12 176 VAL B N 1
ATOM 2894 C CA . VAL B 1 176 ? 10.188 -29.719 9.516 1 95.12 176 VAL B CA 1
ATOM 2895 C C . VAL B 1 176 ? 9.453 -28.391 9.461 1 95.12 176 VAL B C 1
ATOM 2897 O O . VAL B 1 176 ? 9.047 -27.844 10.5 1 95.12 176 VAL B O 1
ATOM 2900 N N . VAL B 1 177 ? 9.352 -27.906 8.25 1 95.38 177 VAL B N 1
ATOM 2901 C CA . VAL B 1 177 ? 8.516 -26.734 8.047 1 95.38 177 VAL B CA 1
ATOM 2902 C C . VAL B 1 177 ? 7.176 -27.141 7.449 1 95.38 177 VAL B C 1
ATOM 2904 O O . VAL B 1 177 ? 7.117 -27.625 6.312 1 95.38 177 VAL B O 1
ATOM 2907 N N . LEU B 1 178 ? 6.105 -26.969 8.195 1 93.62 178 LEU B N 1
ATOM 2908 C CA . LEU B 1 178 ? 4.77 -27.328 7.719 1 93.62 178 LEU B CA 1
ATOM 2909 C C . LEU B 1 178 ? 4.191 -26.234 6.84 1 93.62 178 LEU B C 1
ATOM 2911 O O . LEU B 1 178 ? 3.488 -26.516 5.867 1 93.62 178 LEU B O 1
ATOM 2915 N N . GLN B 1 179 ? 4.492 -25.016 7.277 1 94.38 179 GLN B N 1
ATOM 2916 C CA . GLN B 1 179 ? 4.07 -23.828 6.547 1 94.38 179 GLN B CA 1
ATOM 2917 C C . GLN B 1 179 ? 5.062 -22.688 6.746 1 94.38 179 GLN B C 1
ATOM 2919 O O . GLN B 1 179 ? 5.387 -22.328 7.879 1 94.38 179 GLN B O 1
ATOM 2924 N N . LYS B 1 180 ? 5.496 -22.172 5.637 1 95.62 180 LYS B N 1
ATOM 2925 C CA . LYS B 1 180 ? 6.441 -21.062 5.715 1 95.62 180 LYS B CA 1
ATOM 2926 C C . LYS B 1 180 ? 5.789 -19.828 6.332 1 95.62 180 LYS B C 1
ATOM 2928 O O . LYS B 1 180 ? 4.594 -19.594 6.145 1 95.62 180 LYS B O 1
ATOM 2933 N N . GLY B 1 181 ? 6.574 -19.078 7.121 1 97.38 181 GLY B N 1
ATOM 2934 C CA . GLY B 1 181 ? 6.176 -17.766 7.602 1 97.38 181 GLY B CA 1
ATOM 2935 C C . GLY B 1 181 ? 6.715 -16.625 6.754 1 97.38 181 GLY B C 1
ATOM 2936 O O . GLY B 1 181 ? 7.508 -16.859 5.836 1 97.38 181 GLY B O 1
ATOM 2937 N N . TYR B 1 182 ? 6.176 -15.469 7.07 1 98.19 182 TYR B N 1
ATOM 2938 C CA . TYR B 1 182 ? 6.621 -14.297 6.32 1 98.19 182 TYR B CA 1
ATOM 2939 C C . TYR B 1 182 ? 6.648 -13.055 7.211 1 98.19 182 TYR B C 1
ATOM 2941 O O . TYR B 1 182 ? 5.852 -12.938 8.141 1 98.19 182 TYR B O 1
ATOM 2949 N N . THR B 1 183 ? 7.613 -12.242 6.938 1 97 183 THR B N 1
ATOM 2950 C CA . THR B 1 183 ? 7.684 -10.938 7.578 1 97 183 THR B CA 1
ATOM 2951 C C . THR B 1 183 ? 7.555 -9.82 6.543 1 97 183 THR B C 1
ATOM 2953 O O . THR B 1 183 ? 7.848 -10.023 5.363 1 97 183 THR B O 1
ATOM 2956 N N . LEU B 1 184 ? 6.988 -8.703 7.035 1 95.38 184 LEU B N 1
ATOM 2957 C CA . LEU B 1 184 ? 6.977 -7.477 6.242 1 95.38 184 LEU B CA 1
ATOM 2958 C C . LEU B 1 184 ? 7.824 -6.395 6.902 1 95.38 184 LEU B C 1
ATOM 2960 O O . LEU B 1 184 ? 7.457 -5.867 7.953 1 95.38 184 LEU B O 1
ATOM 2964 N N . GLN B 1 185 ? 8.914 -6.141 6.293 1 90.25 185 GLN B N 1
ATOM 2965 C CA . GLN B 1 185 ? 9.836 -5.156 6.852 1 90.25 185 GLN B CA 1
ATOM 2966 C C . GLN B 1 185 ? 10.148 -5.469 8.312 1 90.25 185 GLN B C 1
ATOM 2968 O O . GLN B 1 185 ? 10.086 -4.59 9.172 1 90.25 185 GLN B O 1
ATOM 2973 N N . GLY B 1 186 ? 10.336 -6.719 8.508 1 91 186 GLY B N 1
ATOM 2974 C CA . GLY B 1 186 ? 10.789 -7.152 9.82 1 91 186 GLY B CA 1
ATOM 2975 C C . GLY B 1 186 ? 9.641 -7.516 10.75 1 91 186 GLY B C 1
ATOM 2976 O O . GLY B 1 186 ? 9.852 -8.148 11.789 1 91 186 GLY B O 1
ATOM 2977 N N . ARG B 1 187 ? 8.477 -7.133 10.43 1 92.69 187 ARG B N 1
ATOM 2978 C CA . ARG B 1 187 ? 7.312 -7.465 11.242 1 92.69 187 ARG B CA 1
ATOM 2979 C C . ARG B 1 187 ? 6.645 -8.742 10.75 1 92.69 187 ARG B C 1
ATOM 2981 O O . ARG B 1 187 ? 6.492 -8.938 9.539 1 92.69 187 ARG B O 1
ATOM 2988 N N . VAL B 1 188 ? 6.203 -9.477 11.742 1 96.5 188 VAL B N 1
ATOM 2989 C CA . VAL B 1 188 ? 5.664 -10.789 11.398 1 96.5 188 VAL B CA 1
ATOM 2990 C C . VAL B 1 188 ? 4.293 -10.633 10.75 1 96.5 188 VAL B C 1
ATOM 2992 O O . VAL B 1 188 ? 3.396 -10.008 11.32 1 96.5 188 VAL B O 1
ATOM 2995 N N . LEU B 1 189 ? 4.164 -11.133 9.555 1 96.44 189 LEU B N 1
ATOM 2996 C CA . LEU B 1 189 ? 2.867 -11.258 8.898 1 96.44 189 LEU B CA 1
ATOM 2997 C C . LEU B 1 189 ? 2.166 -12.547 9.312 1 96.44 189 LEU B C 1
ATOM 2999 O O . LEU B 1 189 ? 0.956 -12.555 9.547 1 96.44 189 LEU B O 1
ATOM 3003 N N . ARG B 1 190 ? 2.93 -13.594 9.32 1 96.19 190 ARG B N 1
ATOM 3004 C CA . ARG B 1 190 ? 2.521 -14.945 9.703 1 96.19 190 ARG B CA 1
ATOM 3005 C C . ARG B 1 190 ? 3.719 -15.766 10.172 1 96.19 190 ARG B C 1
ATOM 3007 O O . ARG B 1 190 ? 4.727 -15.859 9.469 1 96.19 190 ARG B O 1
ATOM 3014 N N . PRO B 1 191 ? 3.586 -16.281 11.367 1 97.5 191 PRO B N 1
ATOM 3015 C CA . PRO B 1 191 ? 4.707 -17.125 11.797 1 97.5 191 PRO B CA 1
ATOM 3016 C C . PRO B 1 191 ? 4.805 -18.422 11.008 1 97.5 191 PRO B C 1
ATOM 3018 O O . PRO B 1 191 ? 3.803 -18.891 10.461 1 97.5 191 PRO B O 1
ATOM 3021 N N . ALA B 1 192 ? 6.047 -18.953 10.922 1 98.06 192 ALA B N 1
ATOM 3022 C CA . ALA B 1 192 ? 6.219 -20.266 10.305 1 98.06 192 ALA B CA 1
ATOM 3023 C C . ALA B 1 192 ? 5.734 -21.375 11.234 1 98.06 192 ALA B C 1
ATOM 3025 O O . ALA B 1 192 ? 6.047 -21.375 12.43 1 98.06 192 ALA B O 1
ATOM 3026 N N . MET B 1 193 ? 4.918 -22.203 10.656 1 97.44 193 MET B N 1
ATOM 3027 C CA . MET B 1 193 ? 4.531 -23.391 11.406 1 97.44 193 MET B CA 1
ATOM 3028 C C . MET B 1 193 ? 5.566 -24.5 11.234 1 97.44 193 MET B C 1
ATOM 3030 O O . MET B 1 193 ? 5.785 -24.984 10.117 1 97.44 193 MET B O 1
ATOM 3034 N N . VAL B 1 194 ? 6.141 -24.891 12.438 1 97.75 194 VAL B N 1
ATOM 3035 C CA . VAL B 1 194 ? 7.309 -25.75 12.305 1 97.75 194 VAL B CA 1
ATOM 3036 C C . VAL B 1 194 ? 7.25 -26.859 13.352 1 97.75 194 VAL B C 1
ATOM 3038 O O . VAL B 1 194 ? 6.523 -26.75 14.344 1 97.75 194 VAL B O 1
ATOM 3041 N N . MET B 1 195 ? 7.969 -27.922 12.969 1 97.31 195 MET B N 1
ATOM 3042 C CA . MET B 1 195 ? 8.336 -28.922 13.969 1 97.31 195 MET B CA 1
ATOM 3043 C C . MET B 1 195 ? 9.758 -28.703 14.453 1 97.31 195 MET B C 1
ATOM 3045 O O . MET B 1 195 ? 10.641 -28.359 13.672 1 97.31 195 MET B O 1
ATOM 3049 N N . VAL B 1 196 ? 9.961 -28.922 15.742 1 97.06 196 VAL B N 1
ATOM 3050 C CA . VAL B 1 196 ? 11.258 -28.641 16.344 1 97.06 196 VAL B CA 1
ATOM 3051 C C . VAL B 1 196 ? 11.891 -29.922 16.859 1 97.06 196 VAL B C 1
ATOM 3053 O O . VAL B 1 196 ? 11.195 -30.797 17.391 1 97.06 196 VAL B O 1
ATOM 3056 N N . ALA B 1 197 ? 13.18 -29.906 16.656 1 94.94 197 ALA B N 1
ATOM 3057 C CA . ALA B 1 197 ? 13.891 -31.062 17.188 1 94.94 197 ALA B CA 1
ATOM 3058 C C . ALA B 1 197 ? 13.961 -31 18.719 1 94.94 197 ALA B C 1
ATOM 3060 O O . ALA B 1 197 ? 14.211 -29.938 19.281 1 94.94 197 ALA B O 1
ATOM 3061 N N . GLY B 1 198 ? 13.617 -32.094 19.266 1 89.44 198 GLY B N 1
ATOM 3062 C CA . GLY B 1 198 ? 13.711 -32.188 20.703 1 89.44 198 GLY B CA 1
ATOM 3063 C C . GLY B 1 198 ? 14.938 -32.938 21.188 1 89.44 198 GLY B C 1
ATOM 3064 O O . GLY B 1 198 ? 15.586 -33.625 20.391 1 89.44 198 GLY B O 1
#

Radius of gyration: 53.52 Å; Cα contacts (8 Å, |Δi|>4): 472; chains: 2; bounding box: 40×183×153 Å

Nearest PDB structures (foldseek):
  1dkg-assembly1_A  TM=8.499E-01  e=3.101E-14  Escherichia coli
  1dkg-assembly1_B  TM=7.374E-01  e=1.323E-14  Escherichia coli
  4ani-assembly1_B  TM=6.835E-01  e=1.286E-11  Geobacillus kaustophilus HTA426
  3a6m-assembly1_B  TM=4.944E-01  e=6.081E-09  Thermus thermophilus HB8
  1dkg-assembly1_A  TM=8.577E-01  e=1.828E-14  Escherichia coli

pLDDT: mean 82.49, std 22.38, range [21.69, 98.19]

Foldseek 3Di:
DDDDDDDDPPDDPPDDPPDPPDPPPPPPPVPCPPVNVVVVVVVVVVVVVVVVVVVVVVVVVVVVVVVVVVVVVVVVVVVVVVVVVVLVVLLVVVLVCLVVLVVLVVVLVVLVVVDDDPVSVVVSVVSVVVSVVVQVVCVVQQKHKDDDFQAADDPQQADEPEEDADPPHDFRTFHAFPAIWIAGNNHTSGHTYTYGYD/DPDDPDDPPDDPPDPPPPPPPDPPVVPPPVPPPPVNVVVVVVVVVVVVVVVVVVVVVVVVVVVVVVVVVVVVVVVVVVVVVVVVVVLVVLLVVVLVCLVVLVVLVVVLVVLVVVDDDPVSVVVSVVSVVVSVVVQVVCVVQQKHKDDDFQAADDPQQADEPEEEADPPHDFRTFHAFPAIWIAGNNHTSHHTYTYGYD

Organism: Actinobacillus pleuropneumoniae serotype 7 (strain AP76) (NCBI:txid537457)